Protein AF-A0A2M7TG26-F1 (afdb_monomer_lite)

InterPro domains:
  IPR001599 Alpha-2-macroglobulin [PF00207] (40-116)
  IPR001599 Alpha-2-macroglobulin [SM01360] (40-132)
  IPR030934 Intein C-terminal splicing region [PS50818] (9-31)
  IPR036844 Hint domain superfamily [SSF51294] (2-31)

Secondary structure (DSSP, 8-state):
-----S---EEEEEETTEEEEEETTEEE-----B----S-S--------TTS------PPPS--SEEEEEEEEE-TT--EEEEEEEEE---SSEEEEE--SEEETT-EEEEEEEEE-TTS-TT-EEEEEEEEGGGTEEEEEEEEEETTSEEEEEPPPP-SEEEEEEEEEEETTEEEEEEEEEEEES---EEEEEEEEE--TT------SS-EEEEEEE-SGGGGHHHHHHHHT---SSHHHHHHHHHHHHHHHHHT-TT-----------GGGB-TTSPBBSSTTS-B-HHHHHHHHHHHGGGS-HHHHHHHHHHHTT-TT--HHHHHHHHHHHHHTT---HHHHHHHHTSS---HHHHHHHHHHHHHHT-HHHHHHHHHHHHHHHEEEETTEEEE--SSSHHHHHHHHHHHHHHHHHHT-TTHHHHHHHHHHS--SS---HHHHHHHHHHHGGGS--SPEEEEEEETTEEEEEEE-TT-EEEEEE-GGGGGG-EEEEEES-EEEEEEEEEEHHHHTTSPPPSSEEEEEEES-SEEETTPEEEEEEEEEE-TTTSPSEEEEEEEE--TTEEE-S-GGGGT----TT-PPPSEEETTEEEEEEEE-TT-TT-----EEEEEEE-SSEEEEEPPPEEEESS-TT-EEE---EEEEEE-

Sequence (656 aa):
MEYIEGDFDVYNLRVDEYHTYIAGGYYVHNDKGRENFVDTAYFGTVTTNASGTTTTSFNLPDNLTSWRITYQGVTRDLFAGSGSTNISVTLPMFIDLNVGKEFLLSDEPQISVRLHGEAVGKGAPSSVSVSFPTLGVTDPVEYVGTVGDVLWIPLPSLQVGEHYVTVKANVDGYEDTITKYFTVIESRLKVPQTSFDVLSPEYKVDDPQTVSYITLSDRNRGRYLSSVNRLKWYSGSRVDQIIASHMGETLYDTYFAAGSTRTGDIDIDIGKYQLASGGISLLPYGDADIEISAKVSAVASDQLDKNALRKYFLGVLSKDDLTLKEEAPALYGLATLGYPILNEVNGLLNSEEIDVRSRIYLALALSRLGDKSHAWDIYKSILEEYGEEASPYIRINSGTDIDDILEFTITMAQLGANLKDERAESLFKYTEDVRTTDILVVLEMIDYLKEIIPILPSDPVSFTYAYNDISDTVELKNGNVMMFDLGPEQYSDLSFSNITGNVGIAITREVSLSDLNNFPQSSNFEFTRSYNSTDIKDGDLVTVTIDYDLNKDTAYDGCYEVVDVLPSGLRPISRPYEYGIDYDSSYQYPIRVEGQEVSFCVYHTGNLEDQNYTPLVYYARTASLGTYTAEETIMQSIKARSEFKLGTRAQVKITQ

Radius of gyration: 34.89 Å; chains: 1; bounding box: 74×60×111 Å

Organism: NCBI:txid1975072

Structure (mmCIF, N/CA/C/O backbone):
data_AF-A0A2M7TG26-F1
#
_entry.id   AF-A0A2M7TG26-F1
#
loop_
_atom_site.group_PDB
_atom_site.id
_atom_site.type_symbol
_atom_site.label_atom_id
_atom_site.label_alt_id
_atom_site.label_comp_id
_atom_site.label_asym_id
_atom_site.label_entity_id
_atom_site.label_seq_id
_atom_site.pdbx_PDB_ins_code
_atom_site.Cartn_x
_atom_site.Cartn_y
_atom_site.Cartn_z
_atom_site.occupancy
_atom_site.B_iso_or_equiv
_atom_site.auth_seq_id
_atom_site.auth_comp_id
_atom_site.auth_asym_id
_atom_site.auth_atom_id
_atom_site.pdbx_PDB_model_num
ATOM 1 N N . MET A 1 1 ? 12.775 3.662 -61.199 1.00 43.09 1 MET A N 1
ATOM 2 C CA . MET A 1 1 ? 12.439 4.502 -60.038 1.00 43.09 1 MET A CA 1
ATOM 3 C C . MET A 1 1 ? 11.969 5.830 -60.587 1.00 43.09 1 MET A C 1
ATOM 5 O O . MET A 1 1 ? 12.746 6.485 -61.271 1.00 43.09 1 MET A O 1
ATOM 9 N N . GLU A 1 2 ? 10.686 6.141 -60.423 1.00 39.12 2 GLU A N 1
ATOM 10 C CA . GLU A 1 2 ? 10.159 7.476 -60.715 1.00 39.12 2 GLU A CA 1
ATOM 11 C C . GLU A 1 2 ? 10.519 8.383 -59.542 1.00 39.12 2 GLU A C 1
ATOM 13 O O . GLU A 1 2 ? 10.198 8.071 -58.399 1.00 39.12 2 GLU A O 1
ATOM 18 N N . TYR A 1 3 ? 11.230 9.468 -59.831 1.00 45.66 3 TYR A N 1
ATOM 19 C CA . TYR A 1 3 ? 11.451 10.552 -58.884 1.00 45.66 3 TYR A CA 1
ATOM 20 C C . TYR A 1 3 ? 10.369 11.600 -59.126 1.00 45.66 3 TYR A C 1
ATOM 22 O O . TYR A 1 3 ? 10.185 12.040 -60.263 1.00 45.66 3 TYR A O 1
ATOM 30 N N . ILE A 1 4 ? 9.656 11.980 -58.069 1.00 54.53 4 ILE A N 1
ATOM 31 C CA . ILE A 1 4 ? 8.681 13.069 -58.095 1.00 54.53 4 ILE A CA 1
ATOM 32 C C . ILE A 1 4 ? 9.213 14.157 -57.165 1.00 54.53 4 ILE A C 1
ATOM 34 O O . ILE A 1 4 ? 9.477 13.900 -55.994 1.00 54.53 4 ILE A O 1
ATOM 38 N N . GLU A 1 5 ? 9.406 15.355 -57.708 1.00 55.38 5 GLU A N 1
ATOM 39 C CA . GLU A 1 5 ? 9.948 16.512 -56.995 1.00 55.38 5 GLU A CA 1
ATOM 40 C C . GLU A 1 5 ? 8.800 17.487 -56.681 1.00 55.38 5 GLU A C 1
ATOM 42 O O . GLU A 1 5 ? 8.023 17.836 -57.574 1.00 55.38 5 GLU A O 1
ATOM 47 N N . GLY A 1 6 ? 8.652 17.891 -55.416 1.00 70.38 6 GLY A N 1
ATOM 48 C CA . GLY A 1 6 ? 7.585 18.783 -54.952 1.00 70.38 6 GLY A CA 1
ATOM 49 C C . GLY A 1 6 ? 7.470 18.841 -53.424 1.00 70.38 6 GLY A C 1
ATOM 50 O O . GLY A 1 6 ? 8.111 18.055 -52.728 1.00 70.38 6 GLY A O 1
ATOM 51 N N . ASP A 1 7 ? 6.643 19.761 -52.919 1.00 65.69 7 ASP A N 1
ATOM 52 C CA . ASP A 1 7 ? 6.273 19.839 -51.501 1.00 65.69 7 ASP A CA 1
ATOM 53 C C . ASP A 1 7 ? 5.077 18.917 -51.229 1.00 65.69 7 ASP A C 1
ATOM 55 O O . ASP A 1 7 ? 4.043 19.012 -51.898 1.00 65.69 7 ASP A O 1
ATOM 59 N N . PHE A 1 8 ? 5.207 18.030 -50.243 1.00 75.94 8 PHE A N 1
ATOM 60 C CA . PHE A 1 8 ? 4.172 17.065 -49.877 1.00 75.94 8 PHE A CA 1
ATOM 61 C C . PHE A 1 8 ? 3.915 17.096 -48.374 1.00 75.94 8 PHE A C 1
ATOM 63 O O . PHE A 1 8 ? 4.861 17.133 -47.587 1.00 75.94 8 PHE A O 1
ATOM 70 N N . ASP A 1 9 ? 2.646 16.990 -47.979 1.00 68.94 9 ASP A N 1
ATOM 71 C CA . ASP A 1 9 ? 2.303 16.637 -46.604 1.00 68.94 9 ASP A CA 1
ATOM 72 C C . ASP A 1 9 ? 2.798 15.211 -46.329 1.00 68.94 9 ASP A C 1
ATOM 74 O O . ASP A 1 9 ? 2.484 14.274 -47.078 1.00 68.94 9 ASP A O 1
ATOM 78 N N . VAL A 1 10 ? 3.608 15.067 -45.277 1.00 58.88 10 VAL A N 1
ATOM 79 C CA . VAL A 1 10 ? 4.202 13.794 -44.862 1.00 58.88 10 VAL A CA 1
ATOM 80 C C . VAL A 1 10 ? 3.520 13.319 -43.590 1.00 58.88 10 VAL A C 1
ATOM 82 O O . VAL A 1 10 ? 3.623 13.951 -42.539 1.00 58.88 10 VAL A O 1
ATOM 85 N N . TYR A 1 11 ? 2.856 12.174 -43.682 1.00 61.81 11 TYR A N 1
ATOM 86 C CA . TYR A 1 11 ? 2.223 11.519 -42.547 1.00 61.81 11 TYR A CA 1
ATOM 87 C C . TYR A 1 11 ? 3.140 10.428 -42.013 1.00 61.81 11 TYR A C 1
ATOM 89 O O . TYR A 1 11 ? 3.592 9.559 -42.763 1.00 61.81 11 TYR A O 1
ATOM 97 N N . ASN A 1 12 ? 3.401 10.487 -40.710 1.00 61.50 12 ASN A N 1
ATOM 98 C CA . ASN A 1 12 ? 4.074 9.428 -39.980 1.00 61.50 12 ASN A CA 1
ATOM 99 C C . ASN A 1 12 ? 3.048 8.329 -39.678 1.00 61.50 12 ASN A C 1
ATOM 101 O O . ASN A 1 12 ? 2.072 8.576 -38.968 1.00 61.50 12 ASN A O 1
ATOM 105 N N . LEU A 1 13 ? 3.246 7.142 -40.251 1.00 56.50 13 LEU A N 1
ATOM 106 C CA . LEU A 1 13 ? 2.429 5.975 -39.961 1.00 56.50 13 LEU A CA 1
ATOM 107 C C . LEU A 1 13 ? 3.274 4.953 -39.207 1.00 56.50 13 LEU A C 1
ATOM 109 O O . LEU A 1 13 ? 4.250 4.418 -39.742 1.00 56.50 13 LEU A O 1
ATOM 113 N N . ARG A 1 14 ? 2.837 4.639 -37.989 1.00 60.31 14 ARG A N 1
ATOM 114 C CA . ARG A 1 14 ? 3.393 3.570 -37.168 1.00 60.31 14 ARG A CA 1
ATOM 115 C C . ARG A 1 14 ? 2.311 2.539 -36.880 1.00 60.31 14 ARG A C 1
ATOM 117 O O . ARG A 1 14 ? 1.242 2.891 -36.391 1.00 60.31 14 ARG A O 1
ATOM 124 N N . VAL A 1 15 ? 2.585 1.284 -37.216 1.00 47.09 15 VAL A N 1
ATOM 125 C CA . VAL A 1 15 ? 1.707 0.145 -36.925 1.00 47.09 15 VAL A CA 1
ATOM 126 C C . VAL A 1 15 ? 2.584 -0.967 -36.375 1.00 47.09 15 VAL A C 1
ATOM 128 O O . VAL A 1 15 ? 3.424 -1.495 -37.101 1.00 47.09 15 VAL A O 1
ATOM 131 N N . ASP A 1 16 ? 2.401 -1.293 -35.098 1.00 55.59 16 ASP A N 1
ATOM 132 C CA . ASP A 1 16 ? 3.225 -2.254 -34.361 1.00 55.59 16 ASP A CA 1
ATOM 133 C C . ASP A 1 16 ? 4.738 -1.987 -34.528 1.00 55.59 16 ASP A C 1
ATOM 135 O O . ASP A 1 16 ? 5.264 -0.984 -34.038 1.00 55.59 16 ASP A O 1
ATOM 139 N N . GLU A 1 17 ? 5.441 -2.877 -35.229 1.00 46.81 17 GLU A N 1
ATOM 140 C CA . GLU A 1 17 ? 6.885 -2.828 -35.495 1.00 46.81 17 GLU A CA 1
ATOM 141 C C . GLU A 1 17 ? 7.261 -2.052 -36.772 1.00 46.81 17 GLU A C 1
ATOM 143 O O . GLU A 1 17 ? 8.442 -1.836 -37.041 1.00 46.81 17 GLU A O 1
ATOM 148 N N . TYR A 1 18 ? 6.278 -1.614 -37.564 1.00 49.00 18 TYR A N 1
ATOM 149 C CA . TYR A 1 18 ? 6.507 -0.927 -38.833 1.00 49.00 18 TYR A CA 1
ATOM 150 C C . TYR A 1 18 ? 6.386 0.582 -38.666 1.00 49.00 18 TYR A C 1
ATOM 152 O O . TYR A 1 18 ? 5.405 1.093 -38.123 1.00 49.00 18 TYR A O 1
ATOM 160 N N . HIS A 1 19 ? 7.364 1.299 -39.207 1.00 58.28 19 HIS A N 1
ATOM 161 C CA . HIS A 1 19 ? 7.361 2.749 -39.286 1.00 58.28 19 HIS A CA 1
ATOM 162 C C . HIS A 1 19 ? 7.618 3.157 -40.734 1.00 58.28 19 HIS A C 1
ATOM 164 O O . HIS A 1 19 ? 8.573 2.705 -41.362 1.00 58.28 19 HIS A O 1
ATOM 170 N N . THR A 1 20 ? 6.729 3.971 -41.291 1.00 61.12 20 THR A N 1
ATOM 171 C CA . THR A 1 20 ? 6.853 4.461 -42.662 1.00 61.12 20 THR A CA 1
ATOM 172 C C . THR A 1 20 ? 6.310 5.875 -42.791 1.00 61.12 20 THR A C 1
ATOM 174 O O . THR A 1 20 ? 5.569 6.371 -41.940 1.00 61.12 20 THR A O 1
ATOM 177 N N . TYR A 1 21 ? 6.663 6.516 -43.897 1.00 65.75 21 TYR A N 1
ATOM 178 C CA . TYR A 1 21 ? 6.180 7.832 -44.263 1.00 65.75 21 TYR A CA 1
ATOM 179 C C . TYR A 1 21 ? 5.288 7.722 -45.493 1.00 65.75 21 TYR A C 1
ATOM 181 O O . TYR A 1 21 ? 5.646 7.091 -46.493 1.00 65.75 21 TYR A O 1
ATOM 189 N N . ILE A 1 22 ? 4.138 8.384 -45.428 1.00 68.81 22 ILE A N 1
ATOM 190 C CA . ILE A 1 22 ? 3.273 8.595 -46.585 1.00 68.81 22 ILE A CA 1
ATOM 191 C C . ILE A 1 22 ? 3.431 10.051 -47.003 1.00 68.81 22 ILE A C 1
ATOM 193 O O . ILE A 1 22 ? 3.003 10.941 -46.272 1.00 68.81 22 ILE A O 1
ATOM 197 N N . ALA A 1 23 ? 4.023 10.295 -48.171 1.00 63.59 23 ALA A N 1
ATOM 198 C CA . ALA A 1 23 ? 4.125 11.632 -48.752 1.00 63.59 23 ALA A CA 1
ATOM 199 C C . ALA A 1 23 ? 3.232 11.710 -49.991 1.00 63.59 23 ALA A C 1
ATOM 201 O O . ALA A 1 23 ? 3.381 10.918 -50.924 1.00 63.59 23 ALA A O 1
ATOM 202 N N . GLY A 1 24 ? 2.261 12.627 -49.990 1.00 65.38 24 GLY A N 1
ATOM 203 C CA . GLY A 1 24 ? 1.369 12.826 -51.141 1.00 65.38 24 GLY A CA 1
ATOM 204 C C . GLY A 1 24 ? 0.560 11.582 -51.546 1.00 65.38 24 GLY A C 1
ATOM 205 O O . GLY A 1 24 ? 0.236 11.422 -52.720 1.00 65.38 24 GLY A O 1
ATOM 206 N N . GLY A 1 25 ? 0.264 10.685 -50.597 1.00 64.94 25 GLY A N 1
ATOM 207 C CA . GLY A 1 25 ? -0.456 9.427 -50.845 1.00 64.94 25 GLY A CA 1
ATOM 208 C C . GLY A 1 25 ? 0.409 8.261 -51.344 1.00 64.94 25 GLY A C 1
ATOM 209 O O . GLY A 1 25 ? -0.136 7.198 -51.637 1.00 64.94 25 GLY A O 1
ATOM 210 N N . TYR A 1 26 ? 1.734 8.426 -51.413 1.00 56.25 26 TYR A N 1
ATOM 211 C CA . TYR A 1 26 ? 2.680 7.381 -51.813 1.00 56.25 26 TYR A CA 1
ATOM 212 C C . TYR A 1 26 ? 3.512 6.891 -50.628 1.00 56.25 26 TYR A C 1
ATOM 214 O O . TYR A 1 26 ? 3.911 7.676 -49.769 1.00 56.25 26 TYR A O 1
ATOM 222 N N . TYR A 1 27 ? 3.806 5.589 -50.615 1.00 50.00 27 TYR A N 1
ATOM 223 C CA . TYR A 1 27 ? 4.761 4.993 -49.683 1.00 50.00 27 TYR A CA 1
ATOM 224 C C . TYR A 1 27 ? 6.173 5.446 -50.053 1.00 50.00 27 TYR A C 1
ATOM 226 O O . TYR A 1 27 ? 6.624 5.203 -51.176 1.00 50.00 27 TYR A O 1
ATOM 234 N N . VAL A 1 28 ? 6.875 6.092 -49.126 1.00 53.59 28 VAL A N 1
ATOM 235 C CA . VAL A 1 28 ? 8.230 6.586 -49.378 1.00 53.59 28 VAL A CA 1
ATOM 236 C C . VAL A 1 28 ? 9.235 5.634 -48.740 1.00 53.59 28 VAL A C 1
ATOM 238 O O . VAL A 1 28 ? 9.411 5.625 -47.525 1.00 53.59 28 VAL A O 1
ATOM 241 N N . HIS A 1 29 ? 9.927 4.845 -49.565 1.00 44.88 29 HIS A N 1
ATOM 242 C CA . HIS A 1 29 ? 11.170 4.204 -49.139 1.00 44.88 29 HIS A CA 1
ATOM 243 C C . HIS A 1 29 ? 12.255 5.272 -49.121 1.00 44.88 29 HIS A C 1
ATOM 245 O O . HIS A 1 29 ? 12.644 5.782 -50.170 1.00 44.88 29 HIS A O 1
ATOM 251 N N . ASN A 1 30 ? 12.725 5.627 -47.934 1.00 49.72 30 ASN A N 1
ATOM 252 C CA . ASN A 1 30 ? 13.939 6.408 -47.817 1.00 49.72 30 ASN A CA 1
ATOM 253 C C . ASN A 1 30 ? 15.083 5.410 -47.581 1.00 49.72 30 ASN A C 1
ATOM 255 O O . ASN A 1 30 ? 14.942 4.489 -46.781 1.00 49.72 30 ASN A O 1
ATOM 259 N N . ASP A 1 31 ? 16.158 5.536 -48.350 1.00 47.38 31 ASP A N 1
ATOM 260 C CA . ASP A 1 31 ? 17.315 4.632 -48.385 1.00 47.38 31 ASP A CA 1
ATOM 261 C C . ASP A 1 31 ? 18.150 4.824 -47.094 1.00 47.38 31 ASP A C 1
ATOM 263 O O . ASP A 1 31 ? 19.217 5.433 -47.097 1.00 47.38 31 ASP A O 1
ATOM 267 N N . LYS A 1 32 ? 17.576 4.448 -45.938 1.00 61.41 32 LYS A N 1
ATOM 268 C CA . LYS A 1 32 ? 17.915 4.981 -44.599 1.00 61.41 32 LYS A CA 1
ATOM 269 C C . LYS A 1 32 ? 18.816 4.092 -43.730 1.00 61.41 32 LYS A C 1
ATOM 271 O O . LYS A 1 32 ? 19.021 4.401 -42.557 1.00 61.41 32 LYS A O 1
ATOM 276 N N . GLY A 1 33 ? 19.394 3.027 -44.281 1.00 82.31 33 GLY A N 1
ATOM 277 C CA . GLY A 1 33 ? 20.193 2.083 -43.494 1.00 82.31 33 GLY A CA 1
ATOM 278 C C . GLY A 1 33 ? 19.338 1.212 -42.566 1.00 82.31 33 GLY A C 1
ATOM 279 O O . GLY A 1 33 ? 18.196 0.904 -42.887 1.00 82.31 33 GLY A O 1
ATOM 280 N N . ARG A 1 34 ? 19.913 0.776 -41.442 1.00 92.19 34 ARG A N 1
ATOM 281 C CA . ARG A 1 34 ? 19.327 -0.177 -40.487 1.00 92.19 34 ARG A CA 1
ATOM 282 C C . ARG A 1 34 ? 18.465 0.529 -39.440 1.00 92.19 34 ARG A C 1
ATOM 284 O O . ARG A 1 34 ? 18.974 1.374 -38.703 1.00 92.19 34 ARG A O 1
ATOM 291 N N . GLU A 1 35 ? 17.199 0.151 -39.314 1.00 90.50 35 GLU A N 1
ATOM 292 C CA . GLU A 1 35 ? 16.250 0.777 -38.375 1.00 90.50 35 GLU A CA 1
ATOM 293 C C . GLU A 1 35 ? 15.258 -0.203 -37.726 1.00 90.50 35 GLU A C 1
ATOM 295 O O . GLU A 1 35 ? 14.728 0.091 -36.653 1.00 90.50 35 GLU A O 1
ATOM 300 N N . ASN A 1 36 ? 15.048 -1.389 -38.308 1.00 88.19 36 ASN A N 1
ATOM 301 C CA . ASN A 1 36 ? 14.157 -2.410 -37.764 1.00 88.19 36 ASN A CA 1
ATOM 302 C C . ASN A 1 36 ? 14.918 -3.397 -36.863 1.00 88.19 36 ASN A C 1
ATOM 304 O O . ASN A 1 36 ? 15.550 -4.337 -37.350 1.00 88.19 36 ASN A O 1
ATOM 308 N N . PHE A 1 37 ? 14.836 -3.198 -35.545 1.00 88.88 37 PHE A N 1
ATOM 309 C CA . PHE A 1 37 ? 15.486 -4.051 -34.548 1.00 88.88 37 PHE A CA 1
ATOM 310 C C . PHE A 1 37 ? 14.461 -4.748 -33.653 1.00 88.88 37 PHE A C 1
ATOM 312 O O . PHE A 1 37 ? 13.956 -4.148 -32.704 1.00 88.88 37 PHE A O 1
ATOM 319 N N . VAL A 1 38 ? 14.204 -6.030 -33.908 1.00 87.25 38 VAL A N 1
ATOM 320 C CA . VAL A 1 38 ? 13.259 -6.846 -33.124 1.00 87.25 38 VAL A CA 1
ATOM 321 C C . VAL A 1 38 ? 13.918 -8.124 -32.618 1.00 87.25 38 VAL A C 1
ATOM 323 O O . VAL A 1 38 ? 14.946 -8.552 -33.140 1.00 87.25 38 VAL A O 1
ATOM 326 N N . ASP A 1 39 ? 13.333 -8.745 -31.595 1.00 87.50 39 ASP A N 1
ATOM 327 C CA . ASP A 1 39 ? 13.841 -10.005 -31.032 1.00 87.50 39 ASP A CA 1
ATOM 328 C C . ASP A 1 39 ? 13.249 -11.241 -31.729 1.00 87.50 39 ASP A C 1
ATOM 330 O O . ASP A 1 39 ? 13.819 -12.332 -31.674 1.00 87.50 39 ASP A O 1
ATOM 334 N N . THR A 1 40 ? 12.108 -11.087 -32.411 1.00 90.75 40 THR A N 1
ATOM 335 C CA . THR A 1 40 ? 11.426 -12.157 -33.151 1.00 90.75 40 THR A CA 1
ATOM 336 C C . THR A 1 40 ? 11.121 -11.691 -34.567 1.00 90.75 40 THR A C 1
ATOM 338 O O . THR A 1 40 ? 10.273 -10.837 -34.763 1.00 90.75 40 THR A O 1
ATOM 341 N N . ALA A 1 41 ? 11.791 -12.281 -35.558 1.00 88.12 41 ALA A N 1
ATOM 342 C CA . ALA A 1 41 ? 11.587 -11.944 -36.968 1.00 88.12 41 ALA A CA 1
ATOM 343 C C . ALA A 1 41 ? 10.274 -12.495 -37.553 1.00 88.12 41 ALA A C 1
ATOM 345 O O . ALA A 1 41 ? 9.715 -11.928 -38.485 1.00 88.12 41 ALA A O 1
ATOM 346 N N . TYR A 1 42 ? 9.827 -13.661 -37.077 1.00 90.19 42 TYR A N 1
ATOM 347 C CA . TYR A 1 42 ? 8.654 -14.347 -37.612 1.00 90.19 42 TYR A CA 1
ATOM 348 C C . TYR A 1 42 ? 8.105 -15.366 -36.612 1.00 90.19 42 TYR A C 1
ATOM 350 O O . TYR A 1 42 ? 8.856 -16.179 -36.066 1.00 90.19 42 TYR A O 1
ATOM 358 N N . PHE A 1 43 ? 6.782 -15.384 -36.445 1.00 92.94 43 PHE A N 1
ATOM 359 C CA . PHE A 1 43 ? 6.056 -16.432 -35.733 1.00 92.94 43 PHE A CA 1
ATOM 360 C C . PHE A 1 43 ? 4.801 -16.823 -36.519 1.00 92.94 43 PHE A C 1
ATOM 362 O O . PHE A 1 43 ? 4.011 -15.969 -36.910 1.00 92.94 43 PHE A O 1
ATOM 369 N N . GLY A 1 44 ? 4.601 -18.119 -36.765 1.00 91.81 44 GLY A N 1
ATOM 370 C CA . GLY A 1 44 ? 3.449 -18.576 -37.536 1.00 91.81 44 GLY A CA 1
ATOM 371 C C . GLY A 1 44 ? 3.363 -20.089 -37.692 1.00 91.81 44 GLY A C 1
ATOM 372 O O . GLY A 1 44 ? 4.244 -20.834 -37.266 1.00 91.81 44 GLY A O 1
ATOM 373 N N . THR A 1 45 ? 2.286 -20.543 -38.334 1.00 93.81 45 THR A N 1
ATOM 374 C CA . THR A 1 45 ? 2.012 -21.963 -38.606 1.00 93.81 45 THR A CA 1
ATOM 375 C C . THR A 1 45 ? 1.854 -22.193 -40.105 1.00 93.81 45 THR A C 1
ATOM 377 O O . THR A 1 45 ? 1.196 -21.416 -40.792 1.00 93.81 45 THR A O 1
ATOM 380 N N . VAL A 1 46 ? 2.425 -23.285 -40.615 1.00 93.00 46 VAL A N 1
ATOM 381 C CA . VAL A 1 46 ? 2.294 -23.711 -42.016 1.00 93.00 46 VAL A CA 1
ATOM 382 C C . VAL A 1 46 ? 1.874 -25.174 -42.090 1.00 93.00 46 VAL A C 1
ATOM 384 O O . VAL A 1 46 ? 2.203 -25.972 -41.217 1.00 93.00 46 VAL A O 1
ATOM 387 N N . THR A 1 47 ? 1.143 -25.537 -43.144 1.00 94.75 47 THR A N 1
ATOM 388 C CA . THR A 1 47 ? 0.724 -26.925 -43.385 1.00 94.75 47 THR A CA 1
ATOM 389 C C . THR A 1 47 ? 1.627 -27.561 -44.436 1.00 94.75 47 THR A C 1
ATOM 391 O O . THR A 1 47 ? 1.951 -26.940 -45.452 1.00 94.75 47 THR A O 1
ATOM 394 N N . THR A 1 48 ? 2.050 -28.799 -44.193 1.00 92.44 48 THR A N 1
ATOM 395 C CA . THR A 1 48 ? 2.791 -29.587 -45.177 1.00 92.44 48 THR A CA 1
ATOM 396 C C . THR A 1 48 ? 1.861 -30.134 -46.250 1.00 92.44 48 THR A C 1
ATOM 398 O O . THR A 1 48 ? 0.692 -30.436 -46.015 1.00 92.44 48 THR A O 1
ATOM 401 N N . ASN A 1 49 ? 2.376 -30.245 -47.468 1.00 92.12 49 ASN A N 1
ATOM 402 C CA . ASN A 1 49 ? 1.676 -30.926 -48.548 1.00 92.12 49 ASN A CA 1
ATOM 403 C C . ASN A 1 49 ? 1.695 -32.457 -48.340 1.00 92.12 49 ASN A C 1
ATOM 405 O O . ASN A 1 49 ? 2.268 -32.972 -47.380 1.00 92.12 49 ASN A O 1
ATOM 409 N N . ALA A 1 50 ? 1.106 -33.206 -49.277 1.00 91.44 50 ALA A N 1
ATOM 410 C CA . ALA A 1 50 ? 1.037 -34.669 -49.206 1.00 91.44 50 ALA A CA 1
ATOM 411 C C . ALA A 1 50 ? 2.412 -35.374 -49.159 1.00 91.44 50 ALA A C 1
ATOM 413 O O . ALA A 1 50 ? 2.484 -36.519 -48.723 1.00 91.44 50 ALA A O 1
ATOM 414 N N . SER A 1 51 ? 3.498 -34.711 -49.579 1.00 91.00 51 SER A N 1
ATOM 415 C CA . SER A 1 51 ? 4.871 -35.223 -49.462 1.00 91.00 51 SER A CA 1
ATOM 416 C C . SER A 1 51 ? 5.568 -34.830 -48.153 1.00 91.00 51 SER A C 1
ATOM 418 O O . SER A 1 51 ? 6.760 -35.080 -48.007 1.00 91.00 51 SER A O 1
ATOM 420 N N . GLY A 1 52 ? 4.861 -34.206 -47.204 1.00 88.31 52 GLY A N 1
ATOM 421 C CA . GLY A 1 52 ? 5.423 -33.779 -45.920 1.00 88.31 52 GLY A CA 1
ATOM 422 C C . GLY A 1 52 ? 6.310 -32.533 -46.009 1.00 88.31 52 GLY A C 1
ATOM 423 O O . GLY A 1 52 ? 7.044 -32.239 -45.072 1.00 88.31 52 GLY A O 1
ATOM 424 N N . THR A 1 53 ? 6.248 -31.788 -47.114 1.00 92.44 53 THR A N 1
ATOM 425 C CA . THR A 1 53 ? 7.091 -30.607 -47.368 1.00 92.44 53 THR A CA 1
ATOM 426 C C . THR A 1 53 ? 6.272 -29.321 -47.352 1.00 92.44 53 THR A C 1
ATOM 428 O O . THR A 1 53 ? 5.104 -29.315 -47.741 1.00 92.44 53 THR A O 1
ATOM 431 N N . THR A 1 54 ? 6.878 -28.218 -46.928 1.00 91.25 54 THR A N 1
ATOM 432 C CA . THR A 1 54 ? 6.299 -26.872 -47.012 1.00 91.25 54 THR A CA 1
ATOM 433 C C . THR A 1 54 ? 7.415 -25.843 -47.138 1.00 91.25 54 THR A C 1
ATOM 435 O O . THR A 1 54 ? 8.583 -26.152 -46.894 1.00 91.25 54 THR A O 1
ATOM 438 N N . THR A 1 55 ? 7.073 -24.627 -47.540 1.00 90.75 55 THR A N 1
ATOM 439 C CA . THR A 1 55 ? 8.019 -23.519 -47.665 1.00 90.75 55 THR A CA 1
ATOM 440 C C . THR A 1 55 ? 7.365 -22.269 -47.109 1.00 90.75 55 THR A C 1
ATOM 442 O O . THR A 1 55 ? 6.216 -21.977 -47.427 1.00 90.75 55 THR A O 1
ATOM 445 N N . THR A 1 56 ? 8.108 -21.545 -46.278 1.00 89.19 56 THR A N 1
ATOM 446 C CA . THR A 1 56 ? 7.747 -20.207 -45.812 1.00 89.19 56 THR A CA 1
ATOM 447 C C . THR A 1 56 ? 8.873 -19.244 -46.160 1.00 89.19 56 THR A C 1
ATOM 449 O O . THR A 1 56 ? 10.022 -19.658 -46.339 1.00 89.19 56 THR A O 1
ATOM 452 N N . SER A 1 57 ? 8.548 -17.969 -46.302 1.00 89.56 57 SER A N 1
ATOM 453 C CA . SER A 1 57 ? 9.507 -16.907 -46.582 1.00 89.56 57 SER A CA 1
ATOM 454 C C . SER A 1 57 ? 9.121 -15.684 -45.770 1.00 89.56 57 SER A C 1
ATOM 456 O O . SER A 1 57 ? 7.949 -15.325 -45.710 1.00 89.56 57 SER A O 1
ATOM 458 N N . PHE A 1 58 ? 10.112 -15.076 -45.138 1.00 85.62 58 PHE A N 1
ATOM 459 C CA . PHE A 1 58 ? 9.980 -13.866 -44.340 1.00 85.62 58 PHE A CA 1
ATOM 460 C C . PHE A 1 58 ? 11.253 -13.039 -44.514 1.00 85.62 58 PHE A C 1
ATOM 462 O O . PHE A 1 58 ? 12.314 -13.586 -44.831 1.00 85.62 58 PHE A O 1
ATOM 469 N N . ASN A 1 59 ? 11.136 -11.729 -44.329 1.00 86.44 59 ASN A N 1
ATOM 470 C CA . ASN A 1 59 ? 12.284 -10.833 -44.359 1.00 86.44 59 ASN A CA 1
ATOM 471 C C . ASN A 1 59 ? 12.934 -10.821 -42.977 1.00 86.44 59 ASN A C 1
ATOM 473 O O . ASN A 1 59 ? 12.235 -10.794 -41.965 1.00 86.44 59 ASN A O 1
ATOM 477 N N . LEU A 1 60 ? 14.265 -10.871 -42.934 1.00 87.19 60 LEU A N 1
ATOM 478 C CA . LEU A 1 60 ? 14.981 -10.711 -41.675 1.00 87.19 60 LEU A CA 1
ATOM 479 C C . LEU A 1 60 ? 15.028 -9.220 -41.300 1.00 87.19 60 LEU A C 1
ATOM 481 O O . LEU A 1 60 ? 15.241 -8.397 -42.190 1.00 87.19 60 LEU A O 1
ATOM 485 N N . PRO A 1 61 ? 14.847 -8.884 -40.013 1.00 90.19 61 PRO A N 1
ATOM 486 C CA . PRO A 1 61 ? 15.098 -7.548 -39.487 1.00 90.19 61 PRO A CA 1
ATOM 487 C C . PRO A 1 61 ? 16.573 -7.151 -39.612 1.00 90.19 61 PRO A C 1
ATOM 489 O O . PRO A 1 61 ? 17.442 -7.985 -39.885 1.00 90.19 61 PRO A O 1
ATOM 492 N N . ASP A 1 62 ? 16.874 -5.891 -39.314 1.00 91.50 62 ASP A N 1
ATOM 493 C CA . ASP A 1 62 ? 18.204 -5.300 -39.482 1.00 91.50 62 ASP A CA 1
ATOM 494 C C . ASP A 1 62 ? 19.205 -5.690 -38.373 1.00 91.50 62 ASP A C 1
ATOM 496 O O . ASP A 1 62 ? 20.346 -5.205 -38.333 1.00 91.50 62 ASP A O 1
ATOM 500 N N . ASN A 1 63 ? 18.811 -6.574 -37.447 1.00 89.88 63 ASN A N 1
ATOM 501 C CA . ASN A 1 63 ? 19.703 -7.115 -36.427 1.00 89.88 63 ASN A CA 1
ATOM 502 C C . ASN A 1 63 ? 20.831 -7.933 -37.081 1.00 89.88 63 ASN A C 1
ATOM 504 O O . ASN A 1 63 ? 20.601 -8.969 -37.712 1.00 89.88 63 ASN A O 1
ATOM 508 N N . LEU A 1 64 ? 22.075 -7.532 -36.822 1.00 92.38 64 LEU A N 1
ATOM 509 C CA . LEU A 1 64 ? 23.263 -8.307 -37.176 1.00 92.38 64 LEU A CA 1
ATOM 510 C C . LEU A 1 64 ? 23.531 -9.325 -36.064 1.00 92.38 64 LEU A C 1
ATOM 512 O O . LEU A 1 64 ? 24.185 -9.028 -35.065 1.00 92.38 64 LEU A O 1
ATOM 516 N N . THR A 1 65 ? 22.925 -10.504 -36.190 1.00 91.12 65 THR A N 1
ATOM 517 C CA . THR A 1 65 ? 22.943 -11.549 -35.160 1.00 91.12 65 THR A CA 1
ATOM 518 C C . THR A 1 65 ? 22.868 -12.952 -35.766 1.00 91.12 65 THR A C 1
ATOM 520 O O . THR A 1 65 ? 22.717 -13.139 -36.975 1.00 91.12 65 THR A O 1
ATOM 523 N N . SER A 1 66 ? 22.973 -13.966 -34.909 1.00 92.56 66 SER A N 1
ATOM 524 C CA . SER A 1 66 ? 22.637 -15.347 -35.239 1.00 92.56 66 SER A CA 1
ATOM 525 C C . SER A 1 66 ? 21.180 -15.622 -34.874 1.00 92.56 66 SER A C 1
ATOM 527 O O . SER A 1 66 ? 20.871 -15.974 -33.736 1.00 92.56 66 SER A O 1
ATOM 529 N N . TRP A 1 67 ? 20.288 -15.522 -35.852 1.00 91.62 67 TRP A N 1
ATOM 530 C CA . TRP A 1 67 ? 18.874 -15.841 -35.696 1.00 91.62 67 TRP A CA 1
ATOM 531 C C . TRP A 1 67 ? 18.672 -17.340 -35.488 1.00 91.62 67 TRP A C 1
ATOM 533 O O . TRP A 1 67 ? 19.063 -18.148 -36.333 1.00 91.62 67 TRP A O 1
ATOM 543 N N . ARG A 1 68 ? 18.039 -17.722 -34.375 1.00 94.50 68 ARG A N 1
ATOM 544 C CA . ARG A 1 68 ? 17.660 -19.113 -34.105 1.00 94.50 68 ARG A CA 1
ATOM 545 C C . ARG A 1 68 ? 16.257 -19.384 -34.632 1.00 94.50 68 ARG A C 1
ATOM 547 O O . ARG A 1 68 ? 15.273 -18.907 -34.079 1.00 94.50 68 ARG A O 1
ATOM 554 N N . ILE A 1 69 ? 16.159 -20.232 -35.646 1.00 92.50 69 ILE A N 1
ATOM 555 C CA . ILE A 1 69 ? 14.891 -20.778 -36.122 1.00 92.50 69 ILE A CA 1
ATOM 556 C C . ILE A 1 69 ? 14.555 -21.990 -35.265 1.00 92.50 69 ILE A C 1
ATOM 558 O O . ILE A 1 69 ? 15.336 -22.939 -35.201 1.00 92.50 69 ILE A O 1
ATOM 562 N N . THR A 1 70 ? 13.379 -21.980 -34.645 1.00 95.12 70 THR A N 1
ATOM 563 C CA . THR A 1 70 ? 12.817 -23.136 -33.938 1.00 95.12 70 THR A CA 1
ATOM 564 C C . THR A 1 70 ? 11.526 -23.541 -34.628 1.00 95.12 70 THR A C 1
ATOM 566 O O . THR A 1 70 ? 10.698 -22.689 -34.934 1.00 95.12 70 THR A O 1
ATOM 569 N N . TYR A 1 71 ? 11.347 -24.833 -34.882 1.00 92.31 71 TYR A N 1
ATOM 570 C CA . TYR A 1 71 ? 10.135 -25.358 -35.501 1.00 92.31 71 TYR A CA 1
ATOM 571 C C . TYR A 1 71 ? 9.614 -26.567 -34.734 1.00 92.31 71 TYR A C 1
ATOM 573 O O . TYR A 1 71 ? 10.374 -27.358 -34.169 1.00 92.31 71 TYR A O 1
ATOM 581 N N . GLN A 1 72 ? 8.293 -26.697 -34.728 1.00 94.81 72 GLN A N 1
ATOM 582 C CA . GLN A 1 72 ? 7.564 -27.819 -34.156 1.00 94.81 72 GLN A CA 1
ATOM 583 C C . GLN A 1 72 ? 6.507 -28.254 -35.169 1.00 94.81 72 GLN A C 1
ATOM 585 O O . GLN A 1 72 ? 5.883 -27.418 -35.821 1.00 94.81 72 GLN A O 1
ATOM 590 N N . GLY A 1 73 ? 6.332 -29.559 -35.332 1.00 93.56 73 GLY A N 1
ATOM 591 C CA . GLY A 1 73 ? 5.346 -30.143 -36.228 1.00 93.56 73 GLY A CA 1
ATOM 592 C C . GLY A 1 73 ? 4.526 -31.187 -35.493 1.00 93.56 73 GLY A C 1
ATOM 593 O O . GLY A 1 73 ? 5.082 -31.998 -34.754 1.00 93.56 73 GLY A O 1
ATOM 594 N N . VAL A 1 74 ? 3.215 -31.176 -35.716 1.00 94.62 74 VAL A N 1
ATOM 595 C CA . VAL A 1 74 ? 2.279 -32.180 -35.202 1.00 94.62 74 VAL A CA 1
ATOM 596 C C . VAL A 1 74 ? 1.398 -32.696 -36.334 1.00 94.62 74 VAL A C 1
ATOM 598 O O . VAL A 1 74 ? 1.055 -31.961 -37.260 1.00 94.62 74 VAL A O 1
ATOM 601 N N . THR A 1 75 ? 1.035 -33.972 -36.275 1.00 91.69 75 THR A N 1
ATOM 602 C CA . THR A 1 75 ? 0.107 -34.608 -37.221 1.00 91.69 75 THR A CA 1
ATOM 603 C C . THR A 1 75 ? -1.243 -34.871 -36.556 1.00 91.69 75 THR A C 1
ATOM 605 O O . THR A 1 75 ? -1.354 -34.875 -35.331 1.00 91.69 75 THR A O 1
ATOM 608 N N . ARG A 1 76 ? -2.283 -35.131 -37.361 1.00 89.00 76 ARG A N 1
ATOM 609 C CA . ARG A 1 76 ? -3.615 -35.507 -36.848 1.00 89.00 76 ARG A CA 1
ATOM 610 C C . ARG A 1 76 ? -3.601 -36.799 -36.033 1.00 89.00 76 ARG A C 1
ATOM 612 O O . ARG A 1 76 ? -4.379 -36.922 -35.096 1.00 89.00 76 ARG A O 1
ATOM 619 N N . ASP A 1 77 ? -2.679 -37.701 -36.351 1.00 93.19 77 ASP A N 1
ATOM 620 C CA . ASP A 1 77 ? -2.490 -38.970 -35.646 1.00 93.19 77 ASP A CA 1
ATOM 621 C C . ASP A 1 77 ? -1.561 -38.825 -34.422 1.00 93.19 77 ASP A C 1
ATOM 623 O O . ASP A 1 77 ? -1.020 -39.808 -33.925 1.00 93.19 77 ASP A O 1
ATOM 627 N N . LEU A 1 78 ? -1.369 -37.590 -33.933 1.00 91.38 78 LEU A N 1
ATOM 628 C CA . LEU A 1 78 ? -0.616 -37.233 -32.725 1.00 91.38 78 LEU A CA 1
ATOM 629 C C . LEU A 1 78 ? 0.889 -37.555 -32.756 1.00 91.38 78 LEU A C 1
ATOM 631 O O . LEU A 1 78 ? 1.544 -37.537 -31.714 1.00 91.38 78 LEU A O 1
ATOM 635 N N . PHE A 1 79 ? 1.485 -37.775 -33.932 1.00 93.44 79 PHE A N 1
ATOM 636 C CA . PHE A 1 79 ? 2.946 -37.718 -34.059 1.00 93.44 79 PHE A CA 1
ATOM 637 C C . PHE A 1 79 ? 3.430 -36.275 -33.952 1.00 93.44 79 PHE A C 1
ATOM 639 O O . PHE A 1 79 ? 2.838 -35.391 -34.575 1.00 93.44 79 PHE A O 1
ATOM 646 N N . ALA A 1 80 ? 4.526 -36.063 -33.222 1.00 95.25 80 ALA A N 1
ATOM 647 C CA . ALA A 1 80 ? 5.155 -34.763 -33.036 1.00 95.25 80 ALA A CA 1
ATOM 648 C C . ALA A 1 80 ? 6.662 -34.818 -33.326 1.00 95.25 80 ALA A C 1
ATOM 650 O O . ALA A 1 80 ? 7.308 -35.849 -33.134 1.00 95.25 80 ALA A O 1
ATOM 651 N N . GLY A 1 81 ? 7.223 -33.695 -33.763 1.00 94.19 81 GLY A N 1
ATOM 652 C CA . GLY A 1 81 ? 8.658 -33.503 -33.949 1.00 94.19 81 GLY A CA 1
ATOM 653 C C . GLY A 1 81 ? 9.045 -32.041 -33.762 1.00 94.19 81 GLY A C 1
ATOM 654 O O . GLY A 1 81 ? 8.221 -31.145 -33.942 1.00 94.19 81 GLY A O 1
ATOM 655 N N . SER A 1 82 ? 10.298 -31.788 -33.397 1.00 95.88 82 SER A N 1
ATOM 656 C CA . SER A 1 82 ? 10.832 -30.437 -33.244 1.00 95.88 82 SER A CA 1
ATOM 657 C C . SER A 1 82 ? 12.294 -30.370 -33.663 1.00 95.88 82 SER A C 1
ATOM 659 O O . SER A 1 82 ? 12.987 -31.386 -33.742 1.00 95.88 82 SER A O 1
ATOM 661 N N . GLY A 1 83 ? 12.764 -29.162 -33.948 1.00 95.69 83 GLY A N 1
ATOM 662 C CA . GLY A 1 83 ? 14.159 -28.912 -34.271 1.00 95.69 83 GLY A CA 1
ATOM 663 C C . GLY A 1 83 ? 14.493 -27.429 -34.235 1.00 95.69 83 GLY A C 1
ATOM 664 O O . GLY A 1 83 ? 13.615 -26.571 -34.116 1.00 95.69 83 GLY A O 1
ATOM 665 N N . SER A 1 84 ? 15.785 -27.128 -34.335 1.00 95.50 84 SER A N 1
ATOM 666 C CA . SER A 1 84 ? 16.255 -25.756 -34.489 1.00 95.50 84 SER A CA 1
ATOM 667 C C . SER A 1 84 ? 17.494 -25.670 -35.369 1.00 95.50 84 SER A C 1
ATOM 669 O O . SER A 1 84 ? 18.292 -26.605 -35.408 1.00 95.50 84 SER A O 1
ATOM 671 N N . THR A 1 85 ? 17.663 -24.538 -36.041 1.00 93.75 85 THR A N 1
ATOM 672 C CA . THR A 1 85 ? 18.853 -24.192 -36.827 1.00 93.75 85 THR A CA 1
ATOM 673 C C . THR A 1 85 ? 19.139 -22.702 -36.690 1.00 93.75 85 THR A C 1
ATOM 675 O O . THR A 1 85 ? 18.234 -21.937 -36.366 1.00 93.75 85 THR A O 1
ATOM 678 N N . ASN A 1 86 ? 20.371 -22.284 -36.965 1.00 92.25 86 ASN A N 1
ATOM 679 C CA . ASN A 1 86 ? 20.761 -20.880 -36.898 1.00 92.25 86 ASN A CA 1
ATOM 680 C C . ASN A 1 86 ? 21.056 -20.314 -38.290 1.00 92.25 86 ASN A C 1
ATOM 682 O O . ASN A 1 86 ? 21.551 -21.031 -39.160 1.00 92.25 86 ASN A O 1
ATOM 686 N N . ILE A 1 87 ? 20.782 -19.023 -38.471 1.00 90.06 87 ILE A N 1
ATOM 687 C CA . ILE A 1 87 ? 21.188 -18.227 -39.633 1.00 90.06 87 ILE A CA 1
ATOM 688 C C . ILE A 1 87 ? 21.951 -17.007 -39.121 1.00 90.06 87 ILE A C 1
ATOM 690 O O . ILE A 1 87 ? 21.416 -16.223 -38.340 1.00 90.06 87 ILE A O 1
ATOM 694 N N . SER A 1 88 ? 23.197 -16.846 -39.557 1.00 90.00 88 SER A N 1
ATOM 695 C CA . SER A 1 88 ? 24.032 -15.696 -39.200 1.00 90.00 88 SER A CA 1
ATOM 696 C C . SER A 1 88 ? 23.880 -14.577 -40.226 1.00 90.00 88 SER A C 1
ATOM 698 O O . SER A 1 88 ? 24.025 -14.815 -41.424 1.00 90.00 88 SER A O 1
ATOM 700 N N . VAL A 1 89 ? 23.623 -13.361 -39.747 1.00 91.62 89 VAL A N 1
ATOM 701 C CA . VAL A 1 89 ? 23.524 -12.135 -40.548 1.00 91.62 89 VAL A CA 1
ATOM 702 C C . VAL A 1 89 ? 24.619 -11.171 -40.099 1.00 91.62 89 VAL A C 1
ATOM 704 O O . VAL A 1 89 ? 24.789 -10.943 -38.903 1.00 91.62 89 VAL A O 1
ATOM 707 N N . THR A 1 90 ? 25.381 -10.625 -41.047 1.00 91.31 90 THR A N 1
ATOM 708 C CA . THR A 1 90 ? 26.506 -9.717 -40.779 1.00 91.31 90 THR A CA 1
ATOM 709 C C . THR A 1 90 ? 26.710 -8.735 -41.936 1.00 91.31 90 THR A C 1
ATOM 711 O O . THR A 1 90 ? 26.194 -8.955 -43.033 1.00 91.31 90 THR A O 1
ATOM 714 N N . LEU A 1 91 ? 27.495 -7.683 -41.699 1.00 92.38 91 LEU A N 1
ATOM 715 C CA . LEU A 1 91 ? 27.986 -6.749 -42.713 1.00 92.38 91 LEU A CA 1
ATOM 716 C C . LEU A 1 91 ? 29.527 -6.714 -42.709 1.00 92.38 91 LEU A C 1
ATOM 718 O O . LEU A 1 91 ? 30.139 -6.948 -41.664 1.00 92.38 91 LEU A O 1
ATOM 722 N N . PRO A 1 92 ? 30.175 -6.381 -43.845 1.00 92.12 92 PRO A N 1
ATOM 723 C CA . PRO A 1 92 ? 31.635 -6.241 -43.924 1.00 92.12 92 PRO A CA 1
ATOM 724 C C . PRO A 1 92 ? 32.210 -5.208 -42.942 1.00 92.12 92 PRO A C 1
ATOM 726 O O . PRO A 1 92 ? 33.300 -5.414 -42.409 1.00 92.12 92 PRO A O 1
ATOM 729 N N . MET A 1 93 ? 31.458 -4.130 -42.699 1.00 94.19 93 MET A N 1
ATOM 730 C CA . MET A 1 93 ? 31.656 -3.118 -41.661 1.00 94.19 93 MET A CA 1
ATOM 731 C C . MET A 1 93 ? 30.280 -2.702 -41.139 1.00 94.19 93 MET A C 1
ATOM 733 O O . MET A 1 93 ? 29.343 -2.592 -41.928 1.00 94.19 93 MET A O 1
ATOM 737 N N . PHE A 1 94 ? 30.145 -2.515 -39.829 1.00 95.31 94 PHE A N 1
ATOM 738 C CA . PHE A 1 94 ? 28.909 -2.061 -39.208 1.00 95.31 94 PHE A CA 1
ATOM 739 C C . PHE A 1 94 ? 29.144 -1.233 -37.947 1.00 95.31 94 PHE A C 1
ATOM 741 O O . PHE A 1 94 ? 30.155 -1.359 -37.248 1.00 95.31 94 PHE A O 1
ATOM 748 N N . ILE A 1 95 ? 28.138 -0.422 -37.643 1.00 97.00 95 ILE A N 1
ATOM 749 C CA . ILE A 1 95 ? 28.017 0.376 -36.434 1.00 97.00 95 ILE A CA 1
ATOM 750 C C . ILE A 1 95 ? 27.338 -0.457 -35.337 1.00 97.00 95 ILE A C 1
ATOM 752 O O . ILE A 1 95 ? 26.225 -0.964 -35.510 1.00 97.00 95 ILE A O 1
ATOM 756 N N . ASP A 1 96 ? 27.976 -0.554 -34.177 1.00 95.00 96 ASP A N 1
ATOM 757 C CA . ASP A 1 96 ? 27.332 -0.911 -32.914 1.00 95.00 96 ASP A CA 1
ATOM 758 C C . ASP A 1 96 ? 27.002 0.383 -32.157 1.00 95.00 96 ASP A C 1
ATOM 760 O O . ASP A 1 96 ? 27.883 1.042 -31.603 1.00 95.00 96 ASP A O 1
ATOM 764 N N . LEU A 1 97 ? 25.726 0.772 -32.205 1.00 95.44 97 LEU A N 1
ATOM 765 C CA . LEU A 1 97 ? 25.189 1.960 -31.542 1.00 95.44 97 LEU A CA 1
ATOM 766 C C . LEU A 1 97 ? 24.453 1.552 -30.267 1.00 95.44 97 LEU A C 1
ATOM 768 O O . LEU A 1 97 ? 23.450 0.835 -30.344 1.00 95.44 97 LEU A O 1
ATOM 772 N N . ASN A 1 98 ? 24.869 2.069 -29.114 1.00 93.00 98 ASN A N 1
ATOM 773 C CA . ASN A 1 98 ? 24.119 1.943 -27.867 1.00 93.00 98 ASN A CA 1
ATOM 774 C C . ASN A 1 98 ? 23.516 3.295 -27.465 1.00 93.00 98 ASN A C 1
ATOM 776 O O . ASN A 1 98 ? 24.228 4.280 -27.263 1.00 93.00 98 ASN A O 1
ATOM 780 N N . VAL A 1 99 ? 22.191 3.311 -27.345 1.00 94.38 99 VAL A N 1
ATOM 781 C CA . VAL A 1 99 ? 21.389 4.424 -26.840 1.00 94.38 99 VAL A CA 1
ATOM 782 C C . VAL A 1 99 ? 20.337 3.845 -25.897 1.00 94.38 99 VAL A C 1
ATOM 784 O O . VAL A 1 99 ? 19.756 2.791 -26.174 1.00 94.38 99 VAL A O 1
ATOM 787 N N . GLY A 1 100 ? 20.123 4.507 -24.760 1.00 91.88 100 GLY A N 1
ATOM 788 C CA . GLY A 1 100 ? 19.048 4.155 -23.838 1.00 91.88 100 GLY A CA 1
ATOM 789 C C . GLY A 1 100 ? 17.686 4.271 -24.523 1.00 91.88 100 GLY A C 1
ATOM 790 O O . GLY A 1 100 ? 17.481 5.161 -25.337 1.00 91.88 100 GLY A O 1
ATOM 791 N N . LYS A 1 101 ? 16.751 3.371 -24.200 1.00 91.75 101 LYS A N 1
ATOM 792 C CA . LYS A 1 101 ? 15.385 3.422 -24.749 1.00 91.75 101 LYS A CA 1
ATOM 793 C C . LYS A 1 101 ? 14.571 4.591 -24.192 1.00 91.75 101 LYS A C 1
ATOM 795 O O . LYS A 1 101 ? 13.603 5.002 -24.819 1.00 91.75 101 LYS A O 1
ATOM 800 N N . GLU A 1 102 ? 14.953 5.101 -23.024 1.00 95.31 102 GLU A N 1
ATOM 801 C CA . GLU A 1 102 ? 14.224 6.147 -22.32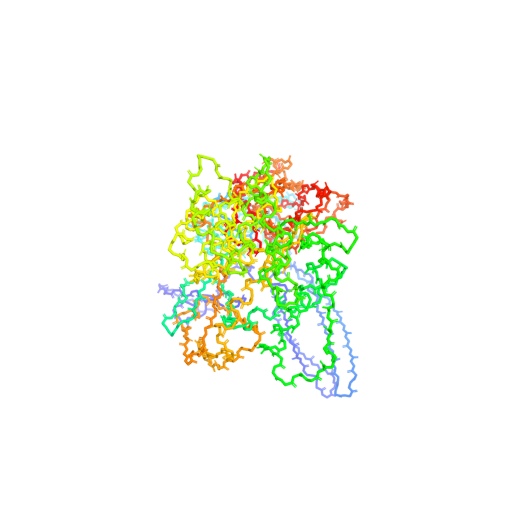3 1.00 95.31 102 GLU A CA 1
ATOM 802 C C . GLU A 1 102 ? 15.165 7.004 -21.467 1.00 95.31 102 GLU A C 1
ATOM 804 O O . GLU A 1 102 ? 16.069 6.469 -20.815 1.00 95.31 102 GLU A O 1
ATOM 809 N N . PHE A 1 103 ? 14.924 8.313 -21.431 1.00 96.81 103 PHE A N 1
ATOM 810 C CA . PHE A 1 103 ? 15.634 9.285 -20.598 1.00 96.81 103 PHE A CA 1
ATOM 811 C C . PHE A 1 103 ? 14.654 10.199 -19.858 1.00 96.81 103 PHE A C 1
ATOM 813 O O . PHE A 1 103 ? 13.520 10.389 -20.297 1.00 96.81 103 PHE A O 1
ATOM 820 N N . LEU A 1 104 ? 15.100 10.789 -18.749 1.00 95.81 104 LEU A N 1
ATOM 821 C CA . LEU A 1 104 ? 14.383 11.904 -18.136 1.00 95.81 104 LEU A CA 1
ATOM 822 C C . LEU A 1 104 ? 14.747 13.198 -18.854 1.00 95.81 104 LEU A C 1
ATOM 824 O O . LEU A 1 104 ? 15.873 13.359 -19.320 1.00 95.81 104 LEU A O 1
ATOM 828 N N . LEU A 1 105 ? 13.819 14.151 -18.881 1.00 96.19 105 LEU A N 1
ATOM 829 C CA . LEU A 1 105 ? 14.031 15.476 -19.466 1.00 96.19 105 LEU A CA 1
ATOM 830 C C . LEU A 1 105 ? 15.291 16.181 -18.926 1.00 96.19 105 LEU A C 1
ATOM 832 O O . LEU A 1 105 ? 15.942 16.924 -19.654 1.00 96.19 105 LEU A O 1
ATOM 836 N N . SER A 1 106 ? 15.633 15.950 -17.656 1.00 94.69 106 SER A N 1
ATOM 837 C CA . SER A 1 106 ? 16.791 16.545 -16.980 1.00 94.69 106 SER A CA 1
ATOM 838 C C . SER A 1 106 ? 18.095 15.752 -17.122 1.00 94.69 106 SER A C 1
ATOM 840 O O . SER A 1 106 ? 19.094 16.130 -16.508 1.00 94.69 106 SER A O 1
ATOM 842 N N . ASP A 1 107 ? 18.104 14.651 -17.874 1.00 97.50 107 ASP A N 1
ATOM 843 C CA . ASP A 1 107 ? 19.318 13.874 -18.114 1.00 97.50 107 ASP A CA 1
ATOM 844 C C . ASP A 1 107 ? 20.211 14.533 -19.181 1.00 97.50 107 ASP A C 1
ATOM 846 O O . ASP A 1 107 ? 19.744 15.122 -20.155 1.00 97.50 107 ASP A O 1
ATOM 850 N N . GLU A 1 108 ? 21.524 14.350 -19.035 1.00 97.31 108 GLU A N 1
ATOM 851 C CA . GLU A 1 108 ? 22.558 14.730 -20.005 1.00 97.31 108 GLU A CA 1
ATOM 852 C C . GLU A 1 108 ? 23.351 13.479 -20.447 1.00 97.31 108 GLU A C 1
ATOM 854 O O . GLU A 1 108 ? 24.513 13.294 -20.057 1.00 97.31 108 GLU A O 1
ATOM 859 N N . PRO A 1 109 ? 22.721 12.557 -21.198 1.00 97.00 109 PRO A N 1
ATOM 860 C CA . PRO A 1 109 ? 23.326 11.288 -21.589 1.00 97.00 109 PRO A CA 1
ATOM 861 C C . PRO A 1 109 ? 24.329 11.422 -22.742 1.00 97.00 109 PRO A C 1
ATOM 863 O O . PRO A 1 109 ? 24.275 12.342 -23.560 1.00 97.00 109 PRO A O 1
ATOM 866 N N . GLN A 1 110 ? 25.208 10.429 -22.864 1.00 96.62 110 GLN A N 1
ATOM 867 C CA . GLN A 1 110 ? 26.023 10.196 -24.054 1.00 96.62 110 GLN A CA 1
ATOM 868 C C . GLN A 1 110 ? 25.679 8.839 -24.669 1.00 96.62 110 GLN A C 1
ATOM 870 O O . GLN A 1 110 ? 25.491 7.852 -23.958 1.00 96.62 110 GLN A O 1
ATOM 875 N N . ILE A 1 111 ? 25.633 8.774 -25.995 1.00 96.06 111 ILE A N 1
ATOM 876 C CA . ILE A 1 111 ? 25.532 7.517 -26.741 1.00 96.06 111 ILE A CA 1
ATOM 877 C C . ILE A 1 111 ? 26.927 6.963 -27.005 1.00 96.06 111 ILE A C 1
ATOM 879 O O . ILE A 1 111 ? 27.894 7.723 -27.120 1.00 96.06 111 ILE A O 1
ATOM 883 N N . SER A 1 112 ? 27.029 5.642 -27.139 1.00 95.44 112 SER A N 1
ATOM 884 C CA . SER A 1 112 ? 28.269 5.007 -27.573 1.00 95.44 112 SER A CA 1
ATOM 885 C C . SER A 1 112 ? 28.153 4.494 -28.998 1.00 95.44 112 SER A C 1
ATOM 887 O O . SER A 1 112 ? 27.181 3.840 -29.381 1.00 95.44 112 SER A O 1
ATOM 889 N N . VAL A 1 113 ? 29.176 4.812 -29.784 1.00 97.00 113 VAL A N 1
ATOM 890 C CA . VAL A 1 113 ? 29.348 4.350 -31.155 1.00 97.00 113 VAL A CA 1
ATOM 891 C C . VAL A 1 113 ? 30.626 3.529 -31.206 1.00 97.00 113 VAL A C 1
ATOM 893 O O . VAL A 1 113 ? 31.709 4.019 -30.885 1.00 97.00 113 VAL A O 1
ATOM 896 N N . ARG A 1 114 ? 30.507 2.272 -31.625 1.00 95.94 114 ARG A N 1
ATOM 897 C CA . ARG A 1 114 ? 31.639 1.407 -31.963 1.00 95.94 114 ARG A CA 1
ATOM 898 C C . ARG A 1 114 ? 31.537 0.973 -33.412 1.00 95.94 114 ARG A C 1
ATOM 900 O O . ARG A 1 114 ? 30.444 0.753 -33.924 1.00 95.94 114 ARG A O 1
ATOM 907 N N . LEU A 1 115 ? 32.685 0.816 -34.058 1.00 95.75 115 LEU A N 1
ATOM 908 C CA . LEU A 1 115 ? 32.770 0.300 -35.420 1.00 95.75 115 LEU A CA 1
ATOM 909 C C . LEU A 1 115 ? 33.465 -1.056 -35.411 1.00 95.75 115 LEU A C 1
ATOM 911 O O . LEU A 1 115 ? 34.540 -1.212 -34.822 1.00 95.75 115 LEU A O 1
ATOM 915 N N . HIS A 1 116 ? 32.844 -2.020 -36.083 1.00 92.94 116 HIS A N 1
ATOM 916 C CA . HIS A 1 116 ? 33.308 -3.397 -36.211 1.00 92.94 116 HIS A CA 1
ATOM 917 C C . HIS A 1 116 ? 33.157 -3.878 -37.656 1.00 92.94 116 HIS A C 1
ATOM 919 O O . HIS A 1 116 ? 32.496 -3.239 -38.468 1.00 92.94 116 HIS A O 1
ATOM 925 N N . GLY A 1 117 ? 33.773 -5.011 -37.985 1.00 90.69 117 GLY A N 1
ATOM 926 C CA . GLY A 1 117 ? 33.648 -5.626 -39.303 1.00 90.69 117 GLY A CA 1
ATOM 927 C C . GLY A 1 117 ? 34.858 -6.469 -39.669 1.00 90.69 117 GLY A C 1
ATOM 928 O O . GLY A 1 117 ? 35.980 -6.140 -39.297 1.00 90.69 117 GLY A O 1
ATOM 929 N N . GLU A 1 118 ? 34.644 -7.556 -40.407 1.00 92.56 118 GLU A N 1
ATOM 930 C CA . GLU A 1 118 ? 35.737 -8.418 -40.878 1.00 92.56 118 GLU A CA 1
ATOM 931 C C . GLU A 1 118 ? 36.562 -7.763 -41.996 1.00 92.56 118 GLU A C 1
ATOM 933 O O . GLU A 1 118 ? 37.712 -8.143 -42.218 1.00 92.56 118 GLU A O 1
ATOM 938 N N . ALA A 1 119 ? 35.993 -6.771 -42.692 1.00 92.44 119 ALA A N 1
ATOM 939 C CA . ALA A 1 119 ? 36.655 -6.063 -43.784 1.00 92.44 119 ALA A CA 1
ATOM 940 C C . ALA A 1 119 ? 37.480 -4.846 -43.330 1.00 92.44 119 ALA A C 1
ATOM 942 O O . ALA A 1 119 ? 38.164 -4.248 -44.160 1.00 92.44 119 ALA A O 1
ATOM 943 N N . VAL A 1 120 ? 37.439 -4.483 -42.040 1.00 92.69 120 VAL A N 1
ATOM 944 C CA . VAL A 1 120 ? 38.129 -3.307 -41.485 1.00 92.69 120 VAL A CA 1
ATOM 945 C C . VAL A 1 120 ? 39.050 -3.691 -40.325 1.00 92.69 120 VAL A C 1
ATOM 947 O O . VAL A 1 120 ? 38.708 -4.497 -39.463 1.00 92.69 120 VAL A O 1
ATOM 950 N N . GLY A 1 121 ? 40.258 -3.126 -40.302 1.00 91.00 121 GLY A N 1
ATOM 951 C CA . GLY A 1 121 ? 41.256 -3.428 -39.275 1.00 91.00 121 GLY A CA 1
ATOM 952 C C . GLY A 1 121 ? 41.034 -2.639 -37.983 1.00 91.00 121 GLY A C 1
ATOM 953 O O . GLY A 1 121 ? 40.737 -1.447 -38.026 1.00 91.00 121 GLY A O 1
ATOM 954 N N . LYS A 1 122 ? 41.255 -3.270 -36.820 1.00 92.94 122 LYS A N 1
ATOM 955 C CA . LYS A 1 122 ? 41.309 -2.552 -35.533 1.00 92.94 122 LYS A CA 1
ATOM 956 C C . LYS A 1 122 ? 42.356 -1.434 -35.602 1.00 92.94 122 LYS A C 1
ATOM 958 O O . LYS A 1 122 ? 43.482 -1.679 -36.033 1.00 92.94 122 LYS A O 1
ATOM 963 N N . GLY A 1 123 ? 42.003 -0.236 -35.143 1.00 92.69 123 GLY A N 1
ATOM 964 C CA . GLY A 1 123 ? 42.879 0.936 -35.203 1.00 92.69 123 GLY A CA 1
ATOM 965 C C . GLY A 1 123 ? 42.744 1.778 -36.478 1.00 92.69 123 GLY A C 1
ATOM 966 O O . GLY A 1 123 ? 43.398 2.815 -36.570 1.00 92.69 123 GLY A O 1
ATOM 967 N N . ALA A 1 124 ? 41.931 1.366 -37.459 1.00 94.75 124 ALA A N 1
ATOM 968 C CA . ALA A 1 124 ? 41.702 2.160 -38.665 1.00 94.75 124 ALA A CA 1
ATOM 969 C C . ALA A 1 124 ? 40.937 3.458 -38.333 1.00 94.75 124 ALA A C 1
ATOM 971 O O . ALA A 1 124 ? 39.978 3.402 -37.554 1.00 94.75 124 ALA A O 1
ATOM 972 N N . PRO A 1 125 ? 41.335 4.613 -38.899 1.00 94.00 125 PRO A N 1
ATOM 973 C CA . PRO A 1 125 ? 40.615 5.865 -38.710 1.00 94.00 125 PRO A CA 1
ATOM 974 C C . PRO A 1 125 ? 39.243 5.802 -39.386 1.00 94.00 125 PRO A C 1
ATOM 976 O O . PRO A 1 125 ? 39.097 5.232 -40.468 1.00 94.00 125 PRO A O 1
ATOM 979 N N . SER A 1 126 ? 38.245 6.425 -38.770 1.00 94.38 126 SER A N 1
ATOM 980 C CA . SER A 1 126 ? 36.876 6.449 -39.278 1.00 94.38 126 SER A CA 1
ATOM 981 C C . SER A 1 126 ? 36.297 7.854 -39.291 1.00 94.38 126 SER A C 1
ATOM 983 O O . SER A 1 126 ? 36.582 8.663 -38.405 1.00 94.38 126 SER A O 1
ATOM 985 N N . SER A 1 127 ? 35.408 8.103 -40.248 1.00 96.12 127 SER A N 1
ATOM 986 C CA . SER A 1 127 ? 34.501 9.256 -40.217 1.00 96.12 127 SER A CA 1
ATOM 987 C C . SER A 1 127 ? 33.133 8.811 -39.714 1.00 96.12 127 SER A C 1
ATOM 989 O O . SER A 1 127 ? 32.621 7.782 -40.163 1.00 96.12 127 SER A O 1
ATOM 991 N N . VAL A 1 128 ? 32.578 9.542 -38.750 1.00 97.06 128 VAL A N 1
ATOM 992 C CA . VAL A 1 128 ? 31.275 9.261 -38.138 1.00 97.06 128 VAL A CA 1
ATOM 993 C C . VAL A 1 128 ? 30.446 10.537 -38.155 1.00 97.06 128 VAL A C 1
ATOM 995 O O . VAL A 1 128 ? 30.850 11.542 -37.584 1.00 97.06 128 VAL A O 1
ATOM 998 N N . SER A 1 129 ? 29.272 10.470 -38.765 1.00 95.69 129 SER A N 1
ATOM 999 C CA . SER A 1 129 ? 28.324 11.570 -38.898 1.00 95.69 129 SER A CA 1
ATOM 1000 C C . SER A 1 129 ? 27.070 11.248 -38.089 1.00 95.69 129 SER A C 1
ATOM 1002 O O . SER A 1 129 ? 26.501 10.162 -38.242 1.00 95.69 129 SER A O 1
ATOM 1004 N N . VAL A 1 130 ? 26.650 12.147 -37.198 1.00 95.38 130 VAL A N 1
ATOM 1005 C CA . VAL A 1 130 ? 25.518 11.917 -36.280 1.00 95.38 130 VAL A CA 1
ATOM 1006 C C . VAL A 1 130 ? 24.491 13.029 -36.386 1.00 95.38 130 VAL A C 1
ATOM 1008 O O . VAL A 1 130 ? 24.842 14.204 -36.386 1.00 95.38 130 VAL A O 1
ATOM 1011 N N . SER A 1 131 ? 23.211 12.664 -36.431 1.00 92.56 131 SER A N 1
ATOM 1012 C CA . SER A 1 131 ? 22.093 13.611 -36.486 1.00 92.56 131 SER A CA 1
ATOM 1013 C C . SER A 1 131 ? 21.019 13.287 -35.448 1.00 92.56 131 SER A C 1
ATOM 1015 O O . SER A 1 131 ? 20.768 12.116 -35.144 1.00 92.56 131 SER A O 1
ATOM 1017 N N . PHE A 1 132 ? 20.357 14.336 -34.942 1.00 91.75 132 PHE A N 1
ATOM 1018 C CA . PHE A 1 132 ? 19.236 14.252 -33.996 1.00 91.75 132 PHE A CA 1
ATOM 1019 C C . PHE A 1 132 ? 18.051 15.083 -34.511 1.00 91.75 132 PHE A C 1
ATOM 1021 O O . PHE A 1 132 ? 17.741 16.143 -33.952 1.00 91.75 132 PHE A O 1
ATOM 1028 N N . PRO A 1 133 ? 17.377 14.647 -35.593 1.00 87.00 133 PRO A N 1
ATOM 1029 C CA . PRO A 1 133 ? 16.437 15.508 -36.311 1.00 87.00 133 PRO A CA 1
ATOM 1030 C C . PRO A 1 133 ? 15.255 15.982 -35.458 1.00 87.00 133 PRO A C 1
ATOM 1032 O O . PRO A 1 133 ? 14.753 17.085 -35.651 1.00 87.00 133 PRO A O 1
ATOM 1035 N N . THR A 1 134 ? 14.835 15.174 -34.482 1.00 89.69 134 THR A N 1
ATOM 1036 C CA . THR A 1 134 ? 13.718 15.477 -33.574 1.00 89.69 134 THR A CA 1
ATOM 1037 C C . THR A 1 134 ? 14.105 16.322 -32.362 1.00 89.69 134 THR A C 1
ATOM 1039 O O . THR A 1 134 ? 13.224 16.690 -31.597 1.00 89.69 134 THR A O 1
ATOM 1042 N N . LEU A 1 135 ? 15.393 16.619 -32.162 1.00 89.44 135 LEU A N 1
ATOM 1043 C CA . LEU A 1 135 ? 15.903 17.452 -31.060 1.00 89.44 135 LEU A CA 1
ATOM 1044 C C . LEU A 1 135 ? 16.481 18.784 -31.565 1.00 89.44 135 LEU A C 1
ATOM 1046 O O . LEU A 1 135 ? 17.322 19.403 -30.918 1.00 89.44 135 LEU A O 1
ATOM 1050 N N . GLY A 1 136 ? 16.058 19.225 -32.754 1.00 78.81 136 GLY A N 1
ATOM 1051 C CA . GLY A 1 136 ? 16.465 20.509 -33.330 1.00 78.81 136 GLY A CA 1
ATOM 1052 C C . GLY A 1 136 ? 17.896 20.553 -33.878 1.00 78.81 136 GLY A C 1
ATOM 1053 O O . GLY A 1 136 ? 18.349 21.624 -34.274 1.00 78.81 136 GLY A O 1
ATOM 1054 N N . VAL A 1 137 ? 18.599 19.415 -33.942 1.00 81.56 137 VAL A N 1
ATOM 1055 C CA . VAL A 1 137 ? 19.920 19.291 -34.582 1.00 81.56 137 VAL A CA 1
ATOM 1056 C C . VAL A 1 137 ? 19.744 18.601 -35.934 1.00 81.56 137 VAL A C 1
ATOM 1058 O O . VAL A 1 137 ? 19.811 17.374 -36.045 1.00 81.56 137 VAL A O 1
ATOM 1061 N N . THR A 1 138 ? 19.450 19.402 -36.960 1.00 69.00 138 THR A N 1
ATOM 1062 C CA . THR A 1 138 ? 19.147 18.909 -38.314 1.00 69.00 138 THR A CA 1
ATOM 1063 C C . THR A 1 138 ? 20.388 18.679 -39.168 1.00 69.00 138 THR A C 1
ATOM 1065 O O . THR A 1 138 ? 20.380 17.776 -40.001 1.00 69.00 138 THR A O 1
ATOM 1068 N N . ASP A 1 139 ? 21.448 19.462 -38.959 1.00 84.56 139 ASP A N 1
ATOM 1069 C CA . ASP A 1 139 ? 22.720 19.268 -39.653 1.00 84.56 139 ASP A CA 1
ATOM 1070 C C . ASP A 1 139 ? 23.542 18.175 -38.952 1.00 84.56 139 ASP A C 1
ATOM 1072 O O . ASP A 1 139 ? 23.693 18.225 -37.725 1.00 84.56 139 ASP A O 1
ATOM 1076 N N . PRO A 1 140 ? 24.087 17.190 -39.690 1.00 89.00 140 PRO A N 1
ATOM 1077 C CA . PRO A 1 140 ? 24.930 16.169 -39.092 1.00 89.00 140 PRO A CA 1
ATOM 1078 C C . PRO A 1 140 ? 26.199 16.756 -38.462 1.00 89.00 140 PRO A C 1
ATOM 1080 O O . PRO A 1 140 ? 26.864 17.621 -39.036 1.00 89.00 140 PRO A O 1
ATOM 1083 N N . VAL A 1 141 ? 26.552 16.255 -37.281 1.00 93.69 141 VAL A N 1
ATOM 1084 C CA . VAL A 1 141 ? 27.796 16.579 -36.581 1.00 93.69 141 VAL A CA 1
ATOM 1085 C C . VAL A 1 141 ? 28.832 15.509 -36.904 1.00 93.69 141 VAL A C 1
ATOM 1087 O O . VAL A 1 141 ? 28.587 14.316 -36.719 1.00 93.69 141 VAL A O 1
ATOM 1090 N N . GLU A 1 142 ? 29.996 15.945 -37.378 1.00 95.38 142 GLU A N 1
ATOM 1091 C CA . GLU A 1 142 ? 31.088 15.064 -37.789 1.00 95.38 142 GLU A CA 1
ATOM 1092 C C . GLU A 1 142 ? 32.067 14.790 -36.642 1.00 95.38 142 GLU A C 1
ATOM 1094 O O . GLU A 1 142 ? 32.548 15.704 -35.966 1.00 95.38 142 GLU A O 1
ATOM 1099 N N . TYR A 1 143 ? 32.421 13.521 -36.483 1.00 96.00 143 TYR A N 1
ATOM 1100 C CA . TYR A 1 143 ? 33.382 13.011 -35.518 1.00 96.00 143 TYR A CA 1
ATOM 1101 C C . TYR A 1 143 ? 34.434 12.149 -36.217 1.00 96.00 143 TYR A C 1
ATOM 1103 O O . TYR A 1 143 ? 34.176 11.481 -37.221 1.00 96.00 143 TYR A O 1
ATOM 1111 N N . VAL A 1 144 ? 35.634 12.126 -35.637 1.00 93.81 144 VAL A N 1
ATOM 1112 C CA . VAL A 1 144 ? 36.688 11.182 -36.014 1.00 93.81 144 VAL A CA 1
ATOM 1113 C C . VAL A 1 144 ? 36.733 10.084 -34.963 1.00 93.81 144 VAL A C 1
ATOM 1115 O O . VAL A 1 144 ? 36.815 10.369 -33.769 1.00 93.81 144 VAL A O 1
ATOM 1118 N N . GLY A 1 145 ? 36.675 8.838 -35.416 1.00 91.69 145 GLY A N 1
ATOM 1119 C CA . GLY A 1 145 ? 36.749 7.657 -34.564 1.00 91.69 145 GLY A CA 1
ATOM 1120 C C . GLY A 1 145 ? 37.862 6.708 -34.994 1.00 91.69 145 GLY A C 1
ATOM 1121 O O . GLY A 1 145 ? 38.597 6.964 -35.952 1.00 91.69 145 GLY A O 1
ATOM 1122 N N . THR A 1 146 ? 37.944 5.590 -34.280 1.00 94.94 146 THR A N 1
ATOM 1123 C CA . THR A 1 146 ? 38.892 4.512 -34.546 1.00 94.94 146 THR A CA 1
ATOM 1124 C C . THR A 1 146 ? 38.166 3.175 -34.433 1.00 94.94 146 THR A C 1
ATOM 1126 O O . THR A 1 146 ? 37.457 2.929 -33.457 1.00 94.94 146 THR A O 1
ATOM 1129 N N . VAL A 1 147 ? 38.349 2.281 -35.408 1.00 95.25 147 VAL A N 1
ATOM 1130 C CA . VAL A 1 147 ? 37.736 0.942 -35.385 1.00 95.25 147 VAL A CA 1
ATOM 1131 C C . VAL A 1 147 ? 38.169 0.166 -34.140 1.00 95.25 147 VAL A C 1
ATOM 1133 O O . VAL A 1 147 ? 39.365 -0.020 -33.891 1.00 95.25 147 VAL A O 1
ATOM 1136 N N . GLY A 1 148 ? 37.186 -0.350 -33.399 1.00 90.81 148 GLY A N 1
ATOM 1137 C CA . GLY A 1 148 ? 37.371 -1.104 -32.158 1.00 90.81 148 GLY A CA 1
ATOM 1138 C C . GLY A 1 148 ? 37.419 -0.270 -30.873 1.00 90.81 148 GLY A C 1
ATOM 1139 O O . GLY A 1 148 ? 37.315 -0.870 -29.802 1.00 90.81 148 GLY A O 1
ATOM 1140 N N . ASP A 1 149 ? 37.531 1.057 -30.963 1.00 94.19 149 ASP A N 1
ATOM 1141 C CA . ASP A 1 149 ? 37.426 1.960 -29.813 1.00 94.19 149 ASP A CA 1
ATOM 1142 C C . ASP A 1 149 ? 35.988 2.481 -29.667 1.00 94.19 149 ASP A C 1
ATOM 1144 O O . ASP A 1 149 ? 35.203 2.480 -30.619 1.00 94.19 149 ASP A O 1
ATOM 1148 N N . VAL A 1 150 ? 35.629 2.912 -28.456 1.00 94.19 150 VAL A N 1
ATOM 1149 C CA . VAL A 1 150 ? 34.325 3.526 -28.185 1.00 94.19 150 VAL A CA 1
ATOM 1150 C C . VAL A 1 150 ? 34.418 5.027 -28.425 1.00 94.19 150 VAL A C 1
ATOM 1152 O O . VAL A 1 150 ? 35.204 5.713 -27.771 1.00 94.19 150 VAL A O 1
ATOM 1155 N N . LEU A 1 151 ? 33.581 5.539 -29.321 1.00 95.69 151 LEU A N 1
ATOM 1156 C CA . LEU A 1 151 ? 33.342 6.965 -29.480 1.00 95.69 151 LEU A CA 1
ATOM 1157 C C . LEU A 1 151 ? 32.100 7.352 -28.671 1.00 95.69 151 LEU A C 1
ATOM 1159 O O . LEU A 1 151 ? 30.993 6.903 -28.967 1.00 95.69 151 LEU A O 1
ATOM 1163 N N . TRP A 1 152 ? 32.296 8.181 -27.648 1.00 95.00 152 TRP A N 1
ATOM 1164 C CA . TRP A 1 152 ? 31.213 8.719 -26.829 1.00 95.00 152 TRP A CA 1
ATOM 1165 C C . TRP A 1 152 ? 30.745 10.064 -27.377 1.00 95.00 152 TRP A C 1
ATOM 1167 O O . TRP A 1 152 ? 31.553 10.970 -27.589 1.00 95.00 152 TRP A O 1
ATOM 1177 N N . ILE A 1 153 ? 29.442 10.185 -27.622 1.00 95.94 153 ILE A N 1
ATOM 1178 C CA . ILE A 1 153 ? 28.836 11.358 -28.254 1.00 95.94 153 ILE A CA 1
ATOM 1179 C C . ILE A 1 153 ? 27.728 11.879 -27.337 1.00 95.94 153 ILE A C 1
ATOM 1181 O O . ILE A 1 153 ? 26.801 11.126 -27.039 1.00 95.94 153 ILE A O 1
ATOM 1185 N N . PRO A 1 154 ? 27.790 13.135 -26.863 1.00 95.31 154 PRO A N 1
ATOM 1186 C CA . PRO A 1 154 ? 26.727 13.693 -26.037 1.00 95.31 154 PRO A CA 1
ATOM 1187 C C . PRO A 1 154 ? 25.434 13.834 -26.841 1.00 95.31 154 PRO A C 1
ATOM 1189 O O . PRO A 1 154 ? 25.460 14.281 -27.990 1.00 95.31 154 PRO A O 1
ATOM 1192 N N . LEU A 1 155 ? 24.305 13.477 -26.228 1.00 95.56 155 LEU A N 1
ATOM 1193 C CA . LEU A 1 155 ? 23.004 13.864 -26.758 1.00 95.56 155 LEU A CA 1
ATOM 1194 C C . LEU A 1 155 ? 22.822 15.384 -26.597 1.00 95.56 155 LEU A C 1
ATOM 1196 O O . LEU A 1 155 ? 23.327 15.969 -25.634 1.00 95.56 155 LEU A O 1
ATOM 1200 N N . PRO A 1 156 ? 22.122 16.047 -27.535 1.00 94.88 156 PRO A N 1
ATOM 1201 C CA . PRO A 1 156 ? 21.713 17.433 -27.350 1.00 94.88 156 PRO A CA 1
ATOM 1202 C C . PRO A 1 156 ? 20.691 17.543 -26.209 1.00 94.88 156 PRO A C 1
ATOM 1204 O O . PRO A 1 156 ? 20.219 16.537 -25.678 1.00 94.88 156 PRO A O 1
ATOM 1207 N N . SER A 1 157 ? 20.331 18.775 -25.842 1.00 94.56 157 SER A N 1
ATOM 1208 C CA . SER A 1 157 ? 19.293 19.017 -24.837 1.00 94.56 157 SER A CA 1
ATOM 1209 C C . SER A 1 157 ? 18.003 18.275 -25.187 1.00 94.56 157 SER A C 1
ATOM 1211 O O . SER A 1 157 ? 17.488 18.395 -26.301 1.00 94.56 157 SER A O 1
ATOM 1213 N N . LEU A 1 158 ? 17.503 17.505 -24.223 1.00 96.44 158 LEU A N 1
ATOM 1214 C CA . LEU A 1 158 ? 16.336 16.654 -24.398 1.00 96.44 158 LEU A CA 1
ATOM 1215 C C . LEU A 1 158 ? 15.038 17.475 -24.371 1.00 96.44 158 LEU A C 1
ATOM 1217 O O . LEU A 1 158 ? 14.959 18.539 -23.756 1.00 96.44 158 LEU A O 1
ATOM 1221 N N . GLN A 1 159 ? 14.014 16.964 -25.049 1.00 95.75 159 GLN A N 1
ATOM 1222 C CA . GLN A 1 159 ? 12.640 17.473 -25.040 1.00 95.75 159 GLN A CA 1
ATOM 1223 C C . GLN A 1 159 ? 11.715 16.291 -24.765 1.00 95.75 159 GLN A C 1
ATOM 1225 O O . GLN A 1 159 ? 12.091 15.181 -25.090 1.00 95.75 159 GLN A O 1
ATOM 1230 N N . VAL A 1 160 ? 10.550 16.479 -24.143 1.00 95.75 160 VAL A N 1
ATOM 1231 C CA . VAL A 1 160 ? 9.621 15.362 -23.883 1.00 95.75 160 VAL A CA 1
ATOM 1232 C C . VAL A 1 160 ? 9.032 14.857 -25.203 1.00 95.75 160 VAL A C 1
ATOM 1234 O O . VAL A 1 160 ? 8.583 15.662 -26.021 1.00 95.75 160 VAL A O 1
ATOM 1237 N N . GLY A 1 161 ? 8.991 13.537 -25.391 1.00 94.75 161 GLY A N 1
ATOM 1238 C CA . GLY A 1 161 ? 8.414 12.899 -26.575 1.00 94.75 161 GLY A CA 1
ATOM 1239 C C . GLY A 1 161 ? 9.255 11.759 -27.145 1.00 94.75 161 GLY A C 1
ATOM 1240 O O . GLY A 1 161 ? 10.226 11.298 -26.543 1.00 94.75 161 GLY A O 1
ATOM 1241 N N . GLU A 1 162 ? 8.849 11.278 -28.319 1.00 95.06 162 GLU A N 1
ATOM 1242 C CA . GLU A 1 162 ? 9.595 10.271 -29.073 1.00 95.06 162 GLU A CA 1
ATOM 1243 C C . GLU A 1 162 ? 10.676 10.927 -29.939 1.00 95.06 162 GLU A C 1
ATOM 1245 O O . GLU A 1 162 ? 10.431 11.893 -30.669 1.00 95.06 162 GLU A O 1
ATOM 1250 N N . HIS A 1 163 ? 11.877 10.360 -29.899 1.00 94.94 163 HIS A N 1
ATOM 1251 C CA . HIS A 1 163 ? 13.046 10.863 -30.600 1.00 94.94 163 HIS A CA 1
ATOM 1252 C C . HIS A 1 163 ? 13.831 9.741 -31.264 1.00 94.94 163 HIS A C 1
ATOM 1254 O O . HIS A 1 163 ? 13.659 8.557 -30.972 1.00 94.94 163 HIS A O 1
ATOM 1260 N N . TYR A 1 164 ? 14.726 10.121 -32.170 1.00 93.31 164 TYR A N 1
ATOM 1261 C CA . TYR A 1 164 ? 15.668 9.186 -32.760 1.00 93.31 164 TYR A CA 1
ATOM 1262 C C . TYR A 1 164 ? 17.018 9.828 -33.049 1.00 93.31 164 TYR A C 1
ATOM 1264 O O . TYR A 1 164 ? 17.144 11.041 -33.238 1.00 93.31 164 TYR A O 1
ATOM 1272 N N . VAL A 1 165 ? 18.030 8.970 -33.100 1.00 94.00 165 VAL A N 1
ATOM 1273 C CA . VAL A 1 165 ? 19.384 9.296 -33.534 1.00 94.00 165 VAL A CA 1
ATOM 1274 C C . VAL A 1 165 ? 19.717 8.477 -34.771 1.00 94.00 165 VAL A C 1
ATOM 1276 O O . VAL A 1 165 ? 19.492 7.265 -34.791 1.00 94.00 165 VAL A O 1
ATOM 1279 N N . THR A 1 166 ? 20.288 9.132 -35.779 1.00 93.62 166 THR A N 1
ATOM 1280 C CA . THR A 1 166 ? 20.852 8.465 -36.955 1.00 93.62 166 THR A CA 1
ATOM 1281 C C . THR A 1 166 ? 22.362 8.660 -36.972 1.00 93.62 166 THR A C 1
ATOM 1283 O O . THR A 1 166 ? 22.849 9.793 -36.926 1.00 93.62 166 THR A O 1
ATOM 1286 N N . VAL A 1 167 ? 23.094 7.549 -37.052 1.00 95.75 167 VAL A N 1
ATOM 1287 C CA . VAL A 1 167 ? 24.556 7.506 -37.142 1.00 95.75 167 VAL A CA 1
ATOM 1288 C C . VAL A 1 167 ? 24.942 6.900 -38.482 1.00 95.75 167 VAL A C 1
ATOM 1290 O O . VAL A 1 167 ? 24.510 5.797 -38.811 1.00 95.75 167 VAL A O 1
ATOM 1293 N N . LYS A 1 168 ? 25.792 7.597 -39.232 1.00 95.88 168 LYS A N 1
ATOM 1294 C CA . LYS A 1 168 ? 26.436 7.102 -40.448 1.00 95.88 168 LYS A CA 1
ATOM 1295 C C . LYS A 1 168 ? 27.940 7.012 -40.219 1.00 95.88 168 LYS A C 1
ATOM 1297 O O . LYS A 1 168 ? 28.529 7.924 -39.647 1.00 95.88 168 LYS A O 1
ATOM 1302 N N . ALA A 1 169 ? 28.571 5.939 -40.678 1.00 96.25 169 ALA A N 1
ATOM 1303 C CA . ALA A 1 169 ? 30.015 5.768 -40.573 1.00 96.25 169 ALA A CA 1
ATOM 1304 C C . ALA A 1 169 ? 30.618 5.319 -41.902 1.00 96.25 169 ALA A C 1
ATOM 1306 O O . ALA A 1 169 ? 29.992 4.567 -42.649 1.00 96.25 169 ALA A O 1
ATOM 1307 N N . ASN A 1 170 ? 31.848 5.758 -42.167 1.00 94.94 170 ASN A N 1
ATOM 1308 C CA . ASN A 1 170 ? 32.660 5.299 -43.290 1.00 94.94 170 ASN A CA 1
ATOM 1309 C C . ASN A 1 170 ? 34.076 4.942 -42.813 1.00 94.94 170 ASN A C 1
ATOM 1311 O O . ASN A 1 170 ? 34.723 5.728 -42.106 1.00 94.94 170 ASN A O 1
ATOM 1315 N N . VAL A 1 171 ? 34.537 3.754 -43.214 1.00 95.12 171 VAL A N 1
ATOM 1316 C CA . VAL A 1 171 ? 35.894 3.240 -42.981 1.00 95.12 171 VAL A CA 1
ATOM 1317 C C . VAL A 1 171 ? 36.388 2.582 -44.261 1.00 95.12 171 VAL A C 1
ATOM 1319 O O . VAL A 1 171 ? 35.771 1.633 -44.742 1.00 95.12 171 VAL A O 1
ATOM 1322 N N . ASP A 1 172 ? 37.497 3.074 -44.813 1.00 90.19 172 ASP A N 1
ATOM 1323 C CA . ASP A 1 172 ? 38.134 2.528 -46.021 1.00 90.19 172 ASP A CA 1
ATOM 1324 C C . ASP A 1 172 ? 37.163 2.303 -47.206 1.00 90.19 172 ASP A C 1
ATOM 1326 O O . ASP A 1 172 ? 37.346 1.399 -48.021 1.00 90.19 172 ASP A O 1
ATOM 1330 N N . GLY A 1 173 ? 36.119 3.136 -47.320 1.00 90.56 173 GLY A N 1
ATOM 1331 C CA . GLY A 1 173 ? 35.108 3.054 -48.381 1.00 90.56 173 GLY A CA 1
ATOM 1332 C C . GLY A 1 173 ? 33.932 2.110 -48.103 1.00 90.56 173 GLY A C 1
ATOM 1333 O O . GLY A 1 173 ? 33.009 2.067 -48.914 1.00 90.56 173 GLY A O 1
ATOM 1334 N N . TYR A 1 174 ? 33.923 1.391 -46.978 1.00 94.38 174 TYR A N 1
ATOM 1335 C CA . TYR A 1 174 ? 32.733 0.695 -46.484 1.00 94.38 174 TYR A CA 1
ATOM 1336 C C . TYR A 1 174 ? 31.856 1.661 -45.691 1.00 94.38 174 TYR A C 1
ATOM 1338 O O . TYR A 1 174 ? 32.379 2.455 -44.910 1.00 94.38 174 TYR A O 1
ATOM 1346 N N . GLU A 1 175 ? 30.536 1.568 -45.858 1.00 94.25 175 GLU A N 1
ATOM 1347 C CA . GLU A 1 175 ? 29.558 2.421 -45.175 1.00 94.25 175 GLU A CA 1
ATOM 1348 C C . GLU A 1 175 ? 28.509 1.594 -44.437 1.00 94.25 175 GLU A C 1
ATOM 1350 O O . GLU A 1 175 ? 28.101 0.531 -44.903 1.00 94.25 175 GLU A O 1
ATOM 1355 N N . ASP A 1 176 ? 28.048 2.123 -43.309 1.00 96.12 176 ASP A N 1
ATOM 1356 C CA . ASP A 1 176 ? 26.852 1.659 -42.613 1.00 96.12 176 ASP A CA 1
ATOM 1357 C C . ASP A 1 176 ? 26.089 2.874 -42.075 1.00 96.12 176 ASP A C 1
ATOM 1359 O O . ASP A 1 176 ? 26.662 3.942 -41.831 1.00 96.12 176 ASP A O 1
ATOM 1363 N N . THR A 1 177 ? 24.777 2.737 -41.934 1.00 95.62 177 THR A N 1
ATOM 1364 C CA . THR A 1 177 ? 23.899 3.754 -41.351 1.00 95.62 177 THR A CA 1
ATOM 1365 C C . THR A 1 177 ? 22.908 3.053 -40.443 1.00 95.62 177 THR A C 1
ATOM 1367 O O . THR A 1 177 ? 22.319 2.050 -40.835 1.00 95.62 177 THR A O 1
ATOM 1370 N N . ILE A 1 178 ? 22.740 3.560 -39.226 1.00 95.19 178 ILE A N 1
ATOM 1371 C CA . ILE A 1 178 ? 21.836 3.001 -38.224 1.00 95.19 178 ILE A CA 1
ATOM 1372 C C . ILE A 1 178 ? 20.990 4.103 -37.594 1.00 95.19 178 ILE A C 1
ATOM 1374 O O . ILE A 1 178 ? 21.514 5.152 -37.217 1.00 95.19 178 ILE A O 1
ATOM 1378 N N . THR A 1 179 ? 19.696 3.836 -37.436 1.00 93.81 179 THR A N 1
ATOM 1379 C CA . THR A 1 179 ? 18.757 4.697 -36.715 1.00 93.81 179 THR A CA 1
ATOM 1380 C C . THR A 1 179 ? 18.210 3.963 -35.496 1.00 93.81 179 THR A C 1
ATOM 1382 O O . THR A 1 179 ? 17.759 2.824 -35.601 1.00 93.81 179 THR A O 1
ATOM 1385 N N . LYS A 1 180 ? 18.247 4.603 -34.322 1.00 93.88 180 LYS A N 1
ATOM 1386 C CA . LYS A 1 180 ? 17.635 4.079 -33.092 1.00 93.88 180 LYS A CA 1
ATOM 1387 C C . LYS A 1 180 ? 16.730 5.111 -32.438 1.00 93.88 180 LYS A C 1
ATOM 1389 O O . LYS A 1 180 ? 17.063 6.294 -32.391 1.00 93.88 180 LYS A O 1
ATOM 1394 N N . TYR A 1 181 ? 15.615 4.622 -31.909 1.00 93.75 181 TYR A N 1
ATOM 1395 C CA . TYR A 1 181 ? 14.579 5.411 -31.253 1.00 93.75 181 TYR A CA 1
ATOM 1396 C C . TYR A 1 181 ? 14.731 5.375 -29.734 1.00 93.75 181 TYR A C 1
ATOM 1398 O O . TYR A 1 181 ? 15.175 4.371 -29.169 1.00 93.75 181 TYR A O 1
ATOM 1406 N N . PHE A 1 182 ? 14.336 6.465 -29.088 1.00 95.00 182 PHE A N 1
ATOM 1407 C CA . PHE A 1 182 ? 14.253 6.590 -27.640 1.00 95.00 182 PHE A CA 1
ATOM 1408 C C . PHE A 1 182 ? 13.153 7.578 -27.256 1.00 95.00 182 PHE A C 1
ATOM 1410 O O . PHE A 1 182 ? 12.781 8.444 -28.046 1.00 95.00 182 PHE A O 1
ATOM 1417 N N . THR A 1 183 ? 12.662 7.466 -26.030 1.00 97.00 183 THR A N 1
ATOM 1418 C CA . THR A 1 183 ? 11.636 8.359 -25.486 1.00 97.00 183 THR A CA 1
ATOM 1419 C C . THR A 1 183 ? 12.230 9.230 -24.390 1.00 97.00 183 THR A C 1
ATOM 1421 O O . THR A 1 183 ? 13.118 8.812 -23.650 1.00 97.00 183 THR A O 1
ATOM 1424 N N . VAL A 1 184 ? 11.753 10.458 -24.270 1.00 97.31 184 VAL A N 1
ATOM 1425 C CA . VAL A 1 184 ? 12.070 11.333 -23.145 1.00 97.31 184 VAL A CA 1
ATOM 1426 C C . VAL A 1 184 ? 10.781 11.629 -22.398 1.00 97.31 184 VAL A C 1
ATOM 1428 O O . VAL A 1 184 ? 9.788 12.034 -23.002 1.00 97.31 184 VAL A O 1
ATOM 1431 N N . ILE A 1 185 ? 10.811 11.437 -21.084 1.00 93.62 185 ILE A N 1
ATOM 1432 C CA . ILE A 1 185 ? 9.676 11.649 -20.182 1.00 93.62 185 ILE A CA 1
ATOM 1433 C C . ILE A 1 185 ? 10.047 12.641 -19.078 1.00 93.62 185 ILE A C 1
ATOM 1435 O O . ILE A 1 185 ? 11.224 12.884 -18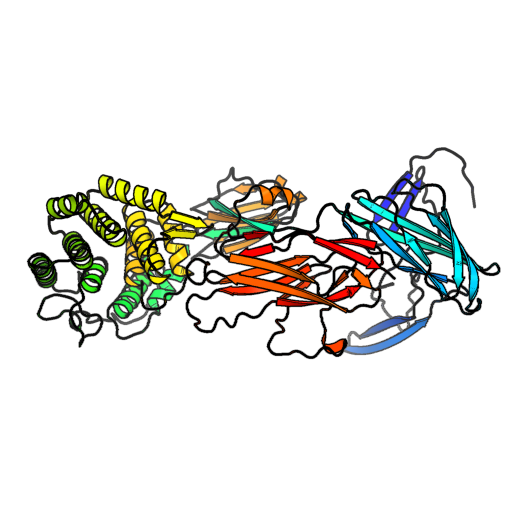.808 1.00 93.62 185 ILE A O 1
ATOM 1439 N N . GLU A 1 186 ? 9.046 13.234 -18.433 1.00 91.06 186 GLU A N 1
ATOM 1440 C CA . GLU A 1 186 ? 9.280 14.171 -17.327 1.00 91.06 186 GLU A CA 1
ATOM 1441 C C . GLU A 1 186 ? 9.700 13.452 -16.043 1.00 91.06 186 GLU A C 1
ATOM 1443 O O . GLU A 1 186 ? 10.632 13.888 -15.368 1.00 91.06 186 GLU A O 1
ATOM 1448 N N . SER A 1 187 ? 9.021 12.349 -15.727 1.00 89.69 187 SER A N 1
ATOM 1449 C CA . SER A 1 187 ? 9.236 11.556 -14.522 1.00 89.69 187 SER A CA 1
ATOM 1450 C C . SER A 1 187 ? 8.771 10.120 -14.739 1.00 89.69 187 SER A C 1
ATOM 1452 O O . SER A 1 187 ? 7.793 9.884 -15.453 1.00 89.69 187 SER A O 1
ATOM 1454 N N . ARG A 1 188 ? 9.458 9.161 -14.114 1.00 88.62 188 ARG A N 1
ATOM 1455 C CA . ARG A 1 188 ? 9.002 7.768 -13.997 1.00 88.62 188 ARG A CA 1
ATOM 1456 C C . ARG A 1 188 ? 8.182 7.529 -12.741 1.00 88.62 188 ARG A C 1
ATOM 1458 O O . ARG A 1 188 ? 7.492 6.517 -12.668 1.00 88.62 188 ARG A O 1
ATOM 1465 N N . LEU A 1 189 ? 8.282 8.414 -11.749 1.00 85.75 189 LEU A N 1
ATOM 1466 C CA . LEU A 1 189 ? 7.641 8.202 -10.462 1.00 85.75 189 LEU A CA 1
ATOM 1467 C C . LEU A 1 189 ? 6.133 8.321 -10.586 1.00 85.75 189 LEU A C 1
ATOM 1469 O O . LEU A 1 189 ? 5.577 9.364 -10.940 1.00 85.75 189 LEU A O 1
ATOM 1473 N N . LYS A 1 190 ? 5.486 7.225 -10.217 1.00 81.75 190 LYS A N 1
ATOM 1474 C CA . LYS A 1 190 ? 4.049 7.112 -10.091 1.00 81.75 190 LYS A CA 1
ATOM 1475 C C . LYS A 1 190 ? 3.748 6.451 -8.765 1.00 81.75 190 LYS A C 1
ATOM 1477 O O . LYS A 1 190 ? 4.398 5.475 -8.398 1.00 81.75 190 LYS A O 1
ATOM 1482 N N . VAL A 1 191 ? 2.777 6.990 -8.040 1.00 83.38 191 VAL A N 1
ATOM 1483 C CA . VAL A 1 191 ? 2.373 6.424 -6.753 1.00 83.38 191 VAL A CA 1
ATOM 1484 C C . VAL A 1 191 ? 0.911 6.032 -6.816 1.00 83.38 191 VAL A C 1
ATOM 1486 O O . VAL A 1 191 ? 0.074 6.865 -7.166 1.00 83.38 191 VAL A O 1
ATOM 1489 N N . PRO A 1 192 ? 0.571 4.786 -6.468 1.00 87.44 192 PRO A N 1
ATOM 1490 C CA . PRO A 1 192 ? -0.817 4.390 -6.354 1.00 87.44 192 PRO A CA 1
ATOM 1491 C C . PRO A 1 192 ? -1.487 5.129 -5.186 1.00 87.44 192 PRO A C 1
ATOM 1493 O O . PRO A 1 192 ? -0.984 5.161 -4.063 1.00 87.44 192 PRO A O 1
ATOM 1496 N N . GLN A 1 193 ? -2.655 5.699 -5.446 1.00 87.06 193 GLN A N 1
ATOM 1497 C CA . GLN A 1 193 ? -3.539 6.317 -4.461 1.00 87.06 193 GLN A CA 1
ATOM 1498 C C . GLN A 1 193 ? -4.920 5.686 -4.570 1.00 87.06 193 GLN A C 1
ATOM 1500 O O . GLN A 1 193 ? -5.387 5.425 -5.679 1.00 87.06 193 GLN A O 1
ATOM 1505 N N . THR A 1 194 ? -5.560 5.437 -3.427 1.00 89.38 194 THR A N 1
ATOM 1506 C CA . THR A 1 194 ? -6.889 4.818 -3.373 1.00 89.38 194 THR A CA 1
ATOM 1507 C C . THR A 1 194 ? -7.910 5.798 -2.818 1.00 89.38 194 THR A C 1
ATOM 1509 O O . THR A 1 194 ? -7.733 6.311 -1.715 1.00 89.38 194 THR A O 1
ATOM 1512 N N . SER A 1 195 ? -8.999 6.015 -3.552 1.00 88.31 195 SER A N 1
ATOM 1513 C CA . SER A 1 195 ? -10.205 6.660 -3.032 1.00 88.31 195 SER A CA 1
ATOM 1514 C C . SER A 1 195 ? -11.265 5.617 -2.686 1.00 88.31 195 SER A C 1
ATOM 1516 O O . SER A 1 195 ? -11.296 4.535 -3.273 1.00 88.31 195 SER A O 1
ATOM 1518 N N . PHE A 1 196 ? -12.129 5.947 -1.728 1.00 89.12 196 PHE A N 1
ATOM 1519 C CA . PHE A 1 196 ? -13.249 5.116 -1.295 1.00 89.12 196 PHE A CA 1
ATOM 1520 C C . PHE A 1 196 ? -14.520 5.958 -1.294 1.00 89.12 196 PHE A C 1
ATOM 1522 O O . PHE A 1 196 ? -14.499 7.089 -0.812 1.00 89.12 196 PHE A O 1
ATOM 1529 N N . ASP A 1 197 ? -15.615 5.409 -1.806 1.00 91.19 197 ASP A N 1
ATOM 1530 C CA . ASP A 1 197 ? -16.903 6.095 -1.857 1.00 91.19 197 ASP A CA 1
ATOM 1531 C C . ASP A 1 197 ? -18.080 5.104 -1.845 1.00 91.19 197 ASP A C 1
ATOM 1533 O O . ASP A 1 197 ? -17.900 3.880 -1.864 1.00 91.19 197 ASP A O 1
ATOM 1537 N N . VAL A 1 198 ? -19.306 5.627 -1.823 1.00 91.94 198 VAL A N 1
ATOM 1538 C CA . VAL A 1 198 ? -20.534 4.851 -2.031 1.00 91.94 198 VAL A CA 1
ATOM 1539 C C . VAL A 1 198 ? -21.080 5.141 -3.420 1.00 91.94 198 VAL A C 1
ATOM 1541 O O . VAL A 1 198 ? -21.310 6.288 -3.802 1.00 91.94 198 VAL A O 1
ATOM 1544 N N . LEU A 1 199 ? -21.318 4.079 -4.182 1.00 93.75 199 LEU A N 1
ATOM 1545 C CA . LEU A 1 199 ? -21.789 4.178 -5.549 1.00 93.75 199 LEU A CA 1
ATOM 1546 C C . LEU A 1 199 ? -23.159 4.862 -5.614 1.00 93.75 199 LEU A C 1
ATOM 1548 O O . LEU A 1 199 ? -24.096 4.505 -4.897 1.00 93.75 199 LEU A O 1
ATOM 1552 N N . SER A 1 200 ? -23.286 5.794 -6.549 1.00 91.44 200 SER A N 1
ATOM 1553 C CA . SER A 1 200 ? -24.549 6.412 -6.950 1.00 91.44 200 SER A CA 1
ATOM 1554 C C . SER A 1 200 ? -24.674 6.383 -8.479 1.00 91.44 200 SER A C 1
ATOM 1556 O O . SER A 1 200 ? -23.659 6.233 -9.162 1.00 91.44 200 SER A O 1
ATOM 1558 N N . PRO A 1 201 ? -25.886 6.502 -9.051 1.00 86.56 201 PRO A N 1
ATOM 1559 C CA . PRO A 1 201 ? -26.054 6.541 -10.511 1.00 86.56 201 PRO A CA 1
ATOM 1560 C C . PRO A 1 201 ? -25.305 7.707 -11.185 1.00 86.56 201 PRO A C 1
ATOM 1562 O O . PRO A 1 201 ? -24.954 7.647 -12.358 1.00 86.56 201 PRO A O 1
ATOM 1565 N N . GLU A 1 202 ? -25.046 8.767 -10.427 1.00 88.19 202 GLU A N 1
ATOM 1566 C CA . GLU A 1 202 ? -24.376 9.997 -10.836 1.00 88.19 202 GLU A CA 1
ATOM 1567 C C . GLU A 1 202 ? -22.870 9.950 -10.566 1.00 88.19 202 GLU A C 1
ATOM 1569 O O . GLU A 1 202 ? -22.166 10.915 -10.875 1.00 88.19 202 GLU A O 1
ATOM 1574 N N . TYR A 1 203 ? -22.377 8.850 -9.988 1.00 86.88 203 TYR A N 1
ATOM 1575 C CA . TYR A 1 203 ? -20.973 8.680 -9.666 1.00 86.88 203 TYR A CA 1
ATOM 1576 C C . TYR A 1 203 ? -20.132 8.731 -10.938 1.00 86.88 203 TYR A C 1
ATOM 1578 O O . TYR A 1 203 ? -20.348 7.968 -11.882 1.00 86.88 203 TYR A O 1
ATOM 1586 N N . LYS A 1 204 ? -19.152 9.631 -10.941 1.00 82.56 204 LYS A N 1
ATOM 1587 C CA . LYS A 1 204 ? -18.164 9.753 -12.005 1.00 82.56 204 LYS A CA 1
ATOM 1588 C C . LYS A 1 204 ? -16.797 9.505 -11.415 1.00 82.56 204 LYS A C 1
ATOM 1590 O O . LYS A 1 204 ? -16.448 10.086 -10.395 1.00 82.56 204 LYS A O 1
ATOM 1595 N N . VAL A 1 205 ? -16.039 8.655 -12.085 1.00 76.75 205 VAL A N 1
ATOM 1596 C CA . VAL A 1 205 ? -14.628 8.471 -11.776 1.00 76.75 205 VAL A CA 1
ATOM 1597 C C . VAL A 1 205 ? -13.873 9.652 -12.379 1.00 76.75 205 VAL A C 1
ATOM 1599 O O . VAL A 1 205 ? -14.126 9.984 -13.539 1.00 76.75 205 VAL A O 1
ATOM 1602 N N . ASP A 1 206 ? -12.984 10.309 -11.623 1.00 75.94 206 ASP A N 1
ATOM 1603 C CA . ASP A 1 206 ? -12.158 11.354 -12.239 1.00 75.94 206 ASP A CA 1
ATOM 1604 C C . ASP A 1 206 ? -11.248 10.713 -13.283 1.00 75.94 206 ASP A C 1
ATOM 1606 O O . ASP A 1 206 ? -10.571 9.736 -12.966 1.00 75.94 206 ASP A O 1
ATOM 1610 N N . ASP A 1 207 ? -11.232 11.309 -14.475 1.00 70.62 207 ASP A N 1
ATOM 1611 C CA . ASP A 1 207 ? -10.509 10.885 -15.676 1.00 70.62 207 ASP A CA 1
ATOM 1612 C C . ASP A 1 207 ? -8.988 10.784 -15.425 1.00 70.62 207 ASP A C 1
ATOM 1614 O O . ASP A 1 207 ? -8.272 11.795 -15.477 1.00 70.62 207 ASP A O 1
ATOM 1618 N N . PRO A 1 208 ? -8.471 9.596 -15.069 1.00 73.06 208 PRO A N 1
ATOM 1619 C CA . PRO A 1 208 ? -7.080 9.420 -14.727 1.00 73.06 208 PRO A CA 1
ATOM 1620 C C . PRO A 1 208 ? -6.257 9.235 -16.002 1.00 73.06 208 PRO A C 1
ATOM 1622 O O . PRO A 1 208 ? -6.641 8.558 -16.951 1.00 73.06 208 PRO A O 1
ATOM 1625 N N . GLN A 1 209 ? -5.045 9.781 -15.987 1.00 76.56 209 GLN A N 1
ATOM 1626 C CA . GLN A 1 209 ? -4.086 9.633 -17.089 1.00 76.56 209 GLN A CA 1
ATOM 1627 C C . GLN A 1 209 ? -3.451 8.228 -17.145 1.00 76.56 209 GLN A C 1
ATOM 1629 O O . GLN A 1 209 ? -2.588 7.954 -17.978 1.00 76.56 20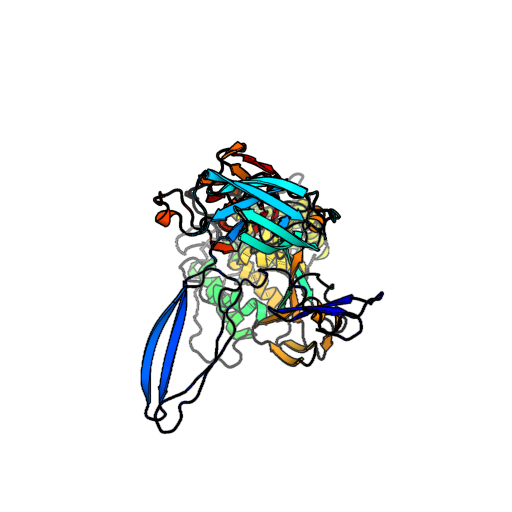9 GLN A O 1
ATOM 1634 N N . THR A 1 210 ? -3.838 7.340 -16.229 1.00 81.81 210 THR A N 1
ATOM 1635 C CA . THR A 1 210 ? -3.273 6.007 -16.012 1.00 81.81 210 THR A CA 1
ATOM 1636 C C . THR A 1 210 ? -4.384 4.967 -15.875 1.00 81.81 210 THR A C 1
ATOM 1638 O O . THR A 1 210 ? -5.565 5.297 -15.752 1.00 81.81 210 THR A O 1
ATOM 1641 N N . VAL A 1 211 ? -4.014 3.685 -15.928 1.00 88.44 211 VAL A N 1
ATOM 1642 C CA . VAL A 1 211 ? -4.952 2.601 -15.614 1.00 88.44 211 VAL A CA 1
ATOM 1643 C C . VAL A 1 211 ? -5.364 2.715 -14.145 1.00 88.44 211 VAL A C 1
ATOM 1645 O O . VAL A 1 211 ? -4.510 2.923 -13.282 1.00 88.44 211 VAL A O 1
ATOM 1648 N N . SER A 1 212 ? -6.655 2.549 -13.858 1.00 89.81 212 SER A N 1
ATOM 1649 C CA . SER A 1 212 ? -7.156 2.429 -12.484 1.00 89.81 212 SER A CA 1
ATOM 1650 C C . SER A 1 212 ? -7.782 1.070 -12.264 1.00 89.81 212 SER A C 1
ATOM 1652 O O . SER A 1 212 ? -8.419 0.497 -13.149 1.00 89.81 212 SER A O 1
ATOM 1654 N N . TYR A 1 213 ? -7.632 0.609 -11.033 1.00 92.56 213 TYR A N 1
ATOM 1655 C CA . TYR A 1 213 ? -8.153 -0.642 -10.523 1.00 92.56 213 TYR A CA 1
ATOM 1656 C C . TYR A 1 213 ? -9.398 -0.324 -9.700 1.00 92.56 213 TYR A C 1
ATOM 1658 O O . TYR A 1 213 ? -9.310 0.336 -8.659 1.00 92.56 213 TYR A O 1
ATOM 1666 N N . ILE A 1 214 ? -10.563 -0.756 -10.177 1.00 92.88 214 ILE A N 1
ATOM 1667 C CA . ILE A 1 214 ? -11.848 -0.512 -9.522 1.00 92.88 214 ILE A CA 1
ATOM 1668 C C . ILE A 1 214 ? -12.252 -1.760 -8.747 1.00 92.88 214 ILE A C 1
ATOM 1670 O O . ILE A 1 214 ? -12.307 -2.857 -9.297 1.00 92.88 214 ILE A O 1
ATOM 1674 N N . THR A 1 215 ? -12.583 -1.584 -7.470 1.00 95.12 215 THR A N 1
ATOM 1675 C CA . THR A 1 215 ? -13.179 -2.617 -6.618 1.00 95.12 215 THR A CA 1
ATOM 1676 C C . THR A 1 215 ? -14.565 -2.175 -6.168 1.00 95.12 215 THR A C 1
ATOM 1678 O O . THR A 1 215 ? -14.712 -1.160 -5.493 1.00 95.12 215 THR A O 1
ATOM 1681 N N . LEU A 1 216 ? -15.586 -2.958 -6.504 1.00 95.12 216 LEU A N 1
ATOM 1682 C CA . LEU A 1 216 ? -16.958 -2.781 -6.036 1.00 95.12 216 LEU A CA 1
ATOM 1683 C C . LEU A 1 216 ? -17.266 -3.828 -4.972 1.00 95.12 216 LEU A C 1
ATOM 1685 O O . LEU A 1 216 ? -16.946 -5.004 -5.138 1.00 95.12 216 LEU A O 1
ATOM 1689 N N . SER A 1 217 ? -17.881 -3.407 -3.874 1.00 93.56 217 SER A N 1
ATOM 1690 C CA . SER A 1 217 ? -18.075 -4.243 -2.690 1.00 93.56 217 SER A CA 1
ATOM 1691 C C . SER A 1 217 ? -19.454 -4.062 -2.067 1.00 93.56 217 SER A C 1
ATOM 1693 O O . SER A 1 217 ? -20.102 -3.024 -2.202 1.00 93.56 217 SER A O 1
ATOM 1695 N N . ASP A 1 218 ? -19.907 -5.097 -1.368 1.00 91.44 218 ASP A N 1
ATOM 1696 C CA . ASP A 1 218 ? -21.101 -5.043 -0.531 1.00 91.44 218 ASP A CA 1
ATOM 1697 C C . ASP A 1 218 ? -20.843 -4.194 0.726 1.00 91.44 218 ASP A C 1
ATOM 1699 O O . ASP A 1 218 ? -20.081 -4.602 1.600 1.00 91.44 218 ASP A O 1
ATOM 1703 N N . ARG A 1 219 ? -21.494 -3.026 0.837 1.00 89.38 219 ARG A N 1
ATOM 1704 C CA . ARG A 1 219 ? -21.459 -2.152 2.025 1.00 89.38 219 ARG A CA 1
ATOM 1705 C C . ARG A 1 219 ? -22.673 -2.371 2.949 1.00 89.38 219 ARG A C 1
ATOM 1707 O O . ARG A 1 219 ? -22.863 -1.625 3.910 1.00 89.38 219 ARG A O 1
ATOM 1714 N N . ASN A 1 220 ? -23.500 -3.386 2.689 1.00 91.50 220 ASN A N 1
ATOM 1715 C CA . ASN A 1 220 ? -24.518 -3.869 3.621 1.00 91.50 220 ASN A CA 1
ATOM 1716 C C . ASN A 1 220 ? -23.870 -4.779 4.687 1.00 91.50 220 ASN A C 1
ATOM 1718 O O . ASN A 1 220 ? -22.655 -4.774 4.889 1.00 91.50 220 ASN A O 1
ATOM 1722 N N . ARG A 1 221 ? -24.669 -5.572 5.419 1.00 90.19 221 ARG A N 1
ATOM 1723 C CA . ARG A 1 221 ? -24.151 -6.394 6.528 1.00 90.19 221 ARG A CA 1
ATOM 1724 C C . ARG A 1 221 ? -23.123 -7.449 6.100 1.00 90.19 221 ARG A C 1
ATOM 1726 O O . ARG A 1 221 ? -22.324 -7.861 6.937 1.00 90.19 221 ARG A O 1
ATOM 1733 N N . GLY A 1 222 ? -23.123 -7.872 4.829 1.00 87.62 222 GLY A N 1
ATOM 1734 C CA . GLY A 1 222 ? -22.220 -8.897 4.293 1.00 87.62 222 GLY A CA 1
ATOM 1735 C C . GLY A 1 222 ? -20.739 -8.593 4.520 1.00 87.62 222 GLY A C 1
ATOM 1736 O O . GLY A 1 222 ? -19.971 -9.518 4.778 1.00 87.62 222 GLY A O 1
ATOM 1737 N N . ARG A 1 223 ? -20.351 -7.311 4.548 1.00 89.31 223 ARG A N 1
ATOM 1738 C CA . ARG A 1 223 ? -18.971 -6.873 4.828 1.00 89.31 223 ARG A CA 1
ATOM 1739 C C . ARG A 1 223 ? -18.409 -7.362 6.164 1.00 89.31 223 ARG A C 1
ATOM 1741 O O . ARG A 1 223 ? -17.213 -7.604 6.268 1.00 89.31 223 ARG A O 1
ATOM 1748 N N . TYR A 1 224 ? -19.265 -7.560 7.169 1.00 93.69 224 TYR A N 1
ATOM 1749 C CA . TYR A 1 224 ? -18.852 -8.014 8.501 1.00 93.69 224 TYR A CA 1
ATOM 1750 C C . TYR A 1 224 ? -18.826 -9.536 8.648 1.00 93.69 224 TYR A C 1
ATOM 1752 O O . TYR A 1 224 ? -18.494 -10.044 9.719 1.00 93.69 224 TYR A O 1
ATOM 1760 N N . LEU A 1 225 ? -19.148 -10.294 7.593 1.00 91.62 225 LEU A N 1
ATOM 1761 C CA . LEU A 1 225 ? -19.134 -11.755 7.642 1.00 91.62 225 LEU A CA 1
ATOM 1762 C C . LEU A 1 225 ? -17.747 -12.299 8.012 1.00 91.62 225 LEU A C 1
ATOM 1764 O O . LEU A 1 225 ? -17.646 -13.242 8.795 1.00 91.62 225 LEU A O 1
ATOM 1768 N N . SER A 1 226 ? -16.679 -11.706 7.473 1.00 91.19 226 SER A N 1
ATOM 1769 C CA . SER A 1 226 ? -15.302 -12.097 7.805 1.00 91.19 226 SER A CA 1
ATOM 1770 C C . SER A 1 226 ? -14.983 -11.830 9.280 1.00 91.19 226 SER A C 1
ATOM 1772 O O . SER A 1 226 ? -14.497 -12.722 9.975 1.00 91.19 226 SER A O 1
ATOM 1774 N N . SER A 1 227 ? -15.348 -10.646 9.784 1.00 93.88 227 SER A N 1
ATOM 1775 C CA . SER A 1 227 ? -15.173 -10.245 11.185 1.00 93.88 227 SER A CA 1
ATOM 1776 C C . SER A 1 227 ? -15.894 -11.200 12.139 1.00 93.88 227 SER A C 1
ATOM 1778 O O . SER A 1 227 ? -15.306 -11.705 13.095 1.00 93.88 227 SER A O 1
ATOM 1780 N N . VAL A 1 228 ? -17.157 -11.516 11.839 1.00 94.69 228 VAL A N 1
ATOM 1781 C CA . VAL A 1 228 ? -17.982 -12.443 12.624 1.00 94.69 228 VAL A CA 1
ATOM 1782 C C . VAL A 1 228 ? -17.420 -13.864 12.577 1.00 94.69 228 VAL A C 1
ATOM 1784 O O . VAL A 1 228 ? -17.304 -14.506 13.619 1.00 94.69 228 VAL A O 1
ATOM 1787 N N . ASN A 1 229 ? -17.009 -14.349 11.401 1.00 91.31 229 ASN A N 1
ATOM 1788 C CA . ASN A 1 229 ? -16.366 -15.658 11.273 1.00 91.31 229 ASN A CA 1
ATOM 1789 C C . ASN A 1 229 ? -15.069 -15.736 12.089 1.00 91.31 229 ASN A C 1
ATOM 1791 O O . ASN A 1 229 ? -14.839 -16.738 12.763 1.00 91.31 229 ASN A O 1
ATOM 1795 N N . ARG A 1 230 ? -14.233 -14.690 12.070 1.00 91.69 230 ARG A N 1
ATOM 1796 C CA . ARG A 1 230 ? -12.994 -14.636 12.860 1.00 91.69 230 ARG A CA 1
ATOM 1797 C C . ARG A 1 230 ? -13.279 -14.773 14.356 1.00 91.69 230 ARG A C 1
ATOM 1799 O O . ARG A 1 230 ? -12.615 -15.559 15.025 1.00 91.69 230 ARG A O 1
ATOM 1806 N N . LEU A 1 231 ? -14.282 -14.055 14.864 1.00 93.44 231 LEU A N 1
ATOM 1807 C CA . LEU A 1 231 ? -14.677 -14.117 16.276 1.00 93.44 231 LEU A CA 1
ATOM 1808 C C . LEU A 1 231 ? -15.301 -15.467 16.638 1.00 93.44 231 LEU A C 1
ATOM 1810 O O . LEU A 1 231 ? -14.954 -16.025 17.671 1.00 93.44 231 LEU A O 1
ATOM 1814 N N . LYS A 1 232 ? -16.135 -16.047 15.767 1.00 90.81 232 LYS A N 1
ATOM 1815 C CA . LYS A 1 232 ? -16.712 -17.390 15.954 1.00 90.81 232 LYS A CA 1
ATOM 1816 C C . LYS A 1 232 ? -15.639 -18.453 16.211 1.00 90.81 232 LYS A C 1
ATOM 1818 O O . LYS A 1 232 ? -15.803 -19.294 17.092 1.00 90.81 232 LYS A O 1
ATOM 1823 N N . TRP A 1 233 ? -14.539 -18.410 15.460 1.00 86.88 233 TRP A N 1
ATOM 1824 C CA . TRP A 1 233 ? -13.446 -19.383 15.559 1.00 86.88 233 TRP A CA 1
ATOM 1825 C C . TRP A 1 233 ? -12.394 -19.047 16.623 1.00 86.88 233 TRP A C 1
ATOM 1827 O O . TRP A 1 233 ? -11.380 -19.743 16.707 1.00 86.88 233 TRP A O 1
ATOM 1837 N N . TYR A 1 234 ? -12.614 -18.019 17.451 1.00 84.06 234 TYR A N 1
ATOM 1838 C CA . TYR A 1 234 ? -11.732 -17.755 18.583 1.00 84.06 234 TYR A CA 1
ATOM 1839 C C . TYR A 1 234 ? -11.747 -18.943 19.552 1.00 84.06 234 TYR A C 1
ATOM 1841 O O . TYR A 1 234 ? -12.796 -19.504 19.859 1.00 84.06 234 TYR A O 1
ATOM 1849 N N . SER A 1 235 ? -10.577 -19.338 20.048 1.00 83.31 235 SER A N 1
ATOM 1850 C CA . SER A 1 235 ? -10.446 -20.478 20.957 1.00 83.31 235 SER A CA 1
ATOM 1851 C C . SER A 1 235 ? -9.582 -20.118 22.155 1.00 83.31 235 SER A C 1
ATOM 1853 O O . SER A 1 235 ? -8.517 -19.522 21.991 1.00 83.31 235 SER A O 1
ATOM 1855 N N . GLY A 1 236 ? -10.000 -20.530 23.347 1.00 88.50 236 GLY A N 1
ATOM 1856 C CA . GLY A 1 236 ? -9.214 -20.383 24.564 1.00 88.50 236 GLY A CA 1
ATOM 1857 C C . GLY A 1 236 ? -10.053 -20.553 25.824 1.00 88.50 236 GLY A C 1
ATOM 1858 O O . GLY A 1 236 ? -11.252 -20.814 25.757 1.00 88.50 236 GLY A O 1
ATOM 1859 N N . SER A 1 237 ? -9.398 -20.439 26.978 1.00 90.56 237 SER A N 1
ATOM 1860 C CA . SER A 1 237 ? -10.023 -20.651 28.293 1.00 90.56 237 SER A CA 1
ATOM 1861 C C . SER A 1 237 ? -10.384 -19.349 29.014 1.00 90.56 237 SER A C 1
ATOM 1863 O O . SER A 1 237 ? -10.995 -19.411 30.084 1.00 90.56 237 SER A O 1
ATOM 1865 N N . ARG A 1 238 ? -9.978 -18.188 28.482 1.00 94.44 238 ARG A N 1
ATOM 1866 C CA . ARG A 1 238 ? -10.317 -16.876 29.048 1.00 94.44 238 ARG A CA 1
ATOM 1867 C C . ARG A 1 238 ? -11.782 -16.531 28.754 1.00 94.44 238 ARG A C 1
ATOM 1869 O O . ARG A 1 238 ? -12.317 -16.926 27.717 1.00 94.44 238 ARG A O 1
ATOM 1876 N N . VAL A 1 239 ? -12.428 -15.799 29.661 1.00 95.12 239 VAL A N 1
ATOM 1877 C CA . VAL A 1 239 ? -13.854 -15.443 29.540 1.00 95.12 239 VAL A CA 1
ATOM 1878 C C . VAL A 1 239 ? -14.151 -14.601 28.295 1.00 95.12 239 VAL A C 1
ATOM 1880 O O . VAL A 1 239 ? -15.149 -14.839 27.622 1.00 95.12 239 VAL A O 1
ATOM 1883 N N . ASP A 1 240 ? -13.257 -13.677 27.942 1.00 94.75 240 ASP A N 1
ATOM 1884 C CA . ASP A 1 240 ? -13.354 -12.818 26.758 1.00 94.75 240 ASP A CA 1
ATOM 1885 C C . ASP A 1 240 ? -13.348 -13.625 25.450 1.00 94.75 240 ASP A C 1
ATOM 1887 O O . ASP A 1 240 ? -14.198 -13.418 24.588 1.00 94.75 240 ASP A O 1
ATOM 1891 N N . GLN A 1 241 ? -12.460 -14.613 25.334 1.00 94.12 241 GLN A N 1
ATOM 1892 C CA . GLN A 1 241 ? -12.366 -15.520 24.184 1.00 94.12 241 GLN A CA 1
ATOM 1893 C C . GLN A 1 241 ? -13.610 -16.397 24.029 1.00 94.12 241 GLN A C 1
ATOM 1895 O O . GLN A 1 241 ? -14.119 -16.583 22.923 1.00 94.12 241 GLN A O 1
ATOM 1900 N N . ILE A 1 242 ? -14.095 -16.940 25.145 1.00 93.38 242 ILE A N 1
ATOM 1901 C CA . ILE A 1 242 ? -15.271 -17.809 25.183 1.00 93.38 242 ILE A CA 1
ATOM 1902 C C . ILE A 1 242 ? -16.528 -17.030 24.785 1.00 93.38 242 ILE A C 1
ATOM 1904 O O . ILE A 1 242 ? -17.299 -17.492 23.942 1.00 93.38 242 ILE A O 1
ATOM 1908 N N . ILE A 1 243 ? -16.716 -15.836 25.354 1.00 93.75 243 ILE A N 1
ATOM 1909 C CA . ILE A 1 243 ? -17.830 -14.953 24.998 1.00 93.75 243 ILE A CA 1
ATOM 1910 C C . ILE A 1 243 ? -17.724 -14.538 23.530 1.00 93.75 243 ILE A C 1
ATOM 1912 O O . ILE A 1 243 ? -18.735 -14.565 22.832 1.00 93.75 243 ILE A O 1
ATOM 1916 N N . ALA A 1 244 ? -16.527 -14.200 23.041 1.00 93.75 244 ALA A N 1
ATOM 1917 C CA . ALA A 1 244 ? -16.325 -13.814 21.649 1.00 93.75 244 ALA A CA 1
ATOM 1918 C C . ALA A 1 244 ? -16.716 -14.920 20.662 1.00 93.75 244 ALA A C 1
ATOM 1920 O O . ALA A 1 244 ? -17.440 -14.645 19.707 1.00 93.75 244 ALA A O 1
ATOM 1921 N N . SER A 1 245 ? -16.314 -16.168 20.924 1.00 92.25 245 SER A N 1
ATOM 1922 C CA . SER A 1 245 ? -16.703 -17.323 20.104 1.00 92.25 245 SER A CA 1
ATOM 1923 C C . SER A 1 245 ? -18.216 -17.531 20.093 1.00 92.25 245 SER A C 1
ATOM 1925 O O . SER A 1 245 ? -18.827 -17.596 19.026 1.00 92.25 245 SER A O 1
ATOM 1927 N N . HIS A 1 246 ? -18.843 -17.528 21.270 1.00 90.31 246 HIS A N 1
ATOM 1928 C CA . HIS A 1 246 ? -20.284 -17.734 21.414 1.00 90.31 246 HIS A CA 1
ATOM 1929 C C . HIS A 1 246 ? -21.126 -16.634 20.769 1.00 90.31 246 HIS A C 1
ATOM 1931 O O . HIS A 1 246 ? -22.100 -16.899 20.063 1.00 90.31 246 HIS A O 1
ATOM 1937 N N . MET A 1 247 ? -20.755 -15.376 21.007 1.00 91.38 247 MET A N 1
ATOM 1938 C CA . MET A 1 247 ? -21.447 -14.224 20.440 1.00 91.38 247 MET A CA 1
ATOM 1939 C C . MET A 1 247 ? -21.177 -14.101 18.940 1.00 91.38 247 MET A C 1
ATOM 1941 O O . MET A 1 247 ? -22.095 -13.768 18.196 1.00 91.38 247 MET A O 1
ATOM 1945 N N . GLY A 1 248 ? -19.972 -14.437 18.473 1.00 92.56 248 GLY A N 1
ATOM 1946 C CA . GLY A 1 248 ? -19.656 -14.541 17.049 1.00 92.56 248 GLY A CA 1
ATOM 1947 C C . GLY A 1 248 ? -20.511 -15.600 16.353 1.00 92.56 248 GLY A C 1
ATOM 1948 O O . GLY A 1 248 ? -21.086 -15.333 15.301 1.00 92.56 248 GLY A O 1
ATOM 1949 N N . GLU A 1 249 ? -20.678 -16.773 16.964 1.00 89.12 249 GLU A N 1
ATOM 1950 C CA . GLU A 1 249 ? -21.588 -17.807 16.464 1.00 89.12 249 GLU A CA 1
ATOM 1951 C C . GLU A 1 249 ? -23.048 -17.341 16.463 1.00 89.12 249 GLU A C 1
ATOM 1953 O O . GLU A 1 249 ? -23.726 -17.460 15.445 1.00 89.12 249 GLU A O 1
ATOM 1958 N N . THR A 1 250 ? -23.501 -16.702 17.544 1.00 89.69 250 THR A N 1
ATOM 1959 C CA . THR A 1 250 ? -24.857 -16.139 17.641 1.00 89.69 250 THR A CA 1
ATOM 1960 C C . THR A 1 250 ? -25.125 -15.117 16.532 1.00 89.69 250 THR A C 1
ATOM 1962 O O . THR A 1 250 ? -26.174 -15.160 15.885 1.00 89.69 250 THR A O 1
ATOM 1965 N N . LEU A 1 251 ? -24.183 -14.200 16.279 1.00 92.06 251 LEU A N 1
ATOM 1966 C CA . LEU A 1 251 ? -24.280 -13.213 15.200 1.00 92.06 251 LEU A CA 1
ATOM 1967 C C . LEU A 1 251 ? -24.297 -13.888 13.823 1.00 92.06 251 LEU A C 1
ATOM 1969 O O . LEU A 1 251 ? -25.099 -13.510 12.968 1.00 92.06 251 LEU A O 1
ATOM 1973 N N . TYR A 1 252 ? -23.447 -14.895 13.616 1.00 90.88 252 TYR A N 1
ATOM 1974 C CA . TYR A 1 252 ? -23.390 -15.666 12.375 1.00 90.88 252 TYR A CA 1
ATOM 1975 C C . TYR A 1 252 ? -24.733 -16.340 12.068 1.00 90.88 252 TYR A C 1
ATOM 1977 O O . TYR A 1 252 ? -25.303 -16.141 10.991 1.00 90.88 252 TYR A O 1
ATOM 1985 N N . ASP A 1 253 ? -25.265 -17.085 13.035 1.00 87.94 253 ASP A N 1
ATOM 1986 C CA . ASP A 1 253 ? -26.496 -17.858 12.880 1.00 87.94 253 ASP A CA 1
ATOM 1987 C C . ASP A 1 253 ? -27.722 -16.955 12.718 1.00 87.94 253 ASP A C 1
ATOM 1989 O O . ASP A 1 253 ? -28.594 -17.229 11.893 1.00 87.94 253 ASP A O 1
ATOM 1993 N N . THR A 1 254 ? -27.762 -15.837 13.451 1.00 89.38 254 THR A N 1
ATOM 1994 C CA . THR A 1 254 ? -28.879 -14.884 13.393 1.00 89.38 254 THR A CA 1
ATOM 1995 C C . THR A 1 254 ? -28.914 -14.116 12.072 1.00 89.38 254 THR A C 1
ATOM 1997 O O . THR A 1 254 ? -29.996 -13.896 11.523 1.00 89.38 254 THR A O 1
ATOM 2000 N N . TYR A 1 255 ? -27.758 -13.679 11.557 1.00 90.12 255 TYR A N 1
ATOM 2001 C CA . TYR A 1 255 ? -27.716 -12.668 10.493 1.00 90.12 255 TYR A CA 1
ATOM 2002 C C . TYR A 1 255 ? -27.174 -13.141 9.143 1.00 90.12 255 TYR A C 1
ATOM 2004 O O . TYR A 1 255 ? -27.462 -12.477 8.146 1.00 90.12 255 TYR A O 1
ATOM 2012 N N . PHE A 1 256 ? -26.438 -14.255 9.079 1.00 87.50 256 PHE A N 1
ATOM 2013 C CA . PHE A 1 256 ? -25.764 -14.704 7.852 1.00 87.50 256 PHE A CA 1
ATOM 2014 C C . PHE A 1 256 ? -26.141 -16.124 7.421 1.00 87.50 256 PHE A C 1
ATOM 2016 O O . PHE A 1 256 ? -26.179 -16.414 6.227 1.00 87.50 256 PHE A O 1
ATOM 2023 N N . ALA A 1 257 ? -26.447 -17.015 8.363 1.00 76.88 257 ALA A N 1
ATOM 2024 C CA . ALA A 1 257 ? -26.636 -18.439 8.093 1.00 76.88 257 ALA A CA 1
ATOM 2025 C C . ALA A 1 257 ? -28.105 -18.866 7.932 1.00 76.88 257 ALA A C 1
ATOM 2027 O O . ALA A 1 257 ? -28.429 -20.013 8.237 1.00 76.88 257 ALA A O 1
ATOM 2028 N N . ALA A 1 258 ? -29.005 -17.987 7.471 1.00 56.22 258 ALA A N 1
ATOM 2029 C CA . ALA A 1 258 ? -30.433 -18.299 7.339 1.00 56.22 258 ALA A CA 1
ATOM 2030 C C . ALA A 1 258 ? -30.660 -19.621 6.561 1.00 56.22 258 ALA A C 1
ATOM 2032 O O . ALA A 1 258 ? -30.531 -19.668 5.339 1.00 56.22 258 ALA A O 1
ATOM 2033 N N . GLY A 1 259 ? -30.976 -20.708 7.282 1.00 51.69 259 GLY A N 1
ATOM 2034 C CA . GLY A 1 259 ? -31.170 -22.062 6.734 1.00 51.69 259 GLY A CA 1
ATOM 2035 C C . GLY A 1 259 ? -30.090 -23.107 7.072 1.00 51.69 259 GLY A C 1
ATOM 2036 O O . GLY A 1 259 ? -30.262 -24.277 6.734 1.00 51.69 259 GLY A O 1
ATOM 2037 N N . SER A 1 260 ? -29.007 -22.738 7.759 1.00 48.31 260 SER A N 1
ATOM 2038 C CA . SER A 1 260 ? -27.998 -23.665 8.287 1.00 48.31 260 SER A CA 1
ATOM 2039 C C . SER A 1 260 ? -28.524 -24.386 9.531 1.00 48.31 260 SER A C 1
ATOM 2041 O O . SER A 1 260 ? -28.680 -23.794 10.594 1.00 48.31 260 SER A O 1
ATOM 2043 N N . THR A 1 261 ? -28.785 -25.689 9.418 1.00 49.38 261 THR A N 1
ATOM 2044 C CA . THR A 1 261 ? -29.027 -26.563 10.572 1.00 49.38 261 THR A CA 1
ATOM 2045 C C . THR A 1 261 ? -27.748 -27.317 10.942 1.00 49.38 261 THR A C 1
ATOM 2047 O O . THR A 1 261 ? -27.432 -28.336 10.324 1.00 49.38 261 THR A O 1
ATOM 2050 N N . ARG A 1 262 ? -27.043 -26.875 11.986 1.00 50.81 262 ARG A N 1
ATOM 2051 C CA . ARG A 1 262 ? -26.204 -27.737 12.840 1.00 50.81 262 ARG A CA 1
ATOM 2052 C C . ARG A 1 262 ? -26.154 -27.135 14.245 1.00 50.81 262 ARG A C 1
ATOM 2054 O O . ARG A 1 262 ? -25.719 -26.011 14.392 1.00 50.81 262 ARG A O 1
ATOM 2061 N N . THR A 1 263 ? -26.852 -27.717 15.223 1.00 42.25 263 THR A N 1
ATOM 2062 C CA . THR A 1 263 ? -26.506 -28.864 16.102 1.00 42.25 263 THR A CA 1
ATOM 2063 C C . THR A 1 263 ? -25.616 -28.474 17.276 1.00 42.25 263 THR A C 1
ATOM 2065 O O . THR A 1 263 ? -24.400 -28.631 17.210 1.00 42.25 263 THR A O 1
ATOM 2068 N N . GLY A 1 264 ? -26.286 -28.100 18.364 1.00 45.19 264 GLY A N 1
ATOM 2069 C CA . GLY A 1 264 ? -25.732 -27.966 19.702 1.00 45.19 264 GLY A CA 1
ATOM 2070 C C . GLY A 1 264 ? -25.849 -26.532 20.175 1.00 45.19 264 GLY A C 1
ATOM 2071 O O . GLY A 1 264 ? -24.997 -25.729 19.826 1.00 45.19 264 GLY A O 1
ATOM 2072 N N . ASP A 1 265 ? -26.868 -26.232 20.984 1.00 48.53 265 ASP A N 1
ATOM 2073 C CA . ASP A 1 265 ? -26.736 -25.157 21.965 1.00 48.53 265 ASP A CA 1
ATOM 2074 C C . ASP A 1 265 ? -25.449 -25.463 22.737 1.00 48.53 265 ASP A C 1
ATOM 2076 O O . ASP A 1 265 ? -25.408 -26.391 23.553 1.00 48.53 265 ASP A O 1
ATOM 2080 N N . ILE A 1 266 ? -24.356 -24.778 22.407 1.00 53.53 266 ILE A N 1
ATOM 2081 C CA . ILE A 1 266 ? -23.190 -24.776 23.275 1.00 53.53 266 ILE A CA 1
ATOM 2082 C C . ILE A 1 266 ? -23.627 -23.906 24.446 1.00 53.53 266 ILE A C 1
ATOM 2084 O O . ILE A 1 266 ? -23.513 -22.684 24.405 1.00 53.53 266 ILE A O 1
ATOM 2088 N N . ASP A 1 267 ? -24.218 -24.552 25.449 1.00 60.78 267 ASP A N 1
ATOM 2089 C CA . ASP A 1 267 ? -24.502 -23.939 26.737 1.00 60.78 267 ASP A CA 1
ATOM 2090 C C . ASP A 1 267 ? -23.153 -23.638 27.389 1.00 60.78 267 ASP A C 1
ATOM 2092 O O . ASP A 1 267 ? -22.476 -24.514 27.941 1.00 60.78 267 ASP A O 1
ATOM 2096 N N . ILE A 1 268 ? -22.681 -22.411 27.187 1.00 75.06 268 ILE A N 1
ATOM 2097 C CA . ILE A 1 268 ? -21.448 -21.951 27.796 1.00 75.06 268 ILE A CA 1
ATOM 2098 C C . ILE A 1 268 ? -21.790 -21.459 29.192 1.00 75.06 268 ILE A C 1
ATOM 2100 O O . ILE A 1 268 ? -22.343 -20.380 29.376 1.00 75.06 268 ILE A O 1
ATOM 2104 N N . ASP A 1 269 ? -21.357 -22.219 30.192 1.00 81.50 269 ASP A N 1
ATOM 2105 C CA . ASP A 1 269 ? -21.364 -21.749 31.571 1.00 81.50 269 ASP A CA 1
ATOM 2106 C C . ASP A 1 269 ? -20.268 -20.687 31.771 1.00 81.50 269 ASP A C 1
ATOM 2108 O O . ASP A 1 269 ? -19.118 -20.999 32.115 1.00 81.50 269 ASP A O 1
ATOM 2112 N N . ILE A 1 270 ? -20.621 -19.420 31.524 1.00 89.81 270 ILE A N 1
ATOM 2113 C CA . ILE A 1 270 ? -19.798 -18.261 31.896 1.00 89.81 270 ILE A CA 1
ATOM 2114 C C . ILE A 1 270 ? -19.968 -17.871 33.374 1.00 89.81 270 ILE A C 1
ATOM 2116 O O . ILE A 1 270 ? -19.178 -17.084 33.895 1.00 89.81 270 ILE A O 1
ATOM 2120 N N . GLY A 1 271 ? -20.936 -18.462 34.084 1.00 90.69 271 GLY A N 1
ATOM 2121 C CA . GLY A 1 271 ? -21.174 -18.222 35.507 1.00 90.69 271 GLY A CA 1
ATOM 2122 C C . GLY A 1 271 ? -19.984 -18.621 36.380 1.00 90.69 271 GLY A C 1
ATOM 2123 O O . GLY A 1 271 ? -19.707 -17.962 37.378 1.00 90.69 271 GLY A O 1
ATOM 2124 N N . LYS A 1 272 ? -19.195 -19.620 35.963 1.00 92.50 272 LYS A N 1
ATOM 2125 C CA . LYS A 1 272 ? -17.948 -20.022 36.647 1.00 92.50 272 LYS A CA 1
ATOM 2126 C C . LYS A 1 272 ? -16.856 -18.939 36.702 1.00 92.50 272 LYS A C 1
ATOM 2128 O O . LYS A 1 272 ? -15.898 -19.106 37.452 1.00 92.50 272 LYS A O 1
ATOM 2133 N N . TYR A 1 273 ? -16.963 -17.876 35.900 1.00 96.38 273 TYR A N 1
ATOM 2134 C CA . TYR A 1 273 ? -16.059 -16.718 35.945 1.00 96.38 273 TYR A CA 1
ATOM 2135 C C . TYR A 1 273 ? -16.580 -15.610 36.868 1.00 96.38 273 TYR A C 1
ATOM 2137 O O . TYR A 1 273 ? -15.842 -14.682 37.186 1.00 96.38 273 TYR A O 1
ATOM 2145 N N . GLN A 1 274 ? -17.838 -15.692 37.314 1.00 96.56 274 GLN A N 1
ATOM 2146 C CA . GLN A 1 274 ? -18.403 -14.760 38.278 1.00 96.56 274 GLN A CA 1
ATOM 2147 C C . GLN A 1 274 ? -18.048 -15.199 39.700 1.00 96.56 274 GLN A C 1
ATOM 2149 O O . GLN A 1 274 ? -18.524 -16.215 40.207 1.00 96.56 274 GLN A O 1
ATOM 2154 N N . LEU A 1 275 ? -17.198 -14.417 40.361 1.00 96.12 275 LEU A N 1
ATOM 2155 C CA . LEU A 1 275 ? -16.732 -14.713 41.711 1.00 96.12 275 LEU A CA 1
ATOM 2156 C C . LEU A 1 275 ? -17.801 -14.394 42.762 1.00 96.12 275 LEU A C 1
ATOM 2158 O O . LEU A 1 275 ? -18.773 -13.682 42.515 1.00 96.12 275 LEU A O 1
ATOM 2162 N N . ALA A 1 276 ? -17.575 -14.848 43.998 1.00 93.81 276 ALA A N 1
ATOM 2163 C CA . ALA A 1 276 ? -18.452 -14.547 45.134 1.00 93.81 276 ALA A CA 1
ATOM 2164 C C . ALA A 1 276 ? -18.571 -13.039 45.443 1.00 93.81 276 ALA A C 1
ATOM 2166 O O . ALA A 1 276 ? -19.559 -12.611 46.039 1.00 93.81 276 ALA A O 1
ATOM 2167 N N . SER A 1 277 ? -17.585 -12.233 45.031 1.00 93.62 277 SER A N 1
ATOM 2168 C CA . SER A 1 277 ? -17.649 -10.766 45.086 1.00 93.62 277 SER A CA 1
ATOM 2169 C C . SER A 1 277 ? -18.683 -10.174 44.121 1.00 93.62 277 SER A C 1
ATOM 2171 O O . SER A 1 277 ? -19.076 -9.023 44.287 1.00 93.62 277 SER A O 1
ATOM 2173 N N . GLY A 1 278 ? -19.122 -10.950 43.126 1.00 95.44 278 GLY A N 1
ATOM 2174 C CA . GLY A 1 278 ? -20.007 -10.552 42.037 1.00 95.44 278 GLY A CA 1
ATOM 2175 C C . GLY A 1 278 ? -19.281 -10.105 40.768 1.00 95.44 278 GLY A C 1
ATOM 2176 O O . GLY A 1 278 ? -19.919 -10.077 39.716 1.00 95.44 278 GLY A O 1
ATOM 2177 N N . GLY A 1 279 ? -17.984 -9.793 40.859 1.00 97.12 279 GLY A N 1
ATOM 2178 C CA . GLY A 1 279 ? -17.138 -9.422 39.722 1.00 97.12 279 GLY A CA 1
ATOM 2179 C C . GLY A 1 279 ? -16.698 -10.628 38.891 1.00 97.12 279 GLY A C 1
ATOM 2180 O O . GLY A 1 279 ? -16.778 -11.771 39.343 1.00 97.12 279 GLY A O 1
ATOM 2181 N N . ILE A 1 280 ? -16.237 -10.360 37.674 1.00 97.88 280 ILE A N 1
ATOM 2182 C CA . ILE A 1 280 ? -15.796 -11.357 36.699 1.00 97.88 280 ILE A CA 1
ATOM 2183 C C . ILE A 1 280 ? -14.278 -11.462 36.717 1.00 97.88 280 ILE A C 1
ATOM 2185 O O . ILE A 1 280 ? -13.581 -10.451 36.670 1.00 97.88 280 ILE A O 1
ATOM 2189 N N . SER A 1 281 ? -13.765 -12.684 36.756 1.00 97.25 281 SER A N 1
ATOM 2190 C CA . SER A 1 281 ? -12.351 -12.974 36.553 1.00 97.25 281 SER A CA 1
ATOM 2191 C C . SER A 1 281 ? -12.073 -13.392 35.111 1.00 97.25 281 SER A C 1
ATOM 2193 O O . SER A 1 281 ? -12.907 -13.998 34.437 1.00 97.25 281 SER A O 1
ATOM 2195 N N . LEU A 1 282 ? -10.868 -13.098 34.622 1.00 95.19 282 LEU A N 1
ATOM 2196 C CA . LEU A 1 282 ? -10.459 -13.483 33.268 1.00 95.19 282 LEU A CA 1
ATOM 2197 C C . LEU A 1 282 ? -10.371 -15.012 33.096 1.00 95.19 282 LEU A C 1
ATOM 2199 O O . LEU A 1 282 ? -10.725 -15.558 32.050 1.00 95.19 282 LEU A O 1
ATOM 2203 N N . LEU A 1 283 ? -9.911 -15.702 34.143 1.00 94.88 283 LEU A N 1
ATOM 2204 C CA . LEU A 1 283 ? -9.849 -17.160 34.273 1.00 94.88 283 LEU A CA 1
ATOM 2205 C C . LEU A 1 283 ? -10.590 -17.573 35.552 1.00 94.88 283 LEU A C 1
ATOM 2207 O O . LEU A 1 283 ? -10.521 -16.828 36.528 1.00 94.88 283 LEU A O 1
ATOM 2211 N N . PRO A 1 284 ? -11.207 -18.770 35.633 1.00 91.06 284 PRO A N 1
ATOM 2212 C CA . PRO A 1 284 ? -12.075 -19.131 36.766 1.00 91.06 284 PRO A CA 1
ATOM 2213 C C . PRO A 1 284 ? -11.379 -19.134 38.139 1.00 91.06 284 PRO A C 1
ATOM 2215 O O . PRO A 1 284 ? -12.033 -19.102 39.173 1.00 91.06 284 PRO A O 1
ATOM 2218 N N . TYR A 1 285 ? -10.048 -19.207 38.148 1.00 90.44 285 TYR A N 1
ATOM 2219 C CA . TYR A 1 285 ? -9.192 -19.216 39.337 1.00 90.44 285 TYR A CA 1
ATOM 2220 C C . TYR A 1 285 ? -8.429 -17.896 39.556 1.00 90.44 285 TYR A C 1
ATOM 2222 O O . TYR A 1 285 ? -7.556 -17.845 40.419 1.00 90.44 285 TYR A O 1
ATOM 2230 N N . GLY A 1 286 ? -8.693 -16.868 38.746 1.00 93.31 286 GLY A N 1
ATOM 2231 C CA . GLY A 1 286 ? -8.120 -15.531 38.901 1.00 93.31 286 GLY A CA 1
ATOM 2232 C C . GLY A 1 286 ? -8.968 -14.627 39.794 1.00 93.31 286 GLY A C 1
ATOM 2233 O O . GLY A 1 286 ? -10.071 -14.993 40.204 1.00 93.31 286 GLY A O 1
ATOM 2234 N N . ASP A 1 287 ? -8.455 -13.427 40.049 1.00 96.38 287 ASP A N 1
ATOM 2235 C CA . ASP A 1 287 ? -9.172 -12.383 40.778 1.00 96.38 287 ASP A CA 1
ATOM 2236 C C . ASP A 1 287 ? -10.200 -11.670 39.889 1.00 96.38 287 ASP A C 1
ATOM 2238 O O . ASP A 1 287 ? -10.135 -11.727 38.658 1.00 96.38 287 ASP A O 1
ATOM 2242 N N . ALA A 1 288 ? -11.173 -11.011 40.525 1.00 96.19 288 ALA A N 1
ATOM 2243 C CA . ALA A 1 288 ? -12.150 -10.197 39.811 1.00 96.19 288 ALA A CA 1
ATOM 2244 C C . ALA A 1 288 ? -11.468 -8.956 39.232 1.00 96.19 288 ALA A C 1
ATOM 2246 O O . ALA A 1 288 ? -10.851 -8.185 39.969 1.00 96.19 288 ALA A O 1
ATOM 2247 N N . ASP A 1 289 ? -11.660 -8.744 37.939 1.00 96.75 289 ASP A N 1
ATOM 2248 C CA . ASP A 1 289 ? -11.122 -7.618 37.195 1.00 96.75 289 ASP A CA 1
ATOM 2249 C C . ASP A 1 289 ? -12.259 -6.649 36.848 1.00 96.75 289 ASP A C 1
ATOM 2251 O O . ASP A 1 289 ? -13.301 -7.046 36.316 1.00 96.75 289 ASP A O 1
ATOM 2255 N N . ILE A 1 290 ? -12.089 -5.374 37.204 1.00 96.94 290 ILE A N 1
ATOM 2256 C CA . ILE A 1 290 ? -13.149 -4.361 37.103 1.00 96.94 290 ILE A CA 1
ATOM 2257 C C . ILE A 1 290 ? -13.494 -4.084 35.639 1.00 96.94 290 ILE A C 1
ATOM 2259 O O . ILE A 1 290 ? -14.667 -3.946 35.290 1.00 96.94 290 ILE A O 1
ATOM 2263 N N . GLU A 1 291 ? -12.486 -4.046 34.778 1.00 95.44 291 GLU A N 1
ATOM 2264 C CA . GLU A 1 291 ? -12.640 -3.749 33.365 1.00 95.44 291 GLU A CA 1
ATOM 2265 C C . GLU A 1 291 ? -13.251 -4.925 32.611 1.00 95.44 291 GLU A C 1
ATOM 2267 O O . GLU A 1 291 ? -14.228 -4.744 31.884 1.00 95.44 291 GLU A O 1
ATOM 2272 N N . ILE A 1 292 ? -12.757 -6.143 32.842 1.00 96.69 292 ILE A N 1
ATOM 2273 C CA . ILE A 1 292 ? -13.375 -7.358 32.305 1.00 96.69 292 ILE A CA 1
ATOM 2274 C C . ILE A 1 292 ? -14.824 -7.451 32.780 1.00 96.69 292 ILE A C 1
ATOM 2276 O O . ILE A 1 292 ? -15.711 -7.721 31.972 1.00 96.69 292 ILE A O 1
ATOM 2280 N N . SER A 1 293 ? -15.104 -7.156 34.053 1.00 97.75 293 SER A N 1
ATOM 2281 C CA . SER A 1 293 ? -16.478 -7.118 34.569 1.00 97.75 293 SER A CA 1
ATOM 2282 C C . SER A 1 293 ? -17.348 -6.119 33.803 1.00 97.75 293 SER A C 1
ATOM 2284 O O . SER A 1 293 ? -18.484 -6.443 33.447 1.00 97.75 293 SER A O 1
ATOM 2286 N N . ALA A 1 294 ? -16.833 -4.917 33.527 1.00 97.50 294 ALA A N 1
ATOM 2287 C CA . ALA A 1 294 ? -17.550 -3.880 32.790 1.00 97.50 294 ALA A CA 1
ATOM 2288 C C . ALA A 1 294 ? -17.789 -4.283 31.325 1.00 97.50 294 ALA A C 1
ATOM 2290 O O . ALA A 1 294 ? -18.933 -4.264 30.864 1.00 97.50 294 ALA A O 1
ATOM 2291 N N . LYS A 1 295 ? -16.759 -4.748 30.613 1.00 96.88 295 LYS A N 1
ATOM 2292 C CA . LYS A 1 295 ? -16.857 -5.204 29.216 1.00 96.88 295 LYS A CA 1
ATOM 2293 C C . LYS A 1 295 ? -17.814 -6.390 29.076 1.00 96.88 295 LYS A C 1
ATOM 2295 O O . LYS A 1 295 ? -18.714 -6.360 28.240 1.00 96.88 295 LYS A O 1
ATOM 2300 N N . VAL A 1 296 ? -17.709 -7.394 29.951 1.00 96.62 296 VAL A N 1
ATOM 2301 C CA . VAL A 1 296 ? -18.612 -8.559 29.969 1.00 96.62 296 VAL A CA 1
ATOM 2302 C C . VAL A 1 296 ? -20.058 -8.146 30.257 1.00 96.62 296 VAL A C 1
ATOM 2304 O O . VAL A 1 296 ? -20.981 -8.674 29.633 1.00 96.62 296 VAL A O 1
ATOM 2307 N N . SER A 1 297 ? -20.281 -7.171 31.146 1.00 94.94 297 SER A N 1
ATOM 2308 C CA . SER A 1 297 ? -21.633 -6.674 31.434 1.00 94.94 297 SER A CA 1
ATOM 2309 C C . SER A 1 297 ? -22.318 -6.049 30.209 1.00 94.94 297 SER A C 1
ATOM 2311 O O . SER A 1 297 ? -23.530 -6.212 30.043 1.00 94.94 297 SER A O 1
ATOM 2313 N N . ALA A 1 298 ? -21.548 -5.407 29.323 1.00 93.19 298 ALA A N 1
ATOM 2314 C CA . ALA A 1 298 ? -22.052 -4.815 28.086 1.00 93.19 298 ALA A CA 1
ATOM 2315 C C . ALA A 1 298 ? -22.498 -5.877 27.065 1.00 93.19 298 ALA A C 1
ATOM 2317 O O . ALA A 1 298 ? -23.509 -5.707 26.384 1.00 93.19 298 ALA A O 1
ATOM 2318 N N . VAL A 1 299 ? -21.789 -7.008 26.987 1.00 92.94 299 VAL A N 1
ATOM 2319 C CA . VAL A 1 299 ? -22.014 -8.001 25.924 1.00 92.94 299 VAL A CA 1
ATOM 2320 C C . VAL A 1 299 ? -22.845 -9.214 26.339 1.00 92.94 299 VAL A C 1
ATOM 2322 O O . VAL A 1 299 ? -23.585 -9.728 25.500 1.00 92.94 299 VAL A O 1
ATOM 2325 N N . ALA A 1 300 ? -22.745 -9.669 27.593 1.00 91.38 300 ALA A N 1
ATOM 2326 C CA . ALA A 1 300 ? -23.237 -10.982 28.028 1.00 91.38 300 ALA A CA 1
ATOM 2327 C C . ALA A 1 300 ? -23.880 -10.984 29.432 1.00 91.38 300 ALA A C 1
ATOM 2329 O O . ALA A 1 300 ? -23.990 -12.034 30.067 1.00 91.38 300 ALA A O 1
ATOM 2330 N N . SER A 1 301 ? -24.346 -9.833 29.934 1.00 90.56 301 SER A N 1
ATOM 2331 C CA . SER A 1 301 ? -24.952 -9.752 31.277 1.00 90.56 301 SER A CA 1
ATOM 2332 C C . SER A 1 301 ? -26.205 -10.614 31.468 1.00 90.56 301 SER A C 1
ATOM 2334 O O . SER A 1 301 ? -26.564 -10.904 32.607 1.00 90.56 301 SER A O 1
ATOM 2336 N N . ASP A 1 302 ? -26.881 -11.032 30.395 1.00 88.31 302 ASP A N 1
ATOM 2337 C CA . ASP A 1 302 ? -28.070 -11.894 30.462 1.00 88.31 302 ASP A CA 1
ATOM 2338 C C . ASP A 1 302 ? -27.780 -13.307 30.990 1.00 88.31 302 ASP A C 1
ATOM 2340 O O . ASP A 1 302 ? -28.688 -13.957 31.505 1.00 88.31 302 ASP A O 1
ATOM 2344 N N . GLN A 1 303 ? -26.527 -13.765 30.918 1.00 86.75 303 GLN A N 1
ATOM 2345 C CA . GLN A 1 303 ? -26.102 -15.087 31.394 1.00 86.75 303 GLN A CA 1
ATOM 2346 C C . GLN A 1 303 ? -25.475 -15.042 32.806 1.00 86.75 303 GLN A C 1
ATOM 2348 O O . GLN A 1 303 ? -24.928 -16.036 33.276 1.00 86.75 303 GLN A O 1
ATOM 2353 N N . LEU A 1 304 ? -25.530 -13.890 33.488 1.00 92.31 304 LEU A N 1
ATOM 2354 C CA . LEU A 1 304 ? -24.841 -13.631 34.760 1.00 92.31 304 LEU A CA 1
ATOM 2355 C C . LEU A 1 304 ? -25.801 -13.109 35.838 1.00 92.31 304 LEU A C 1
ATOM 2357 O O . LEU A 1 304 ? -26.872 -12.569 35.545 1.00 92.31 304 LEU A O 1
ATOM 2361 N N . ASP A 1 305 ? -25.398 -13.188 37.111 1.00 95.88 305 ASP A N 1
ATOM 2362 C CA . ASP A 1 305 ? -26.122 -12.512 38.191 1.00 95.88 305 ASP A CA 1
ATOM 2363 C C . ASP A 1 305 ? -25.856 -10.998 38.135 1.00 95.88 305 ASP A C 1
ATOM 2365 O O . ASP A 1 305 ? -24.879 -10.475 38.686 1.00 95.88 305 ASP A O 1
ATOM 2369 N N . LYS A 1 306 ? -26.770 -10.277 37.477 1.00 96.06 306 LYS A N 1
ATOM 2370 C CA . LYS A 1 306 ? -26.743 -8.812 37.342 1.00 96.06 306 LYS A CA 1
ATOM 2371 C C . LYS A 1 306 ? -26.767 -8.079 38.687 1.00 96.06 306 LYS A C 1
ATOM 2373 O O . LYS A 1 306 ? -26.213 -6.986 38.798 1.00 96.06 306 LYS A O 1
ATOM 2378 N N . ASN A 1 307 ? -27.404 -8.642 39.718 1.00 96.56 307 ASN A N 1
ATOM 2379 C CA . ASN A 1 307 ? -27.443 -8.009 41.038 1.00 96.56 307 ASN A CA 1
ATOM 2380 C C . ASN A 1 307 ? -26.099 -8.143 41.753 1.00 96.56 307 ASN A C 1
ATOM 2382 O O . ASN A 1 307 ? -25.690 -7.209 42.445 1.00 96.56 307 ASN A O 1
ATOM 2386 N N . ALA A 1 308 ? -25.416 -9.277 41.593 1.00 97.25 308 ALA A N 1
ATOM 2387 C CA . ALA A 1 308 ? -24.070 -9.463 42.116 1.00 97.25 308 ALA A CA 1
ATOM 2388 C C . ALA A 1 308 ? -23.064 -8.535 41.410 1.00 97.25 308 ALA A C 1
ATOM 2390 O O . ALA A 1 308 ? -22.326 -7.837 42.100 1.00 97.25 308 ALA A O 1
ATOM 2391 N N . LEU A 1 309 ? -23.121 -8.411 40.076 1.00 97.44 309 LEU A N 1
ATOM 2392 C CA . LEU A 1 309 ? -22.312 -7.434 39.322 1.00 97.44 309 LEU A CA 1
ATOM 2393 C C . LEU A 1 309 ? -22.552 -5.994 39.791 1.00 97.44 309 LEU A C 1
ATOM 2395 O O . LEU A 1 309 ? -21.610 -5.253 40.058 1.00 97.44 309 LEU A O 1
ATOM 2399 N N . ARG A 1 310 ? -23.819 -5.599 39.968 1.00 97.81 310 ARG A N 1
ATOM 2400 C CA . ARG A 1 310 ? -24.158 -4.268 40.492 1.00 97.81 310 ARG A CA 1
ATOM 2401 C C . ARG A 1 310 ? -23.538 -4.025 41.869 1.00 97.81 310 ARG A C 1
ATOM 2403 O O . ARG A 1 310 ? -22.989 -2.955 42.110 1.00 97.81 310 ARG A O 1
ATOM 2410 N N . LYS A 1 311 ? -23.633 -4.999 42.781 1.00 97.75 311 LYS A N 1
ATOM 2411 C CA . LYS A 1 311 ? -23.026 -4.898 44.119 1.00 97.75 311 LYS A CA 1
ATOM 2412 C C . LYS A 1 311 ? -21.506 -4.804 44.046 1.00 97.75 311 LYS A C 1
ATOM 2414 O O . LYS A 1 311 ? -20.936 -4.047 44.821 1.00 97.75 311 LYS A O 1
ATOM 2419 N N . TYR A 1 312 ? -20.880 -5.537 43.128 1.00 98.12 312 TYR A N 1
ATOM 2420 C CA . TYR A 1 312 ? -19.443 -5.468 42.896 1.00 98.12 312 TYR A CA 1
ATOM 2421 C C . TYR A 1 312 ? -19.012 -4.052 42.499 1.00 98.12 312 TYR A C 1
ATOM 2423 O O . TYR A 1 312 ? -18.189 -3.464 43.197 1.00 98.12 312 TYR A O 1
ATOM 2431 N N . PHE A 1 313 ? -19.629 -3.458 41.471 1.00 98.38 313 PHE A N 1
ATOM 2432 C CA . PHE A 1 313 ? -19.289 -2.096 41.043 1.00 98.38 313 PHE A CA 1
ATOM 2433 C C . PHE A 1 313 ? -19.566 -1.045 42.124 1.00 98.38 313 PHE A C 1
ATOM 2435 O O . PHE A 1 313 ? -18.715 -0.204 42.382 1.00 98.38 313 PHE A O 1
ATOM 2442 N N . LEU A 1 314 ? -20.705 -1.116 42.824 1.00 97.56 314 LEU A N 1
ATOM 2443 C CA . LEU A 1 314 ? -20.979 -0.211 43.951 1.00 97.56 314 LEU A CA 1
ATOM 2444 C C . LEU A 1 314 ? -19.966 -0.381 45.094 1.00 97.56 314 LEU A C 1
ATOM 2446 O O . LEU A 1 314 ? -19.618 0.592 45.753 1.00 97.56 314 LEU A O 1
ATOM 2450 N N . GLY A 1 315 ? -19.491 -1.607 45.326 1.00 96.50 315 GLY A N 1
ATOM 2451 C CA . GLY A 1 315 ? -18.429 -1.888 46.287 1.00 96.50 315 GLY A CA 1
ATOM 2452 C C . GLY A 1 315 ? -17.101 -1.250 45.879 1.00 96.50 315 GLY A C 1
ATOM 2453 O O . GLY A 1 315 ? -16.440 -0.651 46.724 1.00 96.50 31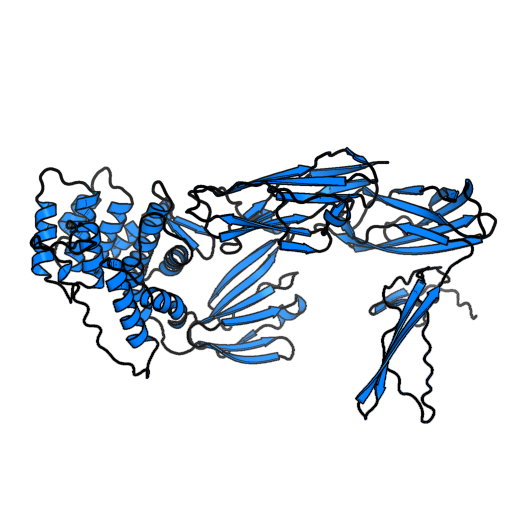5 GLY A O 1
ATOM 2454 N N . VAL A 1 316 ? -16.744 -1.308 44.591 1.00 95.56 316 VAL A N 1
ATOM 2455 C CA . VAL A 1 316 ? -15.568 -0.608 44.041 1.00 95.56 316 VAL A CA 1
ATOM 2456 C C . VAL A 1 316 ? -15.679 0.897 44.284 1.00 95.56 316 VAL A C 1
ATOM 2458 O O . VAL A 1 316 ? -14.764 1.472 44.860 1.00 95.56 316 VAL A O 1
ATOM 2461 N N . LEU A 1 317 ? -16.824 1.509 43.962 1.00 95.62 317 LEU A N 1
ATOM 2462 C CA . LEU A 1 317 ? -17.066 2.947 44.156 1.00 95.62 317 LEU A CA 1
ATOM 2463 C C . LEU A 1 317 ? -17.082 3.397 45.631 1.00 95.62 317 LEU A C 1
ATOM 2465 O O . LEU A 1 317 ? -17.125 4.590 45.908 1.00 95.62 317 LEU A O 1
ATOM 2469 N N . SER A 1 318 ? -17.075 2.460 46.583 1.00 93.88 318 SER A N 1
ATOM 2470 C CA . SER A 1 318 ? -17.055 2.754 48.023 1.00 93.88 318 SER A CA 1
ATOM 2471 C C . SER A 1 318 ? -15.664 2.697 48.663 1.00 93.88 318 SER A C 1
ATOM 2473 O O . SER A 1 318 ? -15.555 2.885 49.874 1.00 93.88 318 SER A O 1
ATOM 2475 N N . LYS A 1 319 ? -14.613 2.402 47.885 1.00 93.19 319 LYS A N 1
ATOM 2476 C CA . LYS A 1 319 ? -13.225 2.389 48.370 1.00 93.19 319 LYS A CA 1
ATOM 2477 C C . LYS A 1 319 ? -12.739 3.811 48.677 1.00 93.19 319 LYS A C 1
ATOM 2479 O O . LYS A 1 319 ? -13.056 4.744 47.946 1.00 93.19 319 LYS A O 1
ATOM 2484 N N . ASP A 1 320 ? -11.927 3.953 49.724 1.00 84.56 320 ASP A N 1
ATOM 2485 C CA . ASP A 1 320 ? -11.356 5.246 50.135 1.00 84.56 320 ASP A CA 1
ATOM 2486 C C . ASP A 1 320 ? -10.223 5.729 49.199 1.00 84.56 320 ASP A C 1
ATOM 2488 O O . ASP A 1 320 ? -9.905 6.917 49.176 1.00 84.56 320 ASP A O 1
ATOM 2492 N N . ASP A 1 321 ? -9.606 4.820 48.437 1.00 86.31 321 ASP A N 1
ATOM 2493 C CA . ASP A 1 321 ? -8.435 5.032 47.574 1.00 86.31 321 ASP A CA 1
ATOM 2494 C C . ASP A 1 321 ? -8.719 4.737 46.090 1.00 86.31 321 ASP A C 1
ATOM 2496 O O . ASP A 1 321 ? -7.909 4.135 45.388 1.00 86.31 321 ASP A O 1
ATOM 2500 N N . LEU A 1 322 ? -9.889 5.161 45.608 1.00 89.06 322 LEU A N 1
ATOM 2501 C CA . LEU A 1 322 ? -10.342 4.890 44.247 1.00 89.06 322 LEU A CA 1
ATOM 2502 C C . LEU A 1 322 ? -9.551 5.678 43.189 1.00 89.06 322 LEU A C 1
ATOM 2504 O O . LEU A 1 322 ? -9.399 6.897 43.280 1.00 89.06 322 LEU A O 1
ATOM 2508 N N . THR A 1 323 ? -9.082 4.982 42.153 1.00 91.50 323 THR A N 1
ATOM 2509 C CA . THR A 1 323 ? -8.418 5.603 40.994 1.00 91.50 323 THR A CA 1
ATOM 2510 C C . THR A 1 323 ? -9.384 5.804 39.821 1.00 91.50 323 THR A C 1
ATOM 2512 O O . THR A 1 323 ? -10.325 5.029 39.657 1.00 91.50 323 THR A O 1
ATOM 2515 N N . LEU A 1 324 ? -9.118 6.774 38.930 1.00 90.19 324 LEU A N 1
ATOM 2516 C CA . LEU A 1 324 ? -9.918 6.977 37.703 1.00 90.19 324 LEU A CA 1
ATOM 2517 C C . LEU A 1 324 ? -10.005 5.707 36.839 1.00 90.19 324 LEU A C 1
ATOM 2519 O O . LEU A 1 324 ? -11.065 5.381 36.302 1.00 90.19 324 LEU A O 1
ATOM 2523 N N . LYS A 1 325 ? -8.902 4.943 36.783 1.00 88.44 325 LYS A N 1
ATOM 2524 C CA . LYS A 1 325 ? -8.810 3.665 36.062 1.00 88.44 325 LYS A CA 1
ATOM 2525 C C . LYS A 1 325 ? -9.745 2.584 36.615 1.00 88.44 325 LYS A C 1
ATOM 2527 O O . LYS A 1 325 ? -10.053 1.650 35.880 1.00 88.44 325 LYS A O 1
ATOM 2532 N N . GLU A 1 326 ? -10.192 2.703 37.864 1.00 93.50 326 GLU A N 1
ATOM 2533 C CA . GLU A 1 326 ? -11.185 1.820 38.485 1.00 93.50 326 GLU A CA 1
ATOM 2534 C C . GLU A 1 326 ? -12.594 2.430 38.456 1.00 93.50 326 GLU A C 1
ATOM 2536 O O . GLU A 1 326 ? -13.567 1.725 38.185 1.00 93.50 326 GLU A O 1
ATOM 2541 N N . GLU A 1 327 ? -12.710 3.734 38.718 1.00 95.69 327 GLU A N 1
ATOM 2542 C CA . GLU A 1 327 ? -13.986 4.444 38.829 1.00 95.69 327 GLU A CA 1
ATOM 2543 C C . GLU A 1 327 ? -14.745 4.488 37.500 1.00 95.69 327 GLU A C 1
ATOM 2545 O O . GLU A 1 327 ? -15.921 4.118 37.445 1.00 95.69 327 GLU A O 1
ATOM 2550 N N . ALA A 1 328 ? -14.079 4.883 36.409 1.00 97.06 328 ALA A N 1
ATOM 2551 C CA . ALA A 1 328 ? -14.736 5.051 35.116 1.00 97.06 328 ALA A CA 1
ATOM 2552 C C . ALA A 1 328 ? -15.272 3.720 34.540 1.00 97.06 328 ALA A C 1
ATOM 2554 O O . ALA A 1 328 ? -16.453 3.679 34.169 1.00 97.06 328 ALA A O 1
ATOM 2555 N N . PRO A 1 329 ? -14.512 2.601 34.530 1.00 97.38 329 PRO A N 1
ATOM 2556 C CA . PRO A 1 329 ? -15.059 1.308 34.117 1.00 97.38 329 PRO A CA 1
ATOM 2557 C C . PRO A 1 329 ? -16.176 0.798 35.039 1.00 97.38 329 PRO A C 1
ATOM 2559 O O . PRO A 1 329 ? -17.138 0.201 34.553 1.00 97.38 329 PRO A O 1
ATOM 2562 N N . ALA A 1 330 ? -16.114 1.060 36.352 1.00 98.06 330 ALA A N 1
ATOM 2563 C CA . ALA A 1 330 ? -17.186 0.680 37.275 1.00 98.06 330 ALA A CA 1
ATOM 2564 C C . ALA A 1 330 ? -18.492 1.445 36.996 1.00 98.06 330 ALA A C 1
ATOM 2566 O O . ALA A 1 330 ? -19.571 0.845 36.986 1.00 98.06 330 ALA A O 1
ATOM 2567 N N . LEU A 1 331 ? -18.407 2.749 36.711 1.00 98.31 331 LEU A N 1
ATOM 2568 C CA . LEU A 1 331 ? -19.554 3.564 36.297 1.00 98.31 331 LEU A CA 1
ATOM 2569 C C . LEU A 1 331 ? -20.122 3.101 34.950 1.00 98.31 331 LEU A C 1
ATOM 2571 O O . LEU A 1 331 ? -21.342 2.982 34.813 1.00 98.31 331 LEU A O 1
ATOM 2575 N N . TYR A 1 332 ? -19.265 2.755 33.986 1.00 98.25 332 TYR A N 1
ATOM 2576 C CA . TYR A 1 332 ? -19.699 2.153 32.724 1.00 98.25 332 TYR A CA 1
ATOM 2577 C C . TYR A 1 332 ? -20.438 0.823 32.941 1.00 98.25 332 TYR A C 1
ATOM 2579 O O . TYR A 1 332 ? -21.539 0.636 32.418 1.00 98.25 332 TYR A O 1
ATOM 2587 N N . GLY A 1 333 ? -19.898 -0.070 33.775 1.00 97.81 333 GLY A N 1
ATOM 2588 C CA . GLY A 1 333 ? -20.543 -1.337 34.130 1.00 97.81 333 GLY A CA 1
ATOM 2589 C C . GLY A 1 333 ? -21.877 -1.165 34.869 1.00 97.81 333 GLY A C 1
ATOM 2590 O O . GLY A 1 333 ? -22.792 -1.969 34.714 1.00 97.81 333 GLY A O 1
ATOM 2591 N N . LEU A 1 334 ? -22.049 -0.098 35.651 1.00 98.44 334 LEU A N 1
ATOM 2592 C CA . LEU A 1 334 ? -23.349 0.240 36.241 1.00 98.44 334 LEU A CA 1
ATOM 2593 C C . LEU A 1 334 ? -24.339 0.766 35.194 1.00 98.44 334 LEU A C 1
ATOM 2595 O O . LEU A 1 334 ? -25.517 0.392 35.235 1.00 98.44 334 LEU A O 1
ATOM 2599 N N . ALA A 1 335 ? -23.875 1.583 34.245 1.00 97.94 335 ALA A N 1
ATOM 2600 C CA . ALA A 1 335 ? -24.694 2.099 33.151 1.00 97.94 335 ALA A CA 1
ATOM 2601 C C . ALA A 1 335 ? -25.232 0.975 32.251 1.00 97.94 335 ALA A C 1
ATOM 2603 O O . ALA A 1 335 ? -26.418 0.972 31.921 1.00 97.94 335 ALA A O 1
ATOM 2604 N N . THR A 1 336 ? -24.405 -0.018 31.905 1.00 95.75 336 THR A N 1
ATOM 2605 C CA . THR A 1 336 ? -24.817 -1.176 31.081 1.00 95.75 336 THR A CA 1
ATOM 2606 C C . THR A 1 336 ? -25.893 -2.026 31.771 1.00 95.75 336 THR A C 1
ATOM 2608 O O . THR A 1 336 ? -26.749 -2.613 31.112 1.00 95.75 336 THR A O 1
ATOM 2611 N N . LEU A 1 337 ? -25.906 -2.044 33.109 1.00 96.50 337 LEU A N 1
ATOM 2612 C CA . LEU A 1 337 ? -26.913 -2.717 33.937 1.00 96.50 337 LEU A CA 1
ATOM 2613 C C . LEU A 1 337 ? -28.160 -1.853 34.211 1.00 96.50 337 LEU A C 1
ATOM 2615 O O . LEU A 1 337 ? -29.017 -2.250 35.011 1.00 96.50 337 LEU A O 1
ATOM 2619 N N . GLY A 1 338 ? -28.261 -0.676 33.583 1.00 94.94 338 GLY A N 1
ATOM 2620 C CA . GLY A 1 338 ? -29.384 0.254 33.714 1.00 94.94 338 GLY A CA 1
ATOM 2621 C C . GLY A 1 338 ? -29.478 0.929 35.084 1.00 94.94 338 GLY A C 1
ATOM 2622 O O . GLY A 1 338 ? -30.572 1.303 35.511 1.00 94.94 338 GLY A O 1
ATOM 2623 N N . TYR A 1 339 ? -28.368 1.035 35.818 1.00 96.56 339 TYR A N 1
ATOM 2624 C CA . TYR A 1 339 ? -28.342 1.694 37.121 1.00 96.56 339 TYR A CA 1
ATOM 2625 C C . TYR A 1 339 ? -28.234 3.228 36.952 1.00 96.56 339 TYR A C 1
ATOM 2627 O O . TYR A 1 339 ? -27.461 3.688 36.114 1.00 96.56 339 TYR A O 1
ATOM 2635 N N . PRO A 1 340 ? -29.000 4.045 37.702 1.00 95.25 340 PRO A N 1
ATOM 2636 C CA . PRO A 1 340 ? -29.102 5.484 37.450 1.00 95.25 340 PRO A CA 1
ATOM 2637 C C . PRO A 1 340 ? -27.941 6.274 38.081 1.00 95.25 340 PRO A C 1
ATOM 2639 O O . PRO A 1 340 ? -28.102 6.828 39.163 1.00 95.25 340 PRO A O 1
ATOM 2642 N N . ILE A 1 341 ? -26.793 6.341 37.396 1.00 97.00 341 ILE A N 1
ATOM 2643 C CA . ILE A 1 341 ? -25.547 6.995 37.869 1.00 97.00 341 ILE A CA 1
ATOM 2644 C C . ILE A 1 341 ? -25.131 8.232 37.055 1.00 97.00 341 ILE A C 1
ATOM 2646 O O . ILE A 1 341 ? -23.955 8.573 36.946 1.00 97.00 341 ILE A O 1
ATOM 2650 N N . LEU A 1 342 ? -26.102 8.912 36.435 1.00 96.31 342 LEU A N 1
ATOM 2651 C CA . LEU A 1 342 ? -25.833 10.060 35.560 1.00 96.31 342 LEU A CA 1
ATOM 2652 C C . LEU A 1 342 ? -25.121 11.214 36.290 1.00 96.31 342 LEU A C 1
ATOM 2654 O O . LEU A 1 342 ? -24.306 11.912 35.691 1.00 96.31 342 LEU A O 1
ATOM 2658 N N . ASN A 1 343 ? -25.416 11.429 37.575 1.00 95.69 343 ASN A N 1
ATOM 2659 C CA . ASN A 1 343 ? -24.804 12.515 38.345 1.00 95.69 343 ASN A CA 1
ATOM 2660 C C . ASN A 1 343 ? -23.347 12.207 38.693 1.00 95.69 343 ASN A C 1
ATOM 2662 O O . ASN A 1 343 ? -22.513 13.102 38.656 1.00 95.69 343 ASN A O 1
ATOM 2666 N N . GLU A 1 344 ? -23.053 10.953 39.009 1.00 96.00 344 GLU A N 1
ATOM 2667 C CA . GLU A 1 344 ? -21.722 10.444 39.311 1.00 96.00 344 GLU A CA 1
ATOM 2668 C C . GLU A 1 344 ? -20.831 10.535 38.067 1.00 96.00 344 GLU A C 1
ATOM 2670 O O . GLU A 1 344 ? -19.739 11.092 38.135 1.00 96.00 344 GLU A O 1
ATOM 2675 N N . VAL A 1 345 ? -21.346 10.113 36.905 1.00 97.19 345 VAL A N 1
ATOM 2676 C CA . VAL A 1 345 ? -20.650 10.242 35.613 1.00 97.19 345 VAL A CA 1
ATOM 2677 C C . VAL A 1 345 ? -20.348 11.705 35.283 1.00 97.19 345 VAL A C 1
ATOM 2679 O O . VAL A 1 345 ? -19.209 12.040 34.967 1.00 97.19 345 VAL A O 1
ATOM 2682 N N . ASN A 1 346 ? -21.338 12.595 35.400 1.00 95.44 346 ASN A N 1
ATOM 2683 C CA . ASN A 1 346 ? -21.132 14.025 35.157 1.00 95.44 346 ASN A CA 1
ATOM 2684 C C . ASN A 1 346 ? -20.202 14.668 36.194 1.00 95.44 346 ASN A C 1
ATOM 2686 O O . ASN A 1 346 ? -19.454 15.583 35.861 1.00 95.44 346 ASN A O 1
ATOM 2690 N N . GLY A 1 347 ? -20.239 14.217 37.447 1.00 93.38 347 GLY A N 1
ATOM 2691 C CA . GLY A 1 347 ? -19.329 14.676 38.492 1.00 93.38 347 GLY A CA 1
ATOM 2692 C C . GLY A 1 347 ? -17.878 14.373 38.135 1.00 93.38 347 GLY A C 1
ATOM 2693 O O . GLY A 1 347 ? -17.041 15.270 38.206 1.00 93.38 347 GLY A O 1
ATOM 2694 N N . LEU A 1 348 ? -17.611 13.148 37.674 1.00 93.81 348 LEU A N 1
ATOM 2695 C CA . LEU A 1 348 ? -16.269 12.718 37.294 1.00 93.81 348 LEU A CA 1
ATOM 2696 C C . LEU A 1 348 ? -15.771 13.394 36.011 1.00 93.81 348 LEU A C 1
ATOM 2698 O O . LEU A 1 348 ? -14.616 13.785 35.937 1.00 93.81 348 LEU A O 1
ATOM 2702 N N . LEU A 1 349 ? -16.645 13.627 35.027 1.00 93.88 349 LEU A N 1
ATOM 2703 C CA . LEU A 1 349 ? -16.291 14.365 33.805 1.00 93.88 349 LEU A CA 1
ATOM 2704 C C . LEU A 1 349 ? -15.885 15.829 34.052 1.00 93.88 349 LEU A C 1
ATOM 2706 O O . LEU A 1 349 ? -15.250 16.429 33.191 1.00 93.88 349 LEU A O 1
ATOM 2710 N N . ASN A 1 350 ? -16.256 16.407 35.199 1.00 88.94 350 ASN A N 1
ATOM 2711 C CA . ASN A 1 350 ? -15.921 17.783 35.575 1.00 88.94 350 ASN A CA 1
ATOM 2712 C C . ASN A 1 350 ? -14.653 17.891 36.451 1.00 88.94 350 ASN A C 1
ATOM 2714 O O . ASN A 1 350 ? -14.376 18.975 36.972 1.00 88.94 350 ASN A O 1
ATOM 2718 N N . SER A 1 351 ? -13.898 16.806 36.661 1.00 85.50 351 SER A N 1
ATOM 2719 C CA . SER A 1 351 ? -12.621 16.862 37.387 1.00 85.50 351 SER A CA 1
ATOM 2720 C C . SER A 1 351 ? -11.534 17.576 36.572 1.00 85.50 351 SER A C 1
ATOM 2722 O O . SER A 1 351 ? -11.531 17.520 35.346 1.00 85.50 351 SER A O 1
ATOM 2724 N N . GLU A 1 352 ? -10.593 18.251 37.247 1.00 74.19 352 GLU A N 1
ATOM 2725 C CA . GLU A 1 352 ? -9.565 19.080 36.584 1.00 74.19 352 GLU A CA 1
ATOM 2726 C C . GLU A 1 352 ? -8.581 18.273 35.716 1.00 74.19 352 GLU A C 1
ATOM 2728 O O . GLU A 1 352 ? -8.032 18.811 34.758 1.00 74.19 352 GLU A O 1
ATOM 2733 N N . GLU A 1 353 ? -8.394 16.983 36.006 1.00 82.31 353 GLU A N 1
ATOM 2734 C CA . GLU A 1 353 ? -7.557 16.074 35.221 1.00 82.31 353 GLU A CA 1
ATOM 2735 C C . GLU A 1 353 ? -8.301 14.749 35.015 1.00 82.31 353 GLU A C 1
ATOM 2737 O O . GLU A 1 353 ? -8.578 14.032 35.977 1.00 82.31 353 GLU A O 1
ATOM 2742 N N . ILE A 1 354 ? -8.654 14.430 33.767 1.00 90.69 354 ILE A N 1
ATOM 2743 C CA . ILE A 1 354 ? -9.231 13.139 33.382 1.00 90.69 354 ILE A CA 1
ATOM 2744 C C . ILE A 1 354 ? -8.496 12.598 32.156 1.00 90.69 354 ILE A C 1
ATOM 2746 O O . ILE A 1 354 ? -8.363 13.277 31.136 1.00 90.69 354 ILE A O 1
ATOM 2750 N N . ASP A 1 355 ? -7.996 11.370 32.262 1.00 92.44 355 ASP A N 1
ATOM 2751 C CA . ASP A 1 355 ? -7.270 10.721 31.177 1.00 92.44 355 ASP A CA 1
ATOM 2752 C C . ASP A 1 355 ? -8.209 10.283 30.037 1.00 92.44 355 ASP A C 1
ATOM 2754 O O . ASP A 1 355 ? -9.417 10.102 30.225 1.00 92.44 355 ASP A O 1
ATOM 2758 N N . VAL A 1 356 ? -7.650 10.112 28.834 1.00 94.50 356 VAL A N 1
ATOM 2759 C CA . VAL A 1 356 ? -8.410 9.774 27.618 1.00 94.50 356 VAL A CA 1
ATOM 2760 C C . VAL A 1 356 ? -9.219 8.492 27.800 1.00 94.50 356 VAL A C 1
ATOM 2762 O O . VAL A 1 356 ? -10.400 8.464 27.456 1.00 94.50 356 VAL A O 1
ATOM 2765 N N . ARG A 1 357 ? -8.635 7.462 28.417 1.00 95.12 357 ARG A N 1
ATOM 2766 C CA . ARG A 1 357 ? -9.315 6.188 28.668 1.00 95.12 357 ARG A CA 1
ATOM 2767 C C . ARG A 1 357 ? -10.554 6.388 29.536 1.00 95.12 357 ARG A C 1
ATOM 2769 O O . ARG A 1 357 ? -11.648 5.957 29.169 1.00 95.12 357 ARG A O 1
ATOM 2776 N N . SER A 1 358 ? -10.410 7.094 30.654 1.00 95.62 358 SER A N 1
ATOM 2777 C CA . SER A 1 358 ? -11.521 7.409 31.556 1.00 95.62 358 SER A CA 1
ATOM 2778 C C . SER A 1 358 ? -12.603 8.252 30.867 1.00 95.62 358 SER A C 1
ATOM 2780 O O . SER A 1 358 ? -13.789 7.956 31.023 1.00 95.62 358 SER A O 1
ATOM 2782 N N . ARG A 1 359 ? -12.230 9.235 30.028 1.00 96.50 359 ARG A N 1
ATOM 2783 C CA . ARG A 1 359 ? -13.185 10.015 29.207 1.00 96.50 359 ARG A CA 1
ATOM 2784 C C . ARG A 1 359 ? -14.020 9.111 28.297 1.00 96.50 359 ARG A C 1
ATOM 2786 O O . ARG A 1 359 ? -15.237 9.286 28.229 1.00 96.50 359 ARG A O 1
ATOM 2793 N N . ILE A 1 360 ? -13.394 8.137 27.631 1.00 97.75 360 ILE A N 1
ATOM 2794 C CA . ILE A 1 360 ? -14.086 7.205 26.728 1.00 97.75 360 ILE A CA 1
ATOM 2795 C C . ILE A 1 360 ? -15.081 6.329 27.506 1.00 97.75 360 ILE A C 1
ATOM 2797 O O . ILE A 1 360 ? -16.245 6.233 27.111 1.00 97.75 360 ILE A O 1
ATOM 2801 N N . TYR A 1 361 ? -14.673 5.739 28.636 1.00 98.12 361 TYR A N 1
ATOM 2802 C CA . TYR A 1 361 ? -15.564 4.915 29.468 1.00 98.12 361 TYR A CA 1
ATOM 2803 C C . TYR A 1 361 ? -16.776 5.697 29.990 1.00 98.12 361 TYR A C 1
ATOM 2805 O O . TYR A 1 361 ? -17.902 5.193 29.968 1.00 98.12 361 TYR A O 1
ATOM 2813 N N . LEU A 1 362 ? -16.580 6.945 30.416 1.00 98.12 362 LEU A N 1
ATOM 2814 C CA . LEU A 1 362 ? -17.679 7.801 30.866 1.00 98.12 362 LEU A CA 1
ATOM 2815 C C . LEU A 1 362 ? -18.598 8.218 29.713 1.00 98.12 362 LEU A C 1
ATOM 2817 O O . LEU A 1 362 ? -19.815 8.246 29.890 1.00 98.12 362 LEU A O 1
ATOM 2821 N N . ALA A 1 363 ? -18.062 8.465 28.517 1.00 98.25 363 ALA A N 1
ATOM 2822 C CA . ALA A 1 363 ? -18.877 8.730 27.333 1.00 98.25 363 ALA A CA 1
ATOM 2823 C C . ALA A 1 363 ? -19.702 7.500 26.906 1.00 98.25 363 ALA A C 1
ATOM 2825 O O . ALA A 1 363 ? -20.879 7.631 26.557 1.00 98.25 363 ALA A O 1
ATOM 2826 N N . LEU A 1 364 ? -19.143 6.290 27.013 1.00 97.94 364 LEU A N 1
ATOM 2827 C CA . LEU A 1 364 ? -19.905 5.049 26.865 1.00 97.94 364 LEU A CA 1
ATOM 2828 C C . LEU A 1 364 ? -21.006 4.926 27.928 1.00 97.94 364 LEU A C 1
ATOM 2830 O O . LEU A 1 364 ? -22.135 4.556 27.595 1.00 97.94 364 LEU A O 1
ATOM 2834 N N . ALA A 1 365 ? -20.718 5.275 29.185 1.00 98.31 365 ALA A N 1
ATOM 2835 C CA . ALA A 1 365 ? -21.711 5.282 30.258 1.00 98.31 365 ALA A CA 1
ATOM 2836 C C . ALA A 1 365 ? -22.867 6.252 29.953 1.00 98.31 365 ALA A C 1
ATOM 2838 O O . ALA A 1 365 ? -24.030 5.850 30.010 1.00 98.31 365 ALA A O 1
ATOM 2839 N N . LEU A 1 366 ? -22.568 7.492 29.544 1.00 98.44 366 LEU A N 1
ATOM 2840 C CA . LEU A 1 366 ? -23.563 8.478 29.099 1.00 98.44 366 LEU A CA 1
ATOM 2841 C C . LEU A 1 366 ? -24.423 7.938 27.952 1.00 98.44 366 LEU A C 1
ATOM 2843 O O . LEU A 1 366 ? -25.652 8.029 27.997 1.00 98.44 366 LEU A O 1
ATOM 2847 N N . SER A 1 367 ? -23.790 7.313 26.957 1.00 97.00 367 SER A N 1
ATOM 2848 C CA . SER A 1 367 ? -24.479 6.715 25.812 1.00 97.00 367 SER A CA 1
ATOM 2849 C C . SER A 1 367 ? -25.463 5.617 26.237 1.00 97.00 367 SER A C 1
ATOM 2851 O O . SER A 1 367 ? -26.617 5.618 25.796 1.00 97.00 367 SER A O 1
ATOM 2853 N N . ARG A 1 368 ? -25.062 4.731 27.164 1.00 95.12 368 ARG A N 1
ATOM 2854 C CA . ARG A 1 368 ? -25.928 3.674 27.726 1.00 95.12 368 ARG A CA 1
ATOM 2855 C C . ARG A 1 368 ? -27.051 4.228 28.611 1.00 95.12 368 ARG A C 1
ATOM 2857 O O . ARG A 1 368 ? -28.141 3.662 28.621 1.00 95.12 368 ARG A O 1
ATOM 2864 N N . LEU A 1 369 ? -26.826 5.349 29.298 1.00 96.88 369 LEU A N 1
ATOM 2865 C CA . LEU A 1 369 ? -27.848 6.064 30.079 1.00 96.88 369 LEU A CA 1
ATOM 2866 C C . LEU A 1 369 ? -28.814 6.894 29.214 1.00 96.88 369 LEU A C 1
ATOM 2868 O O . LEU A 1 369 ? -29.823 7.382 29.723 1.00 96.88 369 LEU A O 1
ATOM 2872 N N . GLY A 1 370 ? -28.528 7.043 27.918 1.00 95.88 370 GLY A N 1
ATOM 2873 C CA . GLY A 1 370 ? -29.354 7.779 26.962 1.00 95.88 370 GLY A CA 1
ATOM 2874 C C . GLY A 1 370 ? -28.987 9.255 26.786 1.00 95.88 370 GLY A C 1
ATOM 2875 O O . GLY A 1 370 ? -29.615 9.925 25.966 1.00 95.88 370 GLY A O 1
ATOM 2876 N N . ASP A 1 371 ? -27.958 9.762 27.473 1.00 97.56 371 ASP A N 1
ATOM 2877 C CA . ASP A 1 371 ? -27.423 11.117 27.276 1.00 97.56 371 ASP A CA 1
ATOM 2878 C C . ASP A 1 371 ? -26.462 11.154 26.076 1.00 97.56 371 ASP A C 1
ATOM 2880 O O . ASP A 1 371 ? -25.248 11.346 26.181 1.00 97.56 371 ASP A O 1
ATOM 2884 N N . LYS A 1 372 ? -27.027 10.902 24.891 1.00 97.00 372 LYS A N 1
ATOM 2885 C CA . LYS A 1 372 ? -26.257 10.803 23.646 1.00 97.00 372 LYS A CA 1
ATOM 2886 C C . LYS A 1 372 ? -25.638 12.131 23.213 1.00 97.00 372 LYS A C 1
ATOM 2888 O O . LYS A 1 372 ? -24.658 12.104 22.482 1.00 97.00 372 LYS A O 1
ATOM 2893 N N . SER A 1 373 ? -26.189 13.269 23.646 1.00 97.56 373 SER A N 1
ATOM 2894 C CA . SER A 1 373 ? -25.658 14.588 23.281 1.00 97.56 373 SER A CA 1
ATOM 2895 C C . SER A 1 373 ? -24.313 14.837 23.955 1.00 97.56 373 SER A C 1
ATOM 2897 O O . SER A 1 373 ? -23.344 15.134 23.268 1.00 97.56 373 SER A O 1
ATOM 2899 N N . HIS A 1 374 ? -24.214 14.640 25.273 1.00 97.62 374 HIS A N 1
ATOM 2900 C CA . HIS A 1 374 ? -22.932 14.793 25.962 1.00 97.62 374 HIS A CA 1
ATOM 2901 C C . HIS A 1 374 ? -21.918 13.727 25.539 1.00 97.62 374 HIS A C 1
ATOM 2903 O O . HIS A 1 374 ? -20.742 14.033 25.349 1.00 97.62 374 HIS A O 1
ATOM 2909 N N . ALA A 1 375 ? -22.367 12.483 25.335 1.00 98.31 375 ALA A N 1
ATOM 2910 C CA . ALA A 1 375 ? -21.506 11.430 24.801 1.00 98.31 375 ALA A CA 1
ATOM 2911 C C . ALA A 1 375 ? -20.929 11.809 23.422 1.00 98.31 375 ALA A C 1
ATOM 2913 O O . ALA A 1 375 ? -19.751 11.566 23.166 1.00 98.31 375 ALA A O 1
ATOM 2914 N N . TRP A 1 376 ? -21.735 12.440 22.559 1.00 98.38 376 TRP A N 1
ATOM 2915 C CA . TRP A 1 376 ? -21.304 12.956 21.259 1.00 98.38 376 TRP A CA 1
ATOM 2916 C C . TRP A 1 376 ? -20.268 14.073 21.380 1.00 98.38 376 TRP A C 1
ATOM 2918 O O . TRP A 1 376 ? -19.267 14.045 20.667 1.00 98.38 376 TRP A O 1
ATOM 2928 N N . ASP A 1 377 ? -20.472 15.029 22.287 1.00 98.06 377 ASP A N 1
ATOM 2929 C CA . ASP A 1 377 ? -19.532 16.137 22.485 1.00 98.06 377 ASP A CA 1
ATOM 2930 C C . ASP A 1 377 ? -18.149 15.626 22.925 1.00 98.06 377 ASP A C 1
ATOM 2932 O O . ASP A 1 377 ? -17.124 16.064 22.395 1.00 98.06 377 ASP A O 1
ATOM 2936 N N . ILE A 1 378 ? -18.108 14.633 23.822 1.00 97.94 378 ILE A N 1
ATOM 2937 C CA . ILE A 1 378 ? -16.857 13.987 24.249 1.00 97.94 378 ILE A CA 1
ATOM 2938 C C . ILE A 1 378 ? -16.238 13.184 23.101 1.00 97.94 378 ILE A C 1
ATOM 2940 O O . ILE A 1 378 ? -15.046 13.333 22.835 1.00 97.94 378 ILE A O 1
ATOM 2944 N N . TYR A 1 379 ? -17.035 12.366 22.404 1.00 98.50 379 TYR A N 1
ATOM 2945 C CA . TYR A 1 379 ? -16.593 11.576 21.251 1.00 98.50 379 TYR A CA 1
ATOM 2946 C C . TYR A 1 379 ? -15.929 12.463 20.190 1.00 98.50 379 TYR A C 1
ATOM 2948 O O . TYR A 1 379 ? -14.809 12.203 19.750 1.00 98.50 379 TYR A O 1
ATOM 2956 N N . LYS A 1 380 ? -16.590 13.564 19.828 1.00 98.25 380 LYS A N 1
ATOM 2957 C CA . LYS A 1 380 ? -16.077 14.531 18.862 1.00 98.25 380 LYS A CA 1
ATOM 2958 C C . LYS A 1 380 ? -14.792 15.198 19.355 1.00 98.25 380 LYS A C 1
ATOM 2960 O O . LYS A 1 380 ? -13.843 15.282 18.586 1.00 98.25 380 LYS A O 1
ATOM 2965 N N . SER A 1 381 ? -14.742 15.623 20.618 1.00 97.50 381 SER A N 1
ATOM 2966 C CA . SER A 1 381 ? -13.542 16.245 21.189 1.00 97.50 381 SER A CA 1
ATOM 2967 C C . SER A 1 381 ? -12.332 15.308 21.169 1.00 97.50 381 SER A C 1
ATOM 2969 O O . SER A 1 381 ? -11.238 15.761 20.856 1.00 97.50 381 SER A O 1
ATOM 2971 N N . ILE A 1 382 ? -12.509 14.016 21.465 1.00 98.00 382 ILE A N 1
ATOM 2972 C CA . ILE A 1 382 ? -11.409 13.040 21.424 1.00 98.00 382 ILE A CA 1
ATOM 2973 C C . ILE A 1 382 ? -10.937 12.816 19.985 1.00 98.00 382 ILE A C 1
ATOM 2975 O O . ILE A 1 382 ? -9.734 12.759 19.750 1.00 98.00 382 ILE A O 1
ATOM 2979 N N . LEU A 1 383 ? -11.858 12.724 19.020 1.00 97.88 383 LEU A N 1
ATOM 2980 C CA . LEU A 1 383 ? -11.496 12.617 17.605 1.00 97.88 383 LEU A CA 1
ATOM 2981 C C . LEU A 1 383 ? -10.725 13.841 17.102 1.00 97.88 383 LEU A C 1
ATOM 2983 O O . LEU A 1 383 ? -9.774 13.683 16.353 1.00 97.88 383 LEU A O 1
ATOM 2987 N N . GLU A 1 384 ? -11.117 15.048 17.504 1.00 97.19 384 GLU A N 1
ATOM 2988 C CA . GLU A 1 384 ? -10.418 16.277 17.104 1.00 97.19 384 GLU A CA 1
ATOM 2989 C C . GLU A 1 384 ? -9.024 16.400 17.737 1.00 97.19 384 GLU A C 1
ATOM 2991 O O . GLU A 1 384 ? -8.125 16.974 17.130 1.00 97.19 384 GLU A O 1
ATOM 2996 N N . GLU A 1 385 ? -8.847 15.885 18.955 1.00 96.31 385 GLU A N 1
ATOM 2997 C CA . GLU A 1 385 ? -7.604 16.017 19.723 1.00 96.31 385 GLU A CA 1
ATOM 2998 C C . GLU A 1 385 ? -6.591 14.899 19.424 1.00 96.31 385 GLU A C 1
ATOM 3000 O O . GLU A 1 385 ? -5.392 15.163 19.372 1.00 96.31 385 GLU A O 1
ATOM 3005 N N . TYR A 1 386 ? -7.064 13.667 19.211 1.00 96.56 386 TYR A N 1
ATOM 3006 C CA . TYR A 1 386 ? -6.228 12.462 19.108 1.00 96.56 386 TYR A CA 1
ATOM 3007 C C . TYR A 1 386 ? -6.513 11.606 17.866 1.00 96.56 386 TYR A C 1
ATOM 3009 O O . TYR A 1 386 ? -5.869 10.574 17.677 1.00 96.56 386 TYR A O 1
ATOM 3017 N N . GLY A 1 387 ? -7.505 11.969 17.050 1.00 95.62 387 GLY A N 1
ATOM 3018 C CA . GLY A 1 387 ? -7.849 11.227 15.843 1.00 95.62 387 GLY A CA 1
ATOM 3019 C C . GLY A 1 387 ? -6.814 11.435 14.743 1.00 95.62 387 GLY A C 1
ATOM 3020 O O . GLY A 1 387 ? -6.582 12.557 14.302 1.00 95.62 387 GLY A O 1
ATOM 3021 N N . GLU A 1 388 ? -6.230 10.341 14.266 1.00 93.50 388 GLU A N 1
ATOM 3022 C CA . GLU A 1 388 ? -5.387 10.320 13.073 1.00 93.50 388 GLU A CA 1
ATOM 3023 C C . GLU A 1 388 ? -6.094 9.558 11.958 1.00 93.50 388 GLU A C 1
ATOM 3025 O O . GLU A 1 388 ? -6.523 8.416 12.150 1.00 93.50 388 GLU A O 1
ATOM 3030 N N . GLU A 1 389 ? -6.205 10.189 10.790 1.00 91.75 389 GLU A N 1
ATOM 3031 C CA . GLU A 1 389 ? -6.828 9.597 9.610 1.00 91.75 389 GLU A CA 1
ATOM 3032 C C . GLU A 1 389 ? -5.760 9.136 8.616 1.00 91.75 389 GLU A C 1
ATOM 3034 O O . GLU A 1 389 ? -4.927 9.919 8.161 1.00 91.75 389 GLU A O 1
ATOM 3039 N N . ALA A 1 390 ? -5.822 7.862 8.244 1.00 89.56 390 ALA A N 1
ATOM 3040 C CA . ALA A 1 390 ? -4.997 7.259 7.210 1.00 89.56 390 ALA A CA 1
ATOM 3041 C C . ALA A 1 390 ? -5.853 6.261 6.431 1.00 89.56 390 ALA A C 1
ATOM 3043 O O . ALA A 1 390 ? -5.908 5.078 6.770 1.00 89.56 390 ALA A O 1
ATOM 3044 N N . SER A 1 391 ? -6.577 6.757 5.425 1.00 87.12 391 SER A N 1
ATOM 3045 C CA . SER A 1 391 ? -7.612 6.000 4.714 1.00 87.12 391 SER A CA 1
ATOM 3046 C C . SER A 1 391 ? -7.130 4.591 4.318 1.00 87.12 391 SER A C 1
ATOM 3048 O O . SER A 1 391 ? -6.086 4.467 3.667 1.00 87.12 391 SER A O 1
ATOM 3050 N N . PRO A 1 392 ? -7.857 3.522 4.710 1.00 90.12 392 PRO A N 1
ATOM 3051 C CA . PRO A 1 392 ? -9.241 3.518 5.214 1.00 90.12 392 PRO A CA 1
ATOM 3052 C C . PRO A 1 392 ? -9.395 3.643 6.745 1.00 90.12 392 PRO A C 1
ATOM 3054 O O . PRO A 1 392 ? -10.502 3.479 7.265 1.00 90.12 392 PRO A O 1
ATOM 3057 N N . TYR A 1 393 ? -8.311 3.883 7.479 1.00 93.50 393 TYR A N 1
ATOM 3058 C CA . TYR A 1 393 ? -8.271 3.849 8.938 1.00 93.50 393 TYR A CA 1
ATOM 3059 C C . TYR A 1 393 ? -8.503 5.211 9.584 1.00 93.50 393 TYR A C 1
ATOM 3061 O O . TYR A 1 393 ? -8.089 6.252 9.075 1.00 93.50 393 TYR A O 1
ATOM 3069 N N . ILE A 1 394 ? -9.102 5.157 10.771 1.00 95.31 394 ILE A N 1
ATOM 3070 C CA . ILE A 1 394 ? -8.974 6.195 11.788 1.00 95.31 394 ILE A CA 1
ATOM 3071 C C . ILE A 1 394 ? -8.451 5.493 13.036 1.00 95.31 394 ILE A C 1
ATOM 3073 O O . ILE A 1 394 ? -8.942 4.417 13.380 1.00 95.31 394 ILE A O 1
ATOM 3077 N N . ARG A 1 395 ? -7.479 6.090 13.721 1.00 94.62 395 ARG A N 1
ATOM 3078 C CA . ARG A 1 395 ? -7.028 5.632 15.039 1.00 94.62 395 ARG A CA 1
ATOM 3079 C C . ARG A 1 395 ? -7.031 6.772 16.041 1.00 94.62 395 ARG A C 1
ATOM 3081 O O . ARG A 1 395 ? -6.946 7.936 15.666 1.00 94.62 395 ARG A O 1
ATOM 3088 N N . ILE A 1 396 ? -7.101 6.423 17.316 1.00 96.31 396 ILE A N 1
ATOM 3089 C CA . ILE A 1 396 ? -6.934 7.358 18.425 1.00 96.31 396 ILE A CA 1
ATOM 3090 C C . ILE A 1 396 ? -5.491 7.239 18.895 1.00 96.31 396 ILE A C 1
ATOM 3092 O O . ILE A 1 396 ? -5.169 6.342 19.672 1.00 96.31 396 ILE A O 1
ATOM 3096 N N . ASN A 1 397 ? -4.614 8.106 18.388 1.00 91.75 397 ASN A N 1
ATOM 3097 C CA . ASN A 1 397 ? -3.194 8.090 18.725 1.00 91.75 397 ASN A CA 1
ATOM 3098 C C . ASN A 1 397 ? -2.960 8.765 20.086 1.00 91.75 397 ASN A C 1
ATOM 3100 O O . ASN A 1 397 ? -2.521 9.909 20.192 1.00 91.75 397 ASN A O 1
ATOM 3104 N N . SER A 1 398 ? -3.336 8.053 21.144 1.00 90.00 398 SER A N 1
ATOM 3105 C CA . SER A 1 398 ? -3.106 8.423 22.535 1.00 90.00 398 SER A CA 1
ATOM 3106 C C . SER A 1 398 ? -2.671 7.185 23.313 1.00 90.00 398 SER A C 1
ATOM 3108 O O . SER A 1 398 ? -3.039 6.072 22.947 1.00 90.00 398 SER A O 1
ATOM 3110 N N . GLY A 1 399 ? -1.913 7.382 24.392 1.00 85.38 399 GLY A N 1
ATOM 3111 C CA . GLY A 1 399 ? -1.339 6.296 25.186 1.00 85.38 399 GLY A CA 1
ATOM 3112 C C . GLY A 1 399 ? 0.177 6.204 25.062 1.00 85.38 399 GLY A C 1
ATOM 3113 O O . GLY A 1 399 ? 0.841 7.160 24.655 1.00 85.38 399 GLY A O 1
ATOM 3114 N N . THR A 1 400 ? 0.723 5.071 25.490 1.00 83.81 400 THR A N 1
ATOM 3115 C CA . THR A 1 400 ? 2.167 4.814 25.559 1.00 83.81 400 THR A CA 1
ATOM 3116 C C . THR A 1 400 ? 2.653 3.754 24.580 1.00 83.81 400 THR A C 1
ATOM 3118 O O . THR A 1 400 ? 3.838 3.757 24.248 1.00 83.81 400 THR A O 1
ATOM 3121 N N . ASP A 1 401 ? 1.760 2.891 24.101 1.00 83.12 401 ASP A N 1
ATOM 3122 C CA . ASP A 1 401 ? 2.064 1.812 23.166 1.00 83.12 401 ASP A CA 1
ATOM 3123 C C . ASP A 1 401 ? 0.878 1.506 22.230 1.00 83.12 401 ASP A C 1
ATOM 3125 O O . ASP A 1 401 ? -0.168 2.162 22.254 1.00 83.12 401 ASP A O 1
ATOM 3129 N N . ILE A 1 402 ? 1.064 0.505 21.365 1.00 84.19 402 ILE A N 1
ATOM 3130 C CA . ILE A 1 402 ? 0.062 0.078 20.386 1.00 84.19 402 ILE A CA 1
ATOM 3131 C C . ILE A 1 402 ? -1.206 -0.497 21.030 1.00 84.19 402 ILE A C 1
ATOM 3133 O O . ILE A 1 402 ? -2.280 -0.391 20.436 1.00 84.19 402 ILE A O 1
ATOM 3137 N N . ASP A 1 403 ? -1.112 -1.073 22.230 1.00 88.00 403 ASP A N 1
ATOM 3138 C CA . ASP A 1 403 ? -2.255 -1.668 22.918 1.00 88.00 403 ASP A CA 1
ATOM 3139 C C . ASP A 1 403 ? -3.185 -0.582 23.459 1.00 88.00 403 ASP A C 1
ATOM 3141 O O . ASP A 1 403 ? -4.399 -0.693 23.275 1.00 88.00 403 ASP A O 1
ATOM 3145 N N . ASP A 1 404 ? -2.634 0.506 24.009 1.00 90.75 404 ASP A N 1
ATOM 3146 C CA . ASP A 1 404 ? -3.412 1.691 24.389 1.00 90.75 404 ASP A CA 1
ATOM 3147 C C . ASP A 1 404 ? -4.152 2.278 23.169 1.00 90.75 404 ASP A C 1
ATOM 3149 O O . ASP A 1 404 ? -5.368 2.493 23.208 1.00 90.75 404 ASP A O 1
ATOM 3153 N N . ILE A 1 405 ? -3.440 2.483 22.050 1.00 92.19 405 ILE A N 1
ATOM 3154 C CA . ILE A 1 405 ? -4.020 3.013 20.802 1.00 92.19 405 ILE A CA 1
ATOM 3155 C C . ILE A 1 405 ? -5.156 2.105 20.324 1.00 92.19 405 ILE A C 1
ATOM 3157 O O . ILE A 1 405 ? -6.216 2.586 19.908 1.00 92.19 405 ILE A O 1
ATOM 3161 N N . LEU A 1 406 ? -4.958 0.788 20.369 1.00 92.75 406 LEU A N 1
ATOM 3162 C CA . LEU A 1 406 ? -5.931 -0.190 19.900 1.00 92.75 406 LEU A CA 1
ATOM 3163 C C . LEU A 1 406 ? -7.157 -0.252 20.826 1.00 92.75 406 LEU A C 1
ATOM 3165 O O . LEU A 1 406 ? -8.279 -0.220 20.314 1.00 92.75 406 LEU A O 1
ATOM 3169 N N . GLU A 1 407 ? -6.972 -0.246 22.153 1.00 94.62 407 GLU A N 1
ATOM 3170 C CA . GLU A 1 407 ? -8.053 -0.168 23.149 1.00 94.62 407 GLU A CA 1
ATOM 3171 C C . GLU A 1 407 ? -8.878 1.114 22.965 1.00 94.62 407 GLU A C 1
ATOM 3173 O O . GLU A 1 407 ? -10.110 1.064 22.888 1.00 94.62 407 GLU A O 1
ATOM 3178 N N . PHE A 1 408 ? -8.235 2.275 22.840 1.00 96.69 408 PHE A N 1
ATOM 3179 C CA . PHE A 1 408 ? -8.952 3.542 22.677 1.00 96.69 408 PHE A CA 1
ATOM 3180 C C . PHE A 1 408 ? -9.695 3.588 21.348 1.00 96.69 408 PHE A C 1
ATOM 3182 O O . PHE A 1 408 ? -10.847 4.024 21.298 1.00 96.69 408 PHE A O 1
ATOM 3189 N N . THR A 1 409 ? -9.077 3.081 20.281 1.00 97.44 409 THR A N 1
ATOM 3190 C CA . THR A 1 409 ? -9.673 3.058 18.944 1.00 97.44 409 THR A CA 1
ATOM 3191 C C . THR A 1 409 ? -10.902 2.152 18.885 1.00 97.44 409 THR A C 1
ATOM 3193 O O . THR A 1 409 ? -11.949 2.595 18.407 1.00 97.44 409 THR A O 1
ATOM 3196 N N . ILE A 1 410 ? -10.840 0.920 19.409 1.00 97.69 410 ILE A N 1
ATOM 3197 C CA . ILE A 1 410 ? -12.007 0.020 19.405 1.00 97.69 410 ILE A CA 1
ATOM 3198 C C . ILE A 1 410 ? -13.128 0.546 20.305 1.00 97.69 410 ILE A C 1
ATOM 3200 O O . ILE A 1 410 ? -14.303 0.474 19.940 1.00 97.69 410 ILE A O 1
ATOM 3204 N N . THR A 1 411 ? -12.780 1.149 21.442 1.00 97.62 411 THR A N 1
ATOM 3205 C CA . THR A 1 411 ? -13.770 1.674 22.386 1.00 97.62 411 THR A CA 1
ATOM 3206 C C . THR A 1 411 ? -14.461 2.919 21.826 1.00 97.62 411 THR A C 1
ATOM 3208 O O . THR A 1 411 ? -15.678 3.090 21.951 1.00 97.62 411 THR A O 1
ATOM 3211 N N . MET A 1 412 ? -13.722 3.747 21.085 1.00 98.50 412 MET A N 1
ATOM 3212 C CA . MET A 1 412 ? -14.289 4.830 20.283 1.00 98.50 412 MET A CA 1
ATOM 3213 C C . MET A 1 412 ? -15.126 4.310 19.109 1.00 98.50 412 MET A C 1
ATOM 3215 O O . MET A 1 412 ? -16.154 4.911 18.802 1.00 98.50 412 MET A O 1
ATOM 3219 N N . ALA A 1 413 ? -14.773 3.179 18.489 1.00 98.50 413 ALA A N 1
ATOM 3220 C CA . ALA A 1 413 ? -15.622 2.545 17.479 1.00 98.50 413 ALA A CA 1
ATOM 3221 C C . ALA A 1 413 ? -16.971 2.105 18.077 1.00 98.50 413 ALA A C 1
ATOM 3223 O O . ALA A 1 413 ? -18.016 2.388 17.490 1.00 98.50 413 ALA A O 1
ATOM 3224 N N . GLN A 1 414 ? -16.979 1.480 19.264 1.00 97.56 414 GLN A N 1
ATOM 3225 C CA . GLN A 1 414 ? -18.211 1.123 19.989 1.00 97.56 414 GLN A CA 1
ATOM 3226 C C . GLN A 1 414 ? -19.065 2.359 20.295 1.00 97.56 414 GLN A C 1
ATOM 3228 O O . GLN A 1 414 ? -20.281 2.360 20.083 1.00 97.56 414 GLN A O 1
ATOM 3233 N N . LEU A 1 415 ? -18.440 3.427 20.796 1.00 98.00 415 LEU A N 1
ATOM 3234 C CA . LEU A 1 415 ? -19.133 4.676 21.094 1.00 98.00 415 LEU A CA 1
ATOM 3235 C C . LEU A 1 415 ? -19.728 5.293 19.821 1.00 98.00 415 LEU A C 1
ATOM 3237 O O . LEU A 1 415 ? -20.915 5.618 19.802 1.00 98.00 415 LEU A O 1
ATOM 3241 N N . GLY A 1 416 ? -18.948 5.362 18.741 1.00 98.06 416 GLY A N 1
ATOM 3242 C CA . GLY A 1 416 ? -19.396 5.823 17.428 1.00 98.06 416 GLY A CA 1
ATOM 3243 C C . GLY A 1 416 ? -20.562 4.996 16.881 1.00 98.06 416 GLY A C 1
ATOM 3244 O O . GLY A 1 416 ? -21.542 5.568 16.411 1.00 98.06 416 GLY A O 1
ATOM 3245 N N . ALA A 1 417 ? -20.535 3.668 17.032 1.00 96.88 417 ALA A N 1
ATOM 3246 C CA . ALA A 1 417 ? -21.645 2.793 16.648 1.00 96.88 417 ALA A CA 1
ATOM 3247 C C . ALA A 1 417 ? -22.931 3.108 17.433 1.00 96.88 417 ALA A C 1
ATOM 3249 O O . ALA A 1 417 ? -23.995 3.293 16.838 1.00 96.88 417 ALA A O 1
ATOM 3250 N N . ASN A 1 418 ? -22.830 3.270 18.758 1.00 94.81 418 ASN A N 1
ATOM 3251 C CA . ASN A 1 418 ? -23.959 3.652 19.617 1.00 94.81 418 ASN A CA 1
ATOM 3252 C C . ASN A 1 418 ? -24.537 5.041 19.273 1.00 94.81 418 ASN A C 1
ATOM 3254 O O . ASN A 1 418 ? -25.743 5.296 19.435 1.00 94.81 418 ASN A O 1
ATOM 3258 N N . LEU A 1 419 ? -23.670 5.946 18.814 1.00 96.75 419 LEU A N 1
ATOM 3259 C CA . LEU A 1 419 ? -23.993 7.305 18.383 1.00 96.75 419 LEU A CA 1
ATOM 3260 C C . LEU A 1 419 ? -24.406 7.400 16.905 1.00 96.75 419 LEU A C 1
ATOM 3262 O O . LEU A 1 419 ? -24.950 8.427 16.506 1.00 96.75 419 LEU A O 1
ATOM 3266 N N . LYS A 1 420 ? -24.241 6.320 16.129 1.00 94.94 420 LYS A N 1
ATOM 3267 C CA . LYS A 1 420 ? -24.479 6.244 14.678 1.00 94.94 420 LYS A CA 1
ATOM 3268 C C . LYS A 1 420 ? -23.589 7.185 13.854 1.00 94.94 420 LYS A C 1
ATOM 3270 O O . LYS A 1 420 ? -24.045 7.741 12.858 1.00 94.94 420 LYS A O 1
ATOM 3275 N N . ASP A 1 421 ? -22.338 7.354 14.271 1.00 95.88 421 ASP A N 1
ATOM 3276 C CA . ASP A 1 421 ? -21.315 8.050 13.488 1.00 95.88 421 ASP A CA 1
ATOM 3277 C C . ASP A 1 421 ? -20.724 7.113 12.421 1.00 95.88 421 ASP A C 1
ATOM 3279 O O . ASP A 1 421 ? -20.422 5.952 12.701 1.00 95.88 421 ASP A O 1
ATOM 3283 N N . GLU A 1 422 ? -20.546 7.604 11.195 1.00 92.50 422 GLU A N 1
ATOM 3284 C CA . GLU A 1 422 ? -20.001 6.816 10.083 1.00 92.50 422 GLU A CA 1
ATOM 3285 C C . GLU A 1 422 ? -18.508 6.487 10.240 1.00 92.50 422 GLU A C 1
ATOM 3287 O O . GLU A 1 422 ? -18.064 5.425 9.799 1.00 92.50 422 GLU A O 1
ATOM 3292 N N . ARG A 1 423 ? -17.747 7.324 10.955 1.00 95.50 423 ARG A N 1
ATOM 3293 C CA . ARG A 1 423 ? -16.314 7.121 11.240 1.00 95.50 423 ARG A CA 1
ATOM 3294 C C . ARG A 1 423 ? -16.057 5.915 12.137 1.00 95.50 423 ARG A C 1
ATOM 3296 O O . ARG A 1 423 ? -14.940 5.400 12.176 1.00 95.50 423 ARG A O 1
ATOM 3303 N N . ALA A 1 424 ? -17.091 5.418 12.819 1.00 96.81 424 ALA A N 1
ATOM 3304 C CA . ALA A 1 424 ? -17.031 4.192 13.608 1.00 96.81 424 ALA A CA 1
ATOM 3305 C C . ALA A 1 424 ? -16.565 2.982 12.778 1.00 96.81 424 ALA A C 1
ATOM 3307 O O . ALA A 1 424 ? -15.948 2.069 13.317 1.00 96.81 424 ALA A O 1
ATOM 3308 N N . GLU A 1 425 ? -16.842 2.969 11.471 1.00 94.31 425 GLU A N 1
ATOM 3309 C CA . GLU A 1 425 ? -16.355 1.941 10.548 1.00 94.31 425 GLU A CA 1
ATOM 3310 C C . GLU A 1 425 ? -14.836 1.979 10.374 1.00 94.31 425 GLU A C 1
ATOM 3312 O O . GLU A 1 425 ? -14.193 0.943 10.514 1.00 94.31 425 GLU A O 1
ATOM 3317 N N . SER A 1 426 ? -14.254 3.154 10.129 1.00 95.31 426 SER A N 1
ATOM 3318 C CA . SER A 1 426 ? -12.804 3.309 9.962 1.00 95.31 426 SER A CA 1
ATOM 3319 C C . SER A 1 426 ? -12.030 3.052 11.257 1.00 95.31 426 SER A C 1
ATOM 3321 O O . SER A 1 426 ? -10.958 2.448 11.209 1.00 95.31 426 SER A O 1
ATOM 3323 N N . LEU A 1 427 ? -12.602 3.430 12.408 1.00 97.88 427 LEU A N 1
ATOM 3324 C CA . LEU A 1 427 ? -12.079 3.075 13.734 1.00 97.88 427 LEU A CA 1
ATOM 3325 C C . LEU A 1 427 ? -12.081 1.552 13.939 1.00 97.88 427 LEU A C 1
ATOM 3327 O O . LEU A 1 427 ? -11.065 0.962 14.297 1.00 97.88 427 LEU A O 1
ATOM 3331 N N . PHE A 1 428 ? -13.204 0.883 13.659 1.00 97.44 428 PHE A N 1
ATOM 3332 C CA . PHE A 1 428 ? -13.287 -0.575 13.761 1.00 97.44 428 PHE A CA 1
ATOM 3333 C C . PHE A 1 428 ? -12.307 -1.262 12.803 1.00 97.44 428 PHE A C 1
ATOM 3335 O O . PHE A 1 428 ? -11.586 -2.174 13.205 1.00 97.44 428 PHE A O 1
ATOM 3342 N N . LYS A 1 429 ? -12.221 -0.791 11.554 1.00 94.12 429 LYS A N 1
ATOM 3343 C CA . LYS A 1 429 ? -11.370 -1.377 10.516 1.00 94.12 429 LYS A CA 1
ATOM 3344 C C . LYS A 1 429 ? -9.886 -1.362 10.894 1.00 94.12 429 LYS A C 1
ATOM 3346 O O . LYS A 1 429 ? -9.201 -2.348 10.632 1.00 94.12 429 LYS A O 1
ATOM 3351 N N . TYR A 1 430 ? -9.408 -0.312 11.566 1.00 93.69 430 TYR A N 1
ATOM 3352 C CA . TYR A 1 430 ? -8.047 -0.272 12.117 1.00 93.69 430 TYR A CA 1
ATOM 3353 C C . TYR A 1 430 ? -7.784 -1.463 13.051 1.00 93.69 430 TYR A C 1
ATOM 3355 O O . TYR A 1 430 ? -6.815 -2.197 12.887 1.00 93.69 430 TYR A O 1
ATOM 3363 N N . THR A 1 431 ? -8.709 -1.727 13.972 1.00 92.94 431 THR A N 1
ATOM 3364 C CA . THR A 1 431 ? -8.560 -2.776 14.997 1.00 92.94 431 THR A CA 1
ATOM 3365 C C . THR A 1 431 ? -8.642 -4.196 14.432 1.00 92.94 431 THR A C 1
ATOM 3367 O O . THR A 1 431 ? -8.189 -5.142 15.069 1.00 92.94 431 THR A O 1
ATOM 3370 N N . GLU A 1 432 ? -9.224 -4.373 13.241 1.00 91.19 432 GLU A N 1
ATOM 3371 C CA . GLU A 1 432 ? -9.260 -5.675 12.570 1.00 91.19 432 GLU A CA 1
ATOM 3372 C C . GLU A 1 432 ? -7.926 -6.054 11.924 1.00 91.19 432 GLU A C 1
ATOM 3374 O O . GLU A 1 432 ? -7.647 -7.245 11.757 1.00 91.19 432 GLU A O 1
ATOM 3379 N N . ASP A 1 433 ? -7.144 -5.050 11.528 1.00 87.88 433 ASP A N 1
ATOM 3380 C CA . ASP A 1 433 ? -5.959 -5.217 10.688 1.00 87.88 433 ASP A CA 1
ATOM 3381 C C . ASP A 1 433 ? -4.639 -5.035 11.458 1.00 87.88 433 ASP A C 1
ATOM 3383 O O . ASP A 1 433 ? -3.584 -5.365 10.900 1.00 87.88 433 ASP A O 1
ATOM 3387 N N . VAL A 1 434 ? -4.707 -4.540 12.702 1.00 84.25 434 VAL A N 1
ATOM 3388 C CA . VAL A 1 434 ? -3.588 -4.329 13.638 1.00 84.25 434 VAL A CA 1
ATOM 3389 C C . VAL A 1 434 ? -3.591 -5.409 14.722 1.00 84.25 434 VAL A C 1
ATOM 3391 O O . VAL A 1 434 ? -4.646 -5.833 15.197 1.00 84.25 434 VAL A O 1
ATOM 3394 N N . ARG A 1 435 ? -2.406 -5.891 15.103 1.00 78.38 435 ARG A N 1
ATOM 3395 C CA . ARG A 1 435 ? -2.232 -6.907 16.149 1.00 78.38 435 ARG A CA 1
ATOM 3396 C C . ARG A 1 435 ? -2.046 -6.266 17.521 1.00 78.38 435 ARG A C 1
ATOM 3398 O O . ARG A 1 435 ? -1.379 -5.249 17.642 1.00 78.38 435 ARG A O 1
ATOM 3405 N N . THR A 1 436 ? -2.594 -6.915 18.546 1.00 78.31 436 THR A N 1
ATOM 3406 C CA . THR A 1 436 ? -2.302 -6.596 19.948 1.00 78.31 436 THR A CA 1
ATOM 3407 C C . THR A 1 436 ? -1.007 -7.270 20.406 1.00 78.31 436 THR A C 1
ATOM 3409 O O . THR A 1 436 ? -0.582 -8.286 19.835 1.00 78.31 436 THR A O 1
ATOM 3412 N N . THR A 1 437 ? -0.404 -6.728 21.459 1.00 74.12 437 THR A N 1
ATOM 3413 C CA . THR A 1 437 ? 0.804 -7.262 22.098 1.00 74.12 437 THR A CA 1
ATOM 3414 C C . THR A 1 437 ? 0.453 -8.048 23.359 1.00 74.12 437 THR A C 1
ATOM 3416 O O . THR A 1 437 ? 0.728 -9.248 23.428 1.00 74.12 437 THR A O 1
ATOM 3419 N N . ASP A 1 438 ? -0.237 -7.411 24.303 1.00 83.56 438 ASP A N 1
ATOM 3420 C CA . ASP A 1 438 ? -0.552 -7.919 25.641 1.00 83.56 438 ASP A CA 1
ATOM 3421 C C . ASP A 1 438 ? -2.065 -8.066 25.888 1.00 83.56 438 ASP A C 1
ATOM 3423 O O . ASP A 1 438 ? -2.493 -8.886 26.715 1.00 83.56 438 ASP A O 1
ATOM 3427 N N . ILE A 1 439 ? -2.900 -7.321 25.156 1.00 88.75 439 ILE A N 1
ATOM 3428 C CA . ILE A 1 439 ? -4.358 -7.307 25.357 1.00 88.75 439 ILE A CA 1
ATOM 3429 C C . ILE A 1 439 ? -5.144 -8.121 24.317 1.00 88.75 439 ILE A C 1
ATOM 3431 O O . ILE A 1 439 ? -4.632 -8.578 23.297 1.00 88.75 439 ILE A O 1
ATOM 3435 N N . LEU A 1 440 ? -6.441 -8.305 24.581 1.00 92.00 440 LEU A N 1
ATOM 3436 C CA . LEU A 1 440 ? -7.437 -8.749 23.605 1.00 92.00 440 LEU A CA 1
ATOM 3437 C C . LEU A 1 440 ? -8.588 -7.745 23.598 1.00 92.00 440 LEU A C 1
ATOM 3439 O O . LEU A 1 440 ? -9.083 -7.394 24.663 1.00 92.00 440 LEU A O 1
ATOM 3443 N N . VAL A 1 441 ? -9.067 -7.378 22.410 1.00 94.12 441 VAL A N 1
ATOM 3444 C CA . VAL A 1 441 ? -10.199 -6.444 22.234 1.00 94.12 441 VAL A CA 1
ATOM 3445 C C . VAL A 1 441 ? -11.460 -7.109 21.672 1.00 94.12 441 VAL A C 1
ATOM 3447 O O . VAL A 1 441 ? -12.313 -6.501 21.024 1.00 94.12 441 VAL A O 1
ATOM 3450 N N . VAL A 1 442 ? -11.555 -8.426 21.847 1.00 94.94 442 VAL A N 1
ATOM 3451 C CA . VAL A 1 442 ? -12.601 -9.241 21.216 1.00 94.94 442 VAL A CA 1
ATOM 3452 C C . VAL A 1 442 ? -13.996 -8.960 21.778 1.00 94.94 442 VAL A C 1
ATOM 3454 O O . VAL A 1 442 ? -14.980 -9.144 21.063 1.00 94.94 442 VAL A O 1
ATOM 3457 N N . LEU A 1 443 ? -14.107 -8.498 23.029 1.00 96.12 443 LEU A N 1
ATOM 3458 C CA . LEU A 1 443 ? -15.398 -8.145 23.628 1.00 96.12 443 LEU A CA 1
ATOM 3459 C C . LEU A 1 443 ? -15.941 -6.851 23.021 1.00 96.12 443 LEU A C 1
ATOM 3461 O O . LEU A 1 443 ? -17.125 -6.751 22.713 1.00 96.12 443 LEU A O 1
ATOM 3465 N N . GLU A 1 444 ? -15.059 -5.890 22.800 1.00 96.81 444 GLU A N 1
ATOM 3466 C CA . GLU A 1 444 ? -15.342 -4.594 22.212 1.00 96.81 444 GLU A CA 1
ATOM 3467 C C . GLU A 1 444 ? -15.713 -4.739 20.734 1.00 96.81 444 GLU A C 1
ATOM 3469 O O . GLU A 1 444 ? -16.689 -4.141 20.277 1.00 96.81 444 GLU A O 1
ATOM 3474 N N . MET A 1 445 ? -15.019 -5.626 20.008 1.00 97.19 445 MET A N 1
ATOM 3475 C CA . MET A 1 445 ? -15.409 -6.015 18.650 1.00 97.19 445 MET A CA 1
ATOM 3476 C C . MET A 1 445 ? -16.818 -6.619 18.608 1.00 97.19 445 MET A C 1
ATOM 3478 O O . MET A 1 445 ? -17.609 -6.273 17.731 1.00 97.19 445 MET A O 1
ATOM 3482 N N . ILE A 1 446 ? -17.161 -7.507 19.549 1.00 96.81 446 ILE A N 1
ATOM 3483 C CA . ILE A 1 446 ? -18.513 -8.074 19.638 1.00 96.81 446 ILE A CA 1
ATOM 3484 C C . ILE A 1 446 ? -19.551 -6.994 19.930 1.00 96.81 446 ILE A C 1
ATOM 3486 O O . ILE A 1 446 ? -20.597 -6.982 19.284 1.00 96.81 446 ILE A O 1
ATOM 3490 N N . ASP A 1 447 ? -19.289 -6.095 20.877 1.00 95.88 447 ASP A N 1
ATOM 3491 C CA . ASP A 1 447 ? -20.216 -5.017 21.223 1.00 95.88 447 ASP A CA 1
ATOM 3492 C C . ASP A 1 447 ? -20.478 -4.095 20.022 1.00 95.88 447 ASP A C 1
ATOM 3494 O O . ASP A 1 447 ? -21.633 -3.838 19.688 1.00 95.88 447 ASP A O 1
ATOM 3498 N N . TYR A 1 448 ? -19.428 -3.699 19.292 1.00 97.81 448 TYR A N 1
ATOM 3499 C CA . TYR A 1 448 ? -19.555 -2.942 18.043 1.00 97.81 448 TYR A CA 1
ATOM 3500 C C . TYR A 1 448 ? -20.442 -3.668 17.017 1.00 97.81 448 TYR A C 1
ATOM 3502 O O . TYR A 1 448 ? -21.397 -3.099 16.480 1.00 97.81 448 TYR A O 1
ATOM 3510 N N . LEU A 1 449 ? -20.157 -4.948 16.753 1.00 97.19 449 LEU A N 1
ATOM 3511 C CA . LEU A 1 449 ? -20.879 -5.733 15.749 1.00 97.19 449 LEU A CA 1
ATOM 3512 C C . LEU A 1 449 ? -22.344 -5.973 16.142 1.00 97.19 449 LEU A C 1
ATOM 3514 O O . LEU A 1 449 ? -23.215 -5.965 15.269 1.00 97.19 449 LEU A O 1
ATOM 3518 N N . LYS A 1 450 ? -22.633 -6.145 17.439 1.00 94.56 450 LYS A N 1
ATOM 3519 C CA . LYS A 1 450 ? -24.001 -6.275 17.967 1.00 94.56 450 LYS A CA 1
ATOM 3520 C C . LYS A 1 450 ? -24.837 -5.018 17.740 1.00 94.56 450 LYS A C 1
ATOM 3522 O O . LYS A 1 450 ? -26.040 -5.154 17.545 1.00 94.56 450 LYS A O 1
ATOM 3527 N N . GLU A 1 451 ? -24.229 -3.836 17.741 1.00 94.81 451 GLU A N 1
ATOM 3528 C CA . GLU A 1 451 ? -24.932 -2.573 17.479 1.00 94.81 451 GLU A CA 1
ATOM 3529 C C . GLU A 1 451 ? -25.120 -2.318 15.970 1.00 94.81 451 GLU A C 1
ATOM 3531 O O . GLU A 1 451 ? -26.188 -1.876 15.541 1.00 94.81 451 GLU A O 1
ATOM 3536 N N . ILE A 1 452 ? -24.119 -2.636 15.136 1.00 95.25 452 ILE A N 1
ATOM 3537 C CA . ILE A 1 452 ? -24.127 -2.295 13.701 1.00 95.25 452 ILE A CA 1
ATOM 3538 C C . ILE A 1 452 ? -24.839 -3.330 12.817 1.00 95.25 452 ILE A C 1
ATOM 3540 O O . ILE A 1 452 ? -25.617 -2.955 11.938 1.00 95.25 452 ILE A O 1
ATOM 3544 N N . ILE A 1 453 ? -24.610 -4.633 13.008 1.00 94.44 453 ILE A N 1
ATOM 3545 C CA . ILE A 1 453 ? -25.170 -5.670 12.119 1.00 94.44 453 ILE A CA 1
ATOM 3546 C C . ILE A 1 453 ? -26.710 -5.628 12.037 1.00 94.44 453 ILE A C 1
ATOM 3548 O O . ILE A 1 453 ? -27.230 -5.721 10.919 1.00 94.44 453 ILE A O 1
ATOM 3552 N N . PRO A 1 454 ? -27.469 -5.462 13.143 1.00 93.31 454 PRO A N 1
ATOM 3553 C CA . PRO A 1 454 ? -28.931 -5.511 13.091 1.00 93.31 454 PRO A CA 1
ATOM 3554 C C . PRO A 1 454 ? -29.565 -4.374 12.282 1.00 93.31 454 PRO A C 1
ATOM 3556 O O . PRO A 1 454 ? -30.669 -4.538 11.763 1.00 93.31 454 PRO A O 1
ATOM 3559 N N . ILE A 1 455 ? -28.889 -3.223 12.188 1.00 92.31 455 ILE A N 1
ATOM 3560 C CA . ILE A 1 455 ? -29.414 -2.025 11.517 1.00 92.31 455 ILE A CA 1
ATOM 3561 C C . ILE A 1 455 ? -29.029 -1.944 10.036 1.00 92.31 455 ILE A C 1
ATOM 3563 O O . ILE A 1 455 ? -29.584 -1.118 9.312 1.00 92.31 455 ILE A O 1
ATOM 3567 N N . LEU A 1 456 ? -28.103 -2.786 9.571 1.00 90.88 456 LEU A N 1
ATOM 3568 C CA . LEU A 1 456 ? -27.682 -2.813 8.173 1.00 90.88 456 LEU A CA 1
ATOM 3569 C C . LEU A 1 456 ? -28.615 -3.672 7.312 1.00 90.88 456 LEU A C 1
ATOM 3571 O O . LEU A 1 456 ? -29.114 -4.694 7.792 1.00 90.88 456 LEU A O 1
ATOM 3575 N N . PRO A 1 457 ? -28.826 -3.328 6.028 1.00 90.69 457 PRO A N 1
ATOM 3576 C CA . PRO A 1 457 ? -29.636 -4.148 5.128 1.00 90.69 457 PRO A CA 1
ATOM 3577 C C . PRO A 1 457 ? -29.123 -5.596 5.035 1.00 90.69 457 PRO A C 1
ATOM 3579 O O . PRO A 1 457 ? -27.923 -5.845 5.167 1.00 90.69 457 PRO A O 1
ATOM 3582 N N . SER A 1 458 ? -30.034 -6.560 4.862 1.00 87.44 458 SER A N 1
ATOM 3583 C CA . SER A 1 458 ? -29.712 -7.990 4.688 1.00 87.44 458 SER A CA 1
ATOM 3584 C C . SER A 1 458 ? -29.551 -8.412 3.241 1.00 87.44 458 SER A C 1
ATOM 3586 O O . SER A 1 458 ? -28.898 -9.418 2.975 1.00 87.44 458 SER A O 1
ATOM 3588 N N . ASP A 1 459 ? -30.207 -7.697 2.332 1.00 87.56 459 ASP A N 1
ATOM 3589 C CA . ASP A 1 459 ? -30.273 -8.105 0.941 1.00 87.56 459 ASP A CA 1
ATOM 3590 C C . ASP A 1 459 ? -28.910 -7.909 0.261 1.00 87.56 459 ASP A C 1
ATOM 3592 O O . ASP A 1 459 ? -28.196 -6.948 0.585 1.00 87.56 459 ASP A O 1
ATOM 3596 N N . PRO A 1 460 ? -28.536 -8.803 -0.672 1.00 89.56 460 PRO A N 1
ATOM 3597 C CA . PRO A 1 460 ? -27.392 -8.595 -1.548 1.00 89.56 460 PRO A CA 1
ATOM 3598 C C . PRO A 1 460 ? -27.458 -7.232 -2.233 1.00 89.56 460 PRO A C 1
ATOM 3600 O O . PRO A 1 460 ? -28.542 -6.754 -2.578 1.00 89.56 460 PRO A O 1
ATOM 3603 N N . VAL A 1 461 ? -26.299 -6.625 -2.470 1.00 93.81 461 VAL A N 1
ATOM 3604 C CA . VAL A 1 461 ? -26.238 -5.423 -3.303 1.00 93.81 461 VAL A CA 1
ATOM 3605 C C . VAL A 1 461 ? -26.208 -5.827 -4.770 1.00 93.81 461 VAL A C 1
ATOM 3607 O O . VAL A 1 461 ? -25.622 -6.851 -5.128 1.00 93.81 461 VAL A O 1
ATOM 3610 N N . SER A 1 462 ? -26.812 -5.020 -5.634 1.00 95.50 462 SER A N 1
ATOM 3611 C CA . SER A 1 462 ? -26.748 -5.236 -7.077 1.00 95.50 462 SER A CA 1
ATOM 3612 C C . SER A 1 462 ? -26.587 -3.930 -7.827 1.00 95.50 462 SER A C 1
ATOM 3614 O O . SER A 1 462 ? -27.074 -2.893 -7.385 1.00 95.50 462 SER A O 1
ATOM 3616 N N . PHE A 1 463 ? -25.940 -3.979 -8.980 1.00 96.38 463 PHE A N 1
ATOM 3617 C CA . PHE A 1 463 ? -25.753 -2.831 -9.861 1.00 96.38 463 PHE A CA 1
ATOM 3618 C C . PHE A 1 463 ? -25.527 -3.316 -11.292 1.00 96.38 463 PHE A C 1
ATOM 3620 O O . PHE A 1 463 ? -25.179 -4.469 -11.533 1.00 96.38 463 PHE A O 1
ATOM 3627 N N . THR A 1 464 ? -25.742 -2.436 -12.258 1.00 96.12 464 THR A N 1
ATOM 3628 C CA . THR A 1 464 ? -25.332 -2.627 -13.651 1.00 96.12 464 THR A CA 1
ATOM 3629 C C . THR A 1 464 ? -24.230 -1.631 -13.951 1.00 96.12 464 THR A C 1
ATOM 3631 O O . THR A 1 464 ? -24.415 -0.443 -13.691 1.00 96.12 464 THR A O 1
ATOM 3634 N N . TYR A 1 465 ? -23.107 -2.101 -14.483 1.00 93.94 465 TYR A N 1
ATOM 3635 C CA . TYR A 1 465 ? -22.055 -1.233 -15.004 1.00 93.94 465 TYR A CA 1
ATOM 3636 C C . TYR A 1 465 ? -22.028 -1.334 -16.528 1.00 93.94 465 TYR A C 1
ATOM 3638 O O . TYR A 1 465 ? -22.379 -2.372 -17.097 1.00 93.94 465 TYR A O 1
ATOM 3646 N N . ALA A 1 466 ? -21.637 -0.251 -17.185 1.00 91.94 466 ALA A N 1
ATOM 3647 C CA . ALA A 1 466 ? -21.399 -0.235 -18.618 1.00 91.94 466 ALA A CA 1
ATOM 3648 C C . ALA A 1 466 ? -20.200 0.651 -18.943 1.00 91.94 466 ALA A C 1
ATOM 3650 O O . ALA A 1 466 ? -20.092 1.734 -18.379 1.00 91.94 466 ALA A O 1
ATOM 3651 N 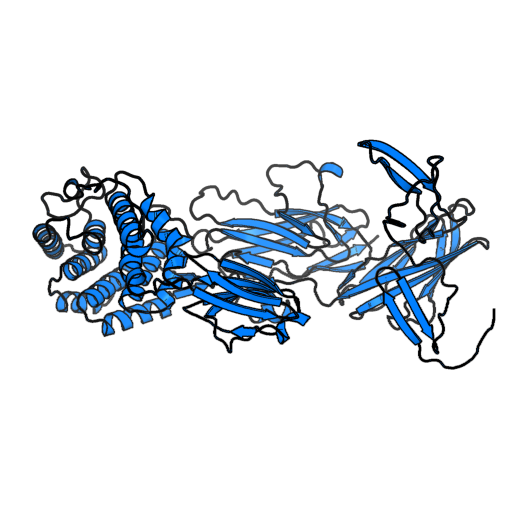N . TYR A 1 467 ? -19.326 0.182 -19.830 1.00 90.19 467 TYR A N 1
ATOM 3652 C CA . TYR A 1 467 ? -18.257 0.953 -20.468 1.00 90.19 467 TYR A CA 1
ATOM 3653 C C . TYR A 1 467 ? -17.913 0.285 -21.805 1.00 90.19 467 TYR A C 1
ATOM 3655 O O . TYR A 1 467 ? -17.926 -0.947 -21.910 1.00 90.19 467 TYR A O 1
ATOM 3663 N N . ASN A 1 468 ? -17.612 1.076 -22.836 1.00 85.81 468 ASN A N 1
ATOM 3664 C CA . ASN A 1 468 ? -17.465 0.593 -24.215 1.00 85.81 468 ASN A CA 1
ATOM 3665 C C . ASN A 1 468 ? -18.690 -0.257 -24.650 1.00 85.81 468 ASN A C 1
ATOM 3667 O O . ASN A 1 468 ? -19.833 0.159 -24.476 1.00 85.81 468 ASN A O 1
ATOM 3671 N N . ASP A 1 469 ? -18.456 -1.462 -25.186 1.00 86.75 469 ASP A N 1
ATOM 3672 C CA . ASP A 1 469 ? -19.491 -2.429 -25.586 1.00 86.75 469 ASP A CA 1
ATOM 3673 C C . ASP A 1 469 ? -19.901 -3.402 -24.455 1.00 86.75 469 ASP A C 1
ATOM 3675 O O . ASP A 1 469 ? -20.684 -4.328 -24.684 1.00 86.75 469 ASP A O 1
ATOM 3679 N N . ILE A 1 470 ? -19.364 -3.239 -23.239 1.00 87.94 470 ILE A N 1
ATOM 3680 C CA . ILE A 1 470 ? -19.650 -4.110 -22.090 1.00 87.94 470 ILE A CA 1
ATOM 3681 C C . ILE A 1 470 ? -20.809 -3.521 -21.290 1.00 87.94 470 ILE A C 1
ATOM 3683 O O . ILE A 1 470 ? -20.798 -2.343 -20.937 1.00 87.94 470 ILE A O 1
ATOM 3687 N N . SER A 1 471 ? -21.798 -4.354 -20.962 1.00 94.25 471 SER A N 1
ATOM 3688 C CA . SER A 1 471 ? -22.854 -4.020 -20.010 1.00 94.25 471 SER A CA 1
ATOM 3689 C C . SER A 1 471 ? -23.309 -5.277 -19.279 1.00 94.25 471 SER A C 1
ATOM 3691 O O . SER A 1 471 ? -23.890 -6.170 -19.893 1.00 94.25 471 SER A O 1
ATOM 3693 N N . ASP A 1 472 ? -23.061 -5.329 -17.971 1.00 95.44 472 ASP A N 1
ATOM 3694 C CA . ASP A 1 472 ? -23.369 -6.489 -17.136 1.00 95.44 472 ASP A CA 1
ATOM 3695 C C . ASP A 1 472 ? -24.039 -6.069 -15.827 1.00 95.44 472 ASP A C 1
ATOM 3697 O O . ASP A 1 472 ? -23.719 -5.042 -15.222 1.00 95.44 472 ASP A O 1
ATOM 3701 N N . THR A 1 473 ? -24.979 -6.898 -15.372 1.00 96.56 473 THR A N 1
ATOM 3702 C CA . THR A 1 473 ? -25.616 -6.768 -14.060 1.00 96.56 473 THR A CA 1
ATOM 3703 C C . THR A 1 473 ? -24.963 -7.731 -13.079 1.00 96.56 473 THR A C 1
ATOM 3705 O O . THR A 1 473 ? -24.916 -8.938 -13.315 1.00 96.56 473 THR A O 1
ATOM 3708 N N . VAL A 1 474 ? -24.506 -7.197 -11.951 1.00 96.50 474 VAL A N 1
ATOM 3709 C CA . VAL A 1 474 ? -23.787 -7.933 -10.912 1.00 96.50 474 VAL A CA 1
ATOM 3710 C C . VAL A 1 474 ? -24.569 -7.886 -9.609 1.00 96.50 474 VAL A C 1
ATOM 3712 O O . VAL A 1 474 ? -25.132 -6.858 -9.239 1.00 96.50 474 VAL A O 1
ATOM 3715 N N . GLU A 1 475 ? -24.588 -9.018 -8.910 1.00 95.81 475 GLU A N 1
ATOM 3716 C CA . GLU A 1 475 ? -25.135 -9.170 -7.565 1.00 95.81 475 GLU A CA 1
ATOM 3717 C C . GLU A 1 475 ? -24.013 -9.658 -6.639 1.00 95.81 475 GLU A C 1
ATOM 3719 O O . GLU A 1 475 ? -23.423 -10.717 -6.869 1.00 95.81 475 GLU A O 1
ATOM 3724 N N . LEU A 1 476 ? -23.712 -8.895 -5.587 1.00 93.94 476 LEU A N 1
ATOM 3725 C CA . LEU A 1 476 ? -22.690 -9.230 -4.598 1.00 93.94 476 LEU A CA 1
ATOM 3726 C C . LEU A 1 476 ? -23.363 -9.715 -3.312 1.00 93.94 476 LEU A C 1
ATOM 3728 O O . LEU A 1 476 ? -24.144 -9.000 -2.685 1.00 93.94 476 LEU A O 1
ATOM 3732 N N . LYS A 1 477 ? -23.049 -10.952 -2.918 1.00 88.12 477 LYS A N 1
ATOM 3733 C CA . LYS A 1 477 ? -23.563 -11.598 -1.701 1.00 88.12 477 LYS A CA 1
ATOM 3734 C C . LYS A 1 477 ? -22.467 -11.710 -0.665 1.00 88.12 477 LYS A C 1
ATOM 3736 O O . LYS A 1 477 ? -21.338 -12.030 -1.025 1.00 88.12 477 LYS A O 1
ATOM 3741 N N . ASN A 1 478 ? -22.832 -11.593 0.611 1.00 81.38 478 ASN A N 1
ATOM 3742 C CA . ASN A 1 478 ? -21.988 -12.023 1.727 1.00 81.38 478 ASN A CA 1
ATOM 3743 C C . ASN A 1 478 ? -20.579 -11.396 1.713 1.00 81.38 478 ASN A C 1
ATOM 3745 O O . ASN A 1 478 ? -19.599 -12.088 1.983 1.00 81.38 478 ASN A O 1
ATOM 3749 N N . GLY A 1 479 ? -20.469 -10.107 1.370 1.00 80.81 479 GLY A N 1
ATOM 3750 C CA . GLY A 1 479 ? -19.172 -9.425 1.316 1.00 80.81 479 GLY A CA 1
ATOM 3751 C C . GLY A 1 479 ? -18.326 -9.734 0.074 1.00 80.81 479 GLY A C 1
ATOM 3752 O O . GLY A 1 479 ? -17.156 -9.359 0.043 1.00 80.81 479 GLY A O 1
ATOM 3753 N N . ASN A 1 480 ? -18.880 -10.405 -0.945 1.00 89.06 480 ASN A N 1
ATOM 3754 C CA . ASN A 1 480 ? -18.201 -10.570 -2.230 1.00 89.06 480 ASN A CA 1
ATOM 3755 C C . ASN A 1 480 ? -17.862 -9.214 -2.857 1.00 89.06 480 ASN A C 1
ATOM 3757 O O . ASN A 1 480 ? -18.560 -8.217 -2.663 1.00 89.06 480 ASN A O 1
ATOM 3761 N N . VAL A 1 481 ? -16.810 -9.224 -3.668 1.00 93.62 481 VAL A N 1
ATOM 3762 C CA . VAL A 1 481 ? -16.321 -8.057 -4.397 1.00 93.62 481 VAL A CA 1
ATOM 3763 C C . VAL A 1 481 ? -16.234 -8.360 -5.887 1.00 93.62 481 VAL A C 1
ATOM 3765 O O . VAL A 1 481 ? -16.039 -9.508 -6.289 1.00 93.62 481 VAL A O 1
ATOM 3768 N N . MET A 1 482 ? -16.370 -7.322 -6.700 1.00 94.88 482 MET A N 1
ATOM 3769 C CA . MET A 1 482 ? -16.057 -7.335 -8.123 1.00 94.88 482 MET A CA 1
ATOM 3770 C C . MET A 1 482 ? -14.855 -6.427 -8.359 1.00 94.88 482 MET A C 1
ATOM 3772 O O . MET A 1 482 ? -14.799 -5.334 -7.803 1.00 94.88 482 MET A O 1
ATOM 3776 N N . MET A 1 483 ? -13.920 -6.872 -9.194 1.00 95.38 483 MET A N 1
ATOM 3777 C CA . MET A 1 483 ? -12.747 -6.095 -9.582 1.00 95.38 483 MET A CA 1
ATOM 3778 C C . MET A 1 483 ? -12.640 -6.034 -11.101 1.00 95.38 483 MET A C 1
ATOM 3780 O O . MET A 1 483 ? -12.921 -7.030 -11.771 1.00 95.38 483 MET A O 1
ATOM 3784 N N . PHE A 1 484 ? -12.248 -4.880 -11.628 1.00 92.44 484 PHE A N 1
ATOM 3785 C CA . PHE A 1 484 ? -11.911 -4.696 -13.037 1.00 92.44 484 PHE A CA 1
ATOM 3786 C C . PHE A 1 484 ? -11.016 -3.468 -13.221 1.00 92.44 484 PHE A C 1
ATOM 3788 O O . PHE A 1 484 ? -11.004 -2.563 -12.383 1.00 92.44 484 PHE A O 1
ATOM 3795 N N . ASP A 1 485 ? -10.310 -3.441 -14.348 1.00 92.00 485 ASP A N 1
ATOM 3796 C CA . ASP A 1 485 ? -9.338 -2.401 -14.674 1.00 92.00 485 ASP A CA 1
ATOM 3797 C C . ASP A 1 485 ? -9.875 -1.537 -15.816 1.00 92.00 485 ASP A C 1
ATOM 3799 O O . ASP A 1 485 ? -10.488 -2.056 -16.755 1.00 92.00 485 ASP A O 1
ATOM 3803 N N . LEU A 1 486 ? -9.632 -0.227 -15.749 1.00 89.31 486 LEU A N 1
ATOM 3804 C CA . LEU A 1 486 ? -10.006 0.725 -16.796 1.00 89.31 486 LEU A CA 1
ATOM 3805 C C . LEU A 1 486 ? -8.793 1.515 -17.283 1.00 89.31 486 LEU A C 1
ATOM 3807 O O . LEU A 1 486 ? -8.087 2.146 -16.493 1.00 89.31 486 LEU A O 1
ATOM 3811 N N . GLY A 1 487 ? -8.577 1.519 -18.597 1.00 88.44 487 GLY A N 1
ATOM 3812 C CA . GLY A 1 487 ? -7.631 2.415 -19.259 1.00 88.44 487 GLY A CA 1
ATOM 3813 C C . GLY A 1 487 ? -8.191 3.837 -19.426 1.00 88.44 487 GLY A C 1
ATOM 3814 O O . GLY A 1 487 ? -9.412 4.000 -19.411 1.00 88.44 487 GLY A O 1
ATOM 3815 N N . PRO A 1 488 ? -7.332 4.859 -19.631 1.00 85.69 488 PRO A N 1
ATOM 3816 C CA . PRO A 1 488 ? -7.733 6.274 -19.721 1.00 85.69 488 PRO A CA 1
ATOM 3817 C C . PRO A 1 488 ? -8.884 6.561 -20.700 1.00 85.69 488 PRO A C 1
ATOM 3819 O O . PRO A 1 488 ? -9.775 7.350 -20.418 1.00 85.69 488 PRO A O 1
ATOM 3822 N N . GLU A 1 489 ? -8.935 5.866 -21.835 1.00 84.25 489 GLU A N 1
ATOM 3823 C CA . GLU A 1 489 ? -9.991 6.083 -22.836 1.00 84.25 489 GLU A CA 1
ATOM 3824 C C . GLU A 1 489 ? -11.365 5.524 -22.423 1.00 84.25 489 GLU A C 1
ATOM 3826 O O . GLU A 1 489 ? -12.370 5.852 -23.042 1.00 84.25 489 GLU A O 1
ATOM 3831 N N . GLN A 1 490 ? -11.435 4.681 -21.387 1.00 86.62 490 GLN A N 1
ATOM 3832 C CA . GLN A 1 490 ? -12.662 3.980 -20.987 1.00 86.62 490 GLN A CA 1
ATOM 3833 C C . GLN A 1 490 ? -13.458 4.726 -19.904 1.00 86.62 490 GLN A C 1
ATOM 3835 O O . GLN A 1 490 ? -14.604 4.367 -19.631 1.00 86.62 490 GLN A O 1
ATOM 3840 N N . TYR A 1 491 ? -12.884 5.760 -19.274 1.00 82.50 491 TYR A N 1
ATOM 3841 C CA . TYR A 1 491 ? -13.522 6.459 -18.150 1.00 82.50 491 TYR A CA 1
ATOM 3842 C C . TYR A 1 491 ? -14.725 7.293 -18.552 1.00 82.50 491 TYR A C 1
ATOM 3844 O O . TYR A 1 491 ? -15.718 7.309 -17.825 1.00 82.50 491 TYR A O 1
ATOM 3852 N N . SER A 1 492 ? -14.659 7.970 -19.703 1.00 80.62 492 SER A N 1
ATOM 3853 C CA . SER A 1 492 ? -15.765 8.796 -20.202 1.00 80.62 492 SER A CA 1
ATOM 3854 C C . SER A 1 492 ? -17.044 8.000 -20.431 1.00 80.62 492 SER A C 1
ATOM 3856 O O . SER A 1 492 ? -18.137 8.567 -20.373 1.00 80.62 492 SER A O 1
ATOM 3858 N N . ASP A 1 493 ? -16.891 6.699 -20.669 1.00 86.19 493 ASP A N 1
ATOM 3859 C CA . ASP A 1 493 ? -17.964 5.802 -21.071 1.00 86.19 493 ASP A CA 1
ATOM 3860 C C . ASP A 1 493 ? -18.467 4.954 -19.894 1.00 86.19 493 ASP A C 1
ATOM 3862 O O . ASP A 1 493 ? -19.496 4.286 -20.017 1.00 86.19 493 ASP A O 1
ATOM 3866 N N . LEU A 1 494 ? -17.780 4.996 -18.743 1.00 90.44 494 LEU A N 1
ATOM 3867 C CA . LEU A 1 494 ? -18.188 4.274 -17.547 1.00 90.44 494 LEU A CA 1
ATOM 3868 C C . LEU A 1 494 ? -19.460 4.882 -16.950 1.00 90.44 494 LEU A C 1
ATOM 3870 O O . LEU A 1 494 ? -19.521 6.060 -16.598 1.00 90.44 494 LEU A O 1
ATOM 3874 N N . SER A 1 495 ? -20.470 4.041 -16.761 1.00 91.69 495 SER A N 1
ATOM 3875 C CA . SER A 1 495 ? -21.717 4.410 -16.100 1.00 91.69 495 SER A CA 1
ATOM 3876 C C . SER A 1 495 ? -22.245 3.290 -15.216 1.00 91.69 495 SER A C 1
ATOM 3878 O O . SER A 1 495 ? -22.030 2.103 -15.477 1.00 91.69 495 SER A O 1
ATOM 3880 N N . PHE A 1 496 ? -22.973 3.684 -14.172 1.00 94.56 496 PHE A N 1
ATOM 3881 C CA . PHE A 1 496 ? -23.616 2.772 -13.237 1.00 94.56 496 PHE A CA 1
ATOM 3882 C C . PHE A 1 496 ? -25.124 3.011 -13.205 1.00 94.56 496 PHE A C 1
ATOM 3884 O O . PHE A 1 496 ? -25.601 4.143 -13.225 1.00 94.56 496 PHE A O 1
ATOM 3891 N N . SER A 1 497 ? -25.902 1.935 -13.157 1.00 94.94 497 SER A N 1
ATOM 3892 C CA . SER A 1 497 ? -27.366 1.989 -13.116 1.00 94.94 497 SER A CA 1
ATOM 3893 C C . SER A 1 497 ? -27.950 0.806 -12.342 1.00 94.94 497 SER A C 1
ATOM 3895 O O . SER A 1 497 ? -27.224 -0.098 -11.931 1.00 94.94 497 SER A O 1
ATOM 3897 N N . ASN A 1 498 ? -29.269 0.811 -12.112 1.00 95.06 498 ASN A N 1
ATOM 3898 C CA . ASN A 1 498 ? -29.990 -0.256 -11.399 1.00 95.06 498 ASN A CA 1
ATOM 3899 C C . ASN A 1 498 ? -29.367 -0.625 -10.036 1.00 95.06 498 ASN A C 1
ATOM 3901 O O . ASN A 1 498 ? -29.332 -1.796 -9.653 1.00 95.06 498 ASN A O 1
ATOM 3905 N N . ILE A 1 499 ? -28.854 0.378 -9.320 1.00 95.50 499 ILE A N 1
ATOM 3906 C CA . ILE A 1 499 ? -28.180 0.187 -8.035 1.00 95.50 499 ILE A CA 1
ATOM 3907 C C . ILE A 1 499 ? -29.226 -0.125 -6.961 1.00 95.50 499 ILE A C 1
ATOM 3909 O O . ILE A 1 499 ? -30.187 0.621 -6.775 1.00 95.50 499 ILE A O 1
ATOM 3913 N N . THR A 1 500 ? -29.030 -1.234 -6.255 1.00 94.19 500 THR A N 1
ATOM 3914 C CA . THR A 1 500 ? -29.845 -1.678 -5.121 1.00 94.19 500 THR A CA 1
ATOM 3915 C C . THR A 1 500 ? -28.931 -1.969 -3.934 1.00 94.19 500 THR A C 1
ATOM 3917 O O . THR A 1 500 ? -27.940 -2.685 -4.072 1.00 94.19 500 THR A O 1
ATOM 3920 N N . GLY A 1 501 ? -29.280 -1.435 -2.761 1.00 91.06 501 GLY A N 1
ATOM 3921 C CA . GLY A 1 501 ? -28.438 -1.500 -1.563 1.00 91.06 501 GLY A CA 1
ATOM 3922 C C . GLY A 1 501 ? -27.258 -0.521 -1.606 1.00 91.06 501 GLY A C 1
ATOM 3923 O O . GLY A 1 501 ? -27.185 0.334 -2.487 1.00 91.06 501 GLY A O 1
ATOM 3924 N N . ASN A 1 502 ? -26.346 -0.629 -0.637 1.00 91.94 502 ASN A N 1
ATOM 3925 C CA . ASN A 1 502 ? -25.171 0.237 -0.555 1.00 91.94 502 ASN A CA 1
ATOM 3926 C C . ASN A 1 502 ? -23.964 -0.463 -1.185 1.00 91.94 502 ASN A C 1
ATOM 3928 O O . ASN A 1 502 ? -23.374 -1.349 -0.572 1.00 91.94 502 ASN A O 1
ATOM 3932 N N . VAL A 1 503 ? -23.584 -0.069 -2.398 1.00 94.88 503 VAL A N 1
ATOM 3933 C CA . VAL A 1 503 ? -22.382 -0.591 -3.064 1.00 94.88 503 VAL A CA 1
ATOM 3934 C C . VAL A 1 503 ? -21.212 0.331 -2.731 1.00 94.88 503 VAL A C 1
ATOM 3936 O O . VAL A 1 503 ? -21.263 1.516 -3.043 1.00 94.88 503 VAL A O 1
ATOM 3939 N N . GLY A 1 504 ? -20.172 -0.183 -2.080 1.00 93.31 504 GLY A N 1
ATOM 3940 C CA . GLY A 1 504 ? -18.922 0.555 -1.892 1.00 93.31 504 GLY A CA 1
ATOM 3941 C C . GLY A 1 504 ? -18.078 0.496 -3.161 1.00 93.31 504 GLY A C 1
ATOM 3942 O O . GLY A 1 504 ? -17.999 -0.563 -3.783 1.00 93.31 504 GLY A O 1
ATOM 3943 N N . ILE A 1 505 ? -17.434 1.600 -3.528 1.00 93.75 505 ILE A N 1
ATOM 3944 C CA . ILE A 1 505 ? -16.470 1.671 -4.628 1.00 93.75 505 ILE A CA 1
ATOM 3945 C C . ILE A 1 505 ? -15.109 2.108 -4.083 1.00 93.75 505 ILE A C 1
ATOM 3947 O O . ILE A 1 505 ? -15.018 3.080 -3.339 1.00 93.75 505 ILE A O 1
ATOM 3951 N N . ALA A 1 506 ? -14.056 1.376 -4.437 1.00 93.12 506 ALA A N 1
ATOM 3952 C CA . ALA A 1 506 ? -12.673 1.762 -4.199 1.00 93.12 506 ALA A CA 1
ATOM 3953 C C . ALA A 1 506 ? -11.943 1.864 -5.538 1.00 93.12 506 ALA A C 1
ATOM 3955 O O . ALA A 1 506 ? -12.073 0.969 -6.376 1.00 93.12 506 ALA A O 1
ATOM 3956 N N . ILE A 1 507 ? -11.192 2.943 -5.745 1.00 91.38 507 ILE A N 1
ATOM 3957 C CA . ILE A 1 507 ? -10.489 3.210 -7.003 1.00 91.38 507 ILE A CA 1
ATOM 3958 C C . ILE A 1 507 ? -9.028 3.460 -6.685 1.00 91.38 507 ILE A C 1
ATOM 3960 O O . ILE A 1 507 ? -8.695 4.480 -6.086 1.00 91.38 507 ILE A O 1
ATOM 3964 N N . THR A 1 508 ? -8.160 2.537 -7.089 1.00 91.38 508 THR A N 1
ATOM 3965 C CA . THR A 1 508 ? -6.710 2.724 -7.010 1.00 91.38 508 THR A CA 1
ATOM 3966 C C . THR A 1 508 ? -6.189 3.202 -8.356 1.00 91.38 508 THR A C 1
ATOM 3968 O O . THR A 1 508 ? -6.366 2.512 -9.355 1.00 91.38 508 THR A O 1
ATOM 3971 N N . ARG A 1 509 ? -5.520 4.355 -8.381 1.00 88.62 509 ARG A N 1
ATOM 3972 C CA . ARG A 1 509 ? -4.920 4.946 -9.586 1.00 88.62 509 ARG A CA 1
ATOM 3973 C C . ARG A 1 509 ? -3.506 5.427 -9.320 1.00 88.62 509 ARG A C 1
ATOM 3975 O O . ARG A 1 509 ? -3.190 5.819 -8.200 1.00 88.62 509 ARG A O 1
ATOM 3982 N N . GLU A 1 510 ? -2.676 5.446 -10.349 1.00 87.38 510 GLU A N 1
ATOM 3983 C CA . GLU A 1 510 ? -1.349 6.053 -10.277 1.00 87.38 510 GLU A CA 1
ATOM 3984 C C . GLU A 1 510 ? -1.447 7.573 -10.435 1.00 87.38 510 GLU A C 1
ATOM 3986 O O . GLU A 1 510 ? -1.975 8.055 -11.440 1.00 87.38 510 GLU A O 1
ATOM 3991 N N . VAL A 1 511 ? -0.914 8.323 -9.468 1.00 84.38 511 VAL A N 1
ATOM 3992 C CA . VAL A 1 511 ? -0.794 9.788 -9.533 1.00 84.38 511 VAL A CA 1
ATOM 3993 C C . VAL A 1 511 ? 0.643 10.214 -9.827 1.00 84.38 511 VAL A C 1
ATOM 3995 O O . VAL A 1 511 ? 1.596 9.505 -9.490 1.00 84.38 511 VAL A O 1
ATOM 3998 N N . SER A 1 512 ? 0.791 11.379 -10.461 1.00 81.38 512 SER A N 1
ATOM 3999 C CA . SER A 1 512 ? 2.094 11.946 -10.815 1.00 81.38 512 SER A CA 1
ATOM 4000 C C . SER A 1 512 ? 2.840 12.491 -9.592 1.00 81.38 512 SER A C 1
ATOM 4002 O O . SER A 1 512 ? 2.228 12.856 -8.585 1.00 81.38 512 SER A O 1
ATOM 4004 N N . LEU A 1 513 ? 4.165 12.639 -9.695 1.00 77.75 513 LEU A N 1
ATOM 4005 C CA . LEU A 1 513 ? 4.978 13.274 -8.650 1.00 77.75 513 LEU A CA 1
ATOM 4006 C C . LEU A 1 513 ? 4.500 14.694 -8.292 1.00 77.75 513 LEU A C 1
ATOM 4008 O O . LEU A 1 513 ? 4.504 15.076 -7.122 1.00 77.75 513 LEU A O 1
ATOM 4012 N N . SER A 1 514 ? 4.065 15.484 -9.279 1.00 76.12 514 SER A N 1
ATOM 4013 C CA . SER A 1 514 ? 3.527 16.829 -9.037 1.00 76.12 514 SER A CA 1
ATOM 4014 C C . SER A 1 514 ? 2.264 16.811 -8.182 1.00 76.12 514 SER A C 1
ATOM 4016 O O . SER A 1 514 ? 2.100 17.691 -7.337 1.00 76.12 514 SER A O 1
ATOM 4018 N N . ASP A 1 515 ? 1.409 15.804 -8.358 1.00 77.50 515 ASP A N 1
ATOM 4019 C CA . ASP A 1 515 ? 0.187 15.664 -7.567 1.00 77.50 515 ASP A CA 1
ATOM 4020 C C . ASP A 1 515 ? 0.506 15.235 -6.133 1.00 77.50 515 ASP A C 1
ATOM 4022 O O . ASP A 1 515 ? -0.127 15.722 -5.196 1.00 77.50 515 ASP A O 1
ATOM 4026 N N . LEU A 1 516 ? 1.526 14.388 -5.947 1.00 75.06 516 LEU A N 1
ATOM 4027 C CA . LEU A 1 516 ? 1.948 13.892 -4.632 1.00 75.06 516 LEU A CA 1
ATOM 4028 C C . LEU A 1 516 ? 2.420 14.984 -3.683 1.00 75.06 516 LEU A C 1
ATOM 4030 O O . LEU A 1 516 ? 2.172 14.890 -2.484 1.00 75.06 516 LEU A O 1
ATOM 4034 N N . ASN A 1 517 ? 3.047 16.038 -4.204 1.00 75.81 517 ASN A N 1
ATOM 4035 C CA . ASN A 1 517 ? 3.488 17.168 -3.384 1.00 75.81 517 ASN A CA 1
ATOM 4036 C C . ASN A 1 517 ? 2.328 17.899 -2.683 1.00 75.81 517 ASN A C 1
ATOM 4038 O O . ASN A 1 517 ? 2.574 18.684 -1.768 1.00 75.81 517 ASN A O 1
ATOM 4042 N N . ASN A 1 518 ? 1.077 17.649 -3.086 1.00 77.62 518 ASN A N 1
ATOM 4043 C CA . ASN A 1 518 ? -0.109 18.217 -2.445 1.00 77.62 518 ASN A CA 1
ATOM 4044 C C . ASN A 1 518 ? -0.615 17.394 -1.250 1.00 77.62 518 ASN A C 1
ATOM 4046 O O . ASN A 1 518 ? -1.516 17.854 -0.549 1.00 77.62 518 ASN A O 1
ATOM 4050 N N . PHE A 1 519 ? -0.069 16.200 -1.009 1.00 79.69 519 PHE A N 1
ATOM 4051 C CA . PHE A 1 519 ? -0.481 15.336 0.094 1.00 79.69 519 PHE A CA 1
ATOM 4052 C C . PHE A 1 519 ? 0.522 15.410 1.256 1.00 79.69 519 PHE A C 1
ATOM 4054 O O . PHE A 1 519 ? 1.731 15.522 1.028 1.00 79.69 519 PHE A O 1
ATOM 4061 N N . PRO A 1 520 ? 0.047 15.356 2.515 1.00 85.81 520 PRO A N 1
ATOM 4062 C CA . PRO A 1 520 ? 0.931 15.328 3.673 1.00 85.81 520 PRO A CA 1
ATOM 4063 C C . PRO A 1 520 ? 1.769 14.044 3.668 1.00 85.81 520 PRO A C 1
ATOM 4065 O O . PRO A 1 520 ? 1.247 12.957 3.438 1.00 85.81 520 PRO A O 1
ATOM 4068 N N . GLN A 1 521 ? 3.068 14.176 3.934 1.00 90.25 521 GLN A N 1
ATOM 4069 C CA . GLN A 1 521 ? 3.961 13.026 4.076 1.00 90.25 521 GLN A CA 1
ATOM 4070 C C . GLN A 1 521 ? 3.929 12.498 5.511 1.00 90.25 521 GLN A C 1
ATOM 4072 O O . GLN A 1 521 ? 3.844 13.278 6.462 1.00 90.25 521 GLN A O 1
ATOM 4077 N N . SER A 1 522 ? 4.045 11.181 5.663 1.00 91.38 522 SER A N 1
ATOM 4078 C CA . SER A 1 522 ? 4.004 10.525 6.966 1.00 91.38 522 SER A CA 1
ATOM 4079 C C . SER A 1 522 ? 5.230 10.861 7.825 1.00 91.38 522 SER A C 1
ATOM 4081 O O . SER A 1 522 ? 6.374 10.927 7.354 1.00 91.38 522 SER A O 1
ATOM 4083 N N . SER A 1 523 ? 4.984 11.042 9.122 1.00 90.38 523 SER A N 1
ATOM 4084 C CA . SER A 1 523 ? 6.004 11.120 10.173 1.00 90.38 523 SER A CA 1
ATOM 4085 C C . SER A 1 523 ? 6.214 9.789 10.898 1.00 90.38 523 SER A C 1
ATOM 4087 O O . SER A 1 523 ? 7.029 9.722 11.813 1.00 90.38 523 SER A O 1
ATOM 4089 N N . ASN A 1 524 ? 5.486 8.733 10.518 1.00 89.00 524 ASN A N 1
ATOM 4090 C CA . ASN A 1 524 ? 5.564 7.419 11.164 1.00 89.00 524 ASN A CA 1
ATOM 4091 C C . ASN A 1 524 ? 6.784 6.600 10.717 1.00 89.00 524 ASN A C 1
ATOM 4093 O O . ASN A 1 524 ? 7.032 5.523 11.254 1.00 89.00 524 ASN A O 1
ATOM 4097 N N . PHE A 1 525 ? 7.532 7.082 9.727 1.00 92.06 525 PHE A N 1
ATOM 4098 C CA . PHE A 1 525 ? 8.741 6.434 9.241 1.00 92.06 525 PHE A CA 1
ATOM 4099 C C . PHE A 1 525 ? 9.688 7.419 8.554 1.00 92.06 525 PHE A C 1
ATOM 4101 O O . PHE A 1 525 ? 9.294 8.488 8.073 1.00 92.06 525 PHE A O 1
ATOM 4108 N N . GLU A 1 526 ? 10.955 7.032 8.498 1.00 93.94 526 GLU A N 1
ATOM 4109 C CA . GLU A 1 526 ? 12.037 7.732 7.813 1.00 93.94 526 GLU A CA 1
ATOM 4110 C C . GLU A 1 526 ? 12.807 6.750 6.934 1.00 93.94 526 GLU A C 1
ATOM 4112 O O . GLU A 1 526 ? 12.883 5.560 7.233 1.00 93.94 526 GLU A O 1
ATOM 4117 N N . PHE A 1 527 ? 13.394 7.233 5.842 1.00 95.31 527 PHE A N 1
ATOM 4118 C CA . PHE A 1 527 ? 14.298 6.423 5.033 1.00 95.31 527 PHE A CA 1
ATOM 4119 C C . PHE A 1 527 ? 15.236 7.291 4.200 1.00 95.31 527 PHE A C 1
ATOM 4121 O O . PHE A 1 527 ? 14.945 8.448 3.890 1.00 95.31 527 PHE A O 1
ATOM 4128 N N . THR A 1 528 ? 16.378 6.727 3.814 1.00 95.75 528 THR A N 1
ATOM 4129 C CA . THR A 1 528 ? 17.366 7.403 2.973 1.00 95.75 528 THR A CA 1
ATOM 4130 C C . THR A 1 528 ? 17.953 6.448 1.946 1.00 95.75 528 THR A C 1
ATOM 4132 O O . THR A 1 528 ? 18.298 5.313 2.260 1.00 95.75 528 THR A O 1
ATOM 4135 N N . ARG A 1 529 ? 18.090 6.918 0.703 1.00 95.44 529 ARG A N 1
ATOM 4136 C CA . ARG A 1 529 ? 18.805 6.202 -0.359 1.00 95.44 529 ARG A CA 1
ATOM 4137 C C . ARG A 1 529 ? 20.233 6.723 -0.455 1.00 95.44 529 ARG A C 1
ATOM 4139 O O . ARG A 1 529 ? 20.456 7.933 -0.477 1.00 95.44 529 ARG A O 1
ATOM 4146 N N . SER A 1 530 ? 21.189 5.816 -0.605 1.00 94.19 530 SER A N 1
ATOM 4147 C CA . SER A 1 530 ? 22.592 6.136 -0.851 1.00 94.19 530 SER A CA 1
ATOM 4148 C C . SER A 1 530 ? 23.201 5.240 -1.929 1.00 94.19 530 SER A C 1
ATOM 4150 O O . SER A 1 530 ? 22.764 4.112 -2.151 1.00 94.19 530 SER A O 1
ATOM 4152 N N . TYR A 1 531 ? 24.222 5.773 -2.597 1.00 93.00 531 TYR A N 1
ATOM 4153 C CA . TYR A 1 531 ? 25.053 5.065 -3.566 1.00 93.00 531 TYR A CA 1
ATOM 4154 C C . TYR A 1 531 ? 26.456 4.913 -2.976 1.00 93.00 531 TYR A C 1
ATOM 4156 O O . TYR A 1 531 ? 26.931 5.816 -2.283 1.00 93.00 531 TYR A O 1
ATOM 4164 N N . ASN A 1 532 ? 27.149 3.816 -3.280 1.00 90.44 532 ASN A N 1
ATOM 4165 C CA . ASN A 1 532 ? 28.546 3.624 -2.864 1.00 90.44 532 ASN A CA 1
ATOM 4166 C C . ASN A 1 532 ? 29.507 4.710 -3.399 1.00 90.44 532 ASN A C 1
ATOM 4168 O O . ASN A 1 532 ? 30.520 4.992 -2.761 1.00 90.44 532 ASN A O 1
ATOM 4172 N N . SER A 1 533 ? 29.194 5.322 -4.545 1.00 84.50 533 SER A N 1
ATOM 4173 C CA . SER A 1 533 ? 29.873 6.499 -5.101 1.00 84.50 533 SER A CA 1
ATOM 4174 C C . SER A 1 533 ? 28.901 7.329 -5.944 1.00 84.50 533 SER A C 1
ATOM 4176 O O . SER A 1 533 ? 28.000 6.781 -6.574 1.00 84.50 533 SER A O 1
ATOM 4178 N N . THR A 1 534 ? 29.097 8.649 -5.989 1.00 78.31 534 THR A N 1
ATOM 4179 C CA . THR A 1 534 ? 28.383 9.559 -6.908 1.00 78.31 534 THR A CA 1
ATOM 4180 C C . THR A 1 534 ? 29.190 9.913 -8.162 1.00 78.31 534 THR A C 1
ATOM 4182 O O . THR A 1 534 ? 28.610 10.401 -9.133 1.00 78.31 534 THR A O 1
ATOM 4185 N N . ASP A 1 535 ? 30.502 9.640 -8.165 1.00 84.56 535 ASP A N 1
ATOM 4186 C CA . ASP A 1 535 ? 31.364 9.662 -9.354 1.00 84.56 535 ASP A CA 1
ATOM 4187 C C . ASP A 1 535 ? 31.630 8.213 -9.767 1.00 84.56 535 ASP A C 1
ATOM 4189 O O . ASP A 1 535 ? 32.475 7.526 -9.185 1.00 84.56 535 ASP A O 1
ATOM 4193 N N . ILE A 1 536 ? 30.815 7.723 -10.695 1.00 94.31 536 ILE A N 1
ATOM 4194 C CA . ILE A 1 536 ? 30.772 6.323 -11.118 1.00 94.31 536 ILE A CA 1
ATOM 4195 C C . ILE A 1 536 ? 31.541 6.199 -12.432 1.00 94.31 536 ILE A C 1
ATOM 4197 O O . ILE A 1 536 ? 31.402 7.045 -13.321 1.00 94.31 536 ILE A O 1
ATOM 4201 N N . LYS A 1 537 ? 32.363 5.161 -12.572 1.00 94.31 537 LYS A N 1
ATOM 4202 C CA . LYS A 1 537 ? 33.084 4.862 -13.812 1.00 94.31 537 LYS A CA 1
ATOM 4203 C C . LYS A 1 537 ? 32.331 3.858 -14.661 1.00 94.31 537 LYS A C 1
ATOM 4205 O O . LYS A 1 537 ? 31.613 3.005 -14.146 1.00 94.31 537 LYS A O 1
ATOM 4210 N N . ASP A 1 538 ? 32.477 3.957 -15.976 1.00 91.81 538 ASP A N 1
ATOM 4211 C CA . ASP A 1 538 ? 31.903 2.956 -16.868 1.00 91.81 538 ASP A CA 1
ATOM 4212 C C . ASP A 1 538 ? 32.464 1.562 -16.558 1.00 91.81 538 ASP A C 1
ATOM 4214 O O . ASP A 1 538 ? 33.673 1.369 -16.426 1.00 91.81 538 ASP A O 1
ATOM 4218 N N . GLY A 1 539 ? 31.569 0.585 -16.428 1.00 89.38 539 GLY A N 1
ATOM 4219 C CA . GLY A 1 539 ? 31.893 -0.772 -16.000 1.00 89.38 539 GLY A CA 1
ATOM 4220 C C . GLY A 1 539 ? 31.875 -0.983 -14.485 1.00 89.38 539 GLY A C 1
ATOM 4221 O O . GLY A 1 539 ? 31.982 -2.135 -14.059 1.00 89.38 539 GLY A O 1
ATOM 4222 N N . ASP A 1 540 ? 31.695 0.068 -13.677 1.00 91.62 540 ASP A N 1
ATOM 4223 C CA . ASP A 1 540 ? 31.561 -0.079 -12.229 1.00 91.62 540 ASP A CA 1
ATOM 4224 C C . ASP A 1 540 ? 30.286 -0.840 -11.852 1.00 91.62 540 ASP A C 1
ATOM 4226 O O . ASP A 1 540 ? 29.211 -0.699 -12.451 1.00 91.62 540 ASP A O 1
ATOM 4230 N N . LEU A 1 541 ? 30.416 -1.618 -10.779 1.00 91.25 541 LEU A N 1
ATOM 4231 C CA . LEU A 1 541 ? 29.289 -2.145 -10.032 1.00 91.25 541 LEU A CA 1
ATOM 4232 C C . LEU A 1 541 ? 28.862 -1.108 -8.988 1.00 91.25 541 LEU A C 1
ATOM 4234 O O . LEU A 1 541 ? 29.643 -0.715 -8.116 1.00 91.25 541 LEU A O 1
ATOM 4238 N N . VAL A 1 542 ? 27.606 -0.693 -9.061 1.00 93.00 542 VAL A N 1
ATOM 4239 C CA . VAL A 1 542 ? 27.014 0.299 -8.166 1.00 93.00 542 VAL A CA 1
ATOM 4240 C C . VAL A 1 542 ? 26.186 -0.427 -7.120 1.00 93.00 542 VAL A C 1
ATOM 4242 O O . VAL A 1 542 ? 25.309 -1.218 -7.464 1.00 93.00 542 VAL A O 1
ATOM 4245 N N . THR A 1 543 ? 26.447 -0.147 -5.848 1.00 92.75 543 THR A N 1
ATOM 4246 C CA . THR A 1 543 ? 25.607 -0.621 -4.744 1.00 92.75 543 THR A CA 1
ATOM 4247 C C . THR A 1 543 ? 24.671 0.504 -4.342 1.00 92.75 543 THR A C 1
ATOM 4249 O O . THR A 1 543 ? 25.136 1.610 -4.051 1.00 92.75 543 THR A O 1
ATOM 4252 N N . VAL A 1 544 ? 23.375 0.212 -4.320 1.00 94.25 544 VAL A N 1
ATOM 4253 C CA . VAL A 1 544 ? 22.341 1.113 -3.817 1.00 94.25 544 VAL A CA 1
ATOM 4254 C C . VAL A 1 544 ? 21.840 0.566 -2.489 1.00 94.25 544 VAL A C 1
ATOM 4256 O O . VAL A 1 544 ? 21.446 -0.599 -2.405 1.00 94.25 544 VAL A O 1
ATOM 4259 N N . THR A 1 545 ? 21.869 1.413 -1.465 1.00 94.12 545 THR A N 1
ATOM 4260 C CA . THR A 1 545 ? 21.429 1.080 -0.110 1.00 94.12 545 THR A CA 1
ATOM 4261 C C . THR A 1 545 ? 20.292 2.005 0.290 1.00 94.12 545 THR A C 1
ATOM 4263 O O . THR A 1 545 ? 20.447 3.228 0.231 1.00 94.12 545 THR A O 1
ATOM 4266 N N . ILE A 1 546 ? 19.172 1.430 0.724 1.00 95.06 546 ILE A N 1
ATOM 4267 C CA . ILE A 1 546 ? 18.049 2.152 1.317 1.00 95.06 546 ILE A CA 1
ATOM 4268 C C . ILE A 1 546 ? 17.988 1.802 2.803 1.00 95.06 546 ILE A C 1
ATOM 4270 O O . ILE A 1 546 ? 17.642 0.685 3.189 1.00 95.06 546 ILE A O 1
ATOM 4274 N N . ASP A 1 547 ? 18.367 2.776 3.617 1.00 94.19 547 ASP A N 1
ATOM 4275 C CA . ASP A 1 547 ? 18.268 2.750 5.072 1.00 94.19 547 ASP A CA 1
ATOM 4276 C C . ASP A 1 547 ? 16.860 3.197 5.479 1.00 94.19 547 ASP A C 1
ATOM 4278 O O . ASP A 1 547 ? 16.327 4.112 4.848 1.00 94.19 547 ASP A O 1
ATOM 4282 N N . TYR A 1 548 ? 16.246 2.575 6.483 1.00 93.25 548 TYR A N 1
ATOM 4283 C CA . TYR A 1 548 ? 14.879 2.890 6.897 1.00 93.25 548 TYR A CA 1
ATOM 4284 C C . TYR A 1 548 ? 14.641 2.718 8.398 1.00 93.25 548 TYR A C 1
ATOM 4286 O O . TYR A 1 548 ? 15.227 1.860 9.045 1.00 93.25 548 TYR A O 1
ATOM 4294 N N . ASP A 1 549 ? 13.705 3.490 8.934 1.00 91.25 549 ASP A N 1
ATOM 4295 C CA . ASP A 1 549 ? 13.225 3.387 10.306 1.00 91.25 549 ASP A CA 1
ATOM 4296 C C . ASP A 1 549 ? 11.695 3.457 10.299 1.00 91.25 549 ASP A C 1
ATOM 4298 O O . ASP A 1 549 ? 11.113 4.472 9.912 1.00 91.25 549 ASP A O 1
ATOM 4302 N N . LEU A 1 550 ? 11.043 2.354 10.673 1.00 89.44 550 LEU A N 1
ATOM 4303 C CA . LEU A 1 550 ? 9.595 2.295 10.865 1.00 89.44 550 LEU A CA 1
ATOM 4304 C C . LEU A 1 550 ? 9.326 2.479 12.355 1.00 89.44 550 LEU A C 1
ATOM 4306 O O . LEU A 1 550 ? 9.750 1.647 13.158 1.00 89.44 550 LEU A O 1
ATOM 4310 N N . ASN A 1 551 ? 8.595 3.531 12.731 1.00 85.56 551 ASN A N 1
ATOM 4311 C CA . ASN A 1 551 ? 8.300 3.781 14.136 1.00 85.56 551 ASN A CA 1
ATOM 4312 C C . ASN A 1 551 ? 7.542 2.585 14.726 1.00 85.56 551 ASN A C 1
ATOM 4314 O O . ASN A 1 551 ? 6.421 2.280 14.324 1.00 85.56 551 ASN A O 1
ATOM 4318 N N . LYS A 1 552 ? 8.157 1.912 15.700 1.00 80.31 552 LYS A N 1
ATOM 4319 C CA . LYS A 1 552 ? 7.596 0.702 16.308 1.00 80.31 552 LYS A CA 1
ATOM 4320 C C . LYS A 1 552 ? 6.212 0.914 16.934 1.00 80.31 552 LYS A C 1
ATOM 4322 O O . LYS A 1 552 ? 5.413 -0.015 16.891 1.00 80.31 552 LYS A O 1
ATOM 4327 N N . ASP A 1 553 ? 5.932 2.112 17.445 1.00 77.69 553 ASP A N 1
ATOM 4328 C CA . ASP A 1 553 ? 4.728 2.424 18.214 1.00 77.69 553 ASP A CA 1
ATOM 4329 C C . ASP A 1 553 ? 3.649 3.087 17.337 1.00 77.69 553 ASP A C 1
ATOM 4331 O O . ASP A 1 553 ? 2.458 2.887 17.567 1.00 77.69 553 ASP A O 1
ATOM 4335 N N . THR A 1 554 ? 4.044 3.859 16.314 1.00 80.88 554 THR A N 1
ATOM 4336 C CA . THR A 1 554 ? 3.108 4.660 15.502 1.00 80.88 554 THR A CA 1
ATOM 4337 C C . THR A 1 554 ? 3.010 4.252 14.033 1.00 80.88 554 THR A C 1
ATOM 4339 O O . THR A 1 554 ? 2.104 4.730 13.349 1.00 80.88 554 THR A O 1
ATOM 4342 N N . ALA A 1 555 ? 3.870 3.384 13.498 1.00 86.94 555 ALA A N 1
ATOM 4343 C CA . ALA A 1 555 ? 3.663 2.844 12.154 1.00 86.94 555 ALA A CA 1
ATOM 4344 C C . ALA A 1 555 ? 2.458 1.886 12.125 1.00 86.94 555 ALA A C 1
ATOM 4346 O O . ALA A 1 555 ? 2.124 1.231 13.110 1.00 86.94 555 ALA A O 1
ATOM 4347 N N . TYR A 1 556 ? 1.768 1.841 10.988 1.00 87.38 556 TYR A N 1
ATOM 4348 C CA . TYR A 1 556 ? 0.639 0.946 10.762 1.00 87.38 556 TYR A CA 1
ATOM 4349 C C . TYR A 1 556 ? 1.143 -0.462 10.429 1.00 87.38 556 TYR A C 1
ATOM 4351 O O . TYR A 1 556 ? 1.992 -0.632 9.556 1.00 87.38 556 TYR A O 1
ATOM 4359 N N . ASP A 1 557 ? 0.546 -1.480 11.047 1.00 85.62 557 ASP A N 1
ATOM 4360 C CA . ASP A 1 557 ? 0.892 -2.882 10.798 1.00 85.62 557 ASP A CA 1
ATOM 4361 C C . ASP A 1 557 ? 0.712 -3.282 9.324 1.00 85.62 557 ASP A C 1
ATOM 4363 O O . ASP A 1 557 ? -0.389 -3.226 8.754 1.00 85.62 557 ASP A O 1
ATOM 4367 N N . GLY A 1 558 ? 1.758 -3.845 8.726 1.00 88.00 558 GLY A N 1
ATOM 4368 C CA . GLY A 1 558 ? 1.716 -4.394 7.378 1.00 88.00 558 GLY A CA 1
ATOM 4369 C C . GLY A 1 558 ? 2.970 -4.118 6.564 1.00 88.00 558 GLY A C 1
ATOM 4370 O O . GLY A 1 558 ? 4.021 -3.753 7.081 1.00 88.00 558 GLY A O 1
ATOM 4371 N N . CYS A 1 559 ? 2.843 -4.349 5.261 1.00 91.38 559 CYS A N 1
ATOM 4372 C CA . CYS A 1 559 ? 3.902 -4.076 4.305 1.00 91.38 559 CYS A CA 1
ATOM 4373 C C . CYS A 1 559 ? 3.925 -2.590 3.939 1.00 91.38 559 CYS A C 1
ATOM 4375 O O . CYS A 1 559 ? 2.905 -2.042 3.504 1.00 91.38 559 CYS A O 1
ATOM 4377 N N . TYR A 1 560 ? 5.106 -1.994 4.034 1.00 93.75 560 TYR A N 1
ATOM 4378 C CA . TYR A 1 560 ? 5.463 -0.751 3.377 1.00 93.75 560 TYR A CA 1
ATOM 4379 C C . TYR A 1 560 ? 6.245 -1.087 2.107 1.00 93.75 560 TYR A C 1
ATOM 4381 O O . TYR A 1 560 ? 7.324 -1.682 2.161 1.00 93.75 560 TYR A O 1
ATOM 4389 N N . GLU A 1 561 ? 5.677 -0.744 0.956 1.00 95.06 561 GLU A N 1
ATOM 4390 C CA . GLU A 1 561 ? 6.344 -0.890 -0.331 1.00 95.06 561 GLU A CA 1
ATOM 4391 C C . GLU A 1 561 ? 7.375 0.232 -0.475 1.00 95.06 561 GLU A C 1
ATOM 4393 O O . GLU A 1 561 ? 7.031 1.412 -0.374 1.00 95.06 561 GLU A O 1
ATOM 4398 N N . VAL A 1 562 ? 8.639 -0.139 -0.681 1.00 95.38 562 VAL A N 1
ATOM 4399 C CA . VAL A 1 562 ? 9.733 0.792 -0.976 1.00 95.38 562 VAL A CA 1
ATOM 4400 C C . VAL A 1 562 ? 10.053 0.679 -2.453 1.00 95.38 562 VAL A C 1
ATOM 4402 O O . VAL A 1 562 ? 10.511 -0.373 -2.892 1.00 95.38 562 VAL A O 1
ATOM 4405 N N . VAL A 1 563 ? 9.818 1.746 -3.208 1.00 94.69 563 VAL A N 1
ATOM 4406 C CA . VAL A 1 563 ? 10.039 1.806 -4.654 1.00 94.69 563 VAL A CA 1
ATOM 4407 C C . VAL A 1 563 ? 11.202 2.746 -4.943 1.00 94.69 563 VAL A C 1
ATOM 4409 O O . VAL A 1 563 ? 11.176 3.921 -4.572 1.00 94.69 563 VAL A O 1
ATOM 4412 N N . ASP A 1 564 ? 12.226 2.227 -5.615 1.00 95.12 564 ASP A N 1
ATOM 4413 C CA . ASP A 1 564 ? 13.346 3.004 -6.136 1.00 95.12 564 ASP A CA 1
ATOM 4414 C C . ASP A 1 564 ? 13.382 2.915 -7.655 1.00 95.12 564 ASP A C 1
ATOM 4416 O O . ASP A 1 564 ? 13.361 1.824 -8.228 1.00 95.12 564 ASP A O 1
ATOM 4420 N N . VAL A 1 565 ? 13.453 4.071 -8.309 1.00 93.69 565 VAL A N 1
ATOM 4421 C CA . VAL A 1 565 ? 13.568 4.156 -9.761 1.00 93.69 565 VAL A CA 1
ATOM 4422 C C . VAL A 1 565 ? 14.965 4.634 -10.118 1.00 93.69 565 VAL A C 1
ATOM 4424 O O . VAL A 1 565 ? 15.347 5.778 -9.856 1.00 93.69 565 VAL A O 1
ATOM 4427 N N . LEU A 1 566 ? 15.744 3.748 -10.738 1.00 93.62 566 LEU A N 1
ATOM 4428 C CA . LEU A 1 566 ? 17.129 4.041 -11.068 1.00 93.62 566 LEU A CA 1
ATOM 4429 C C . LEU A 1 566 ? 17.236 5.124 -12.152 1.00 93.62 566 LEU A C 1
ATOM 4431 O O . LEU A 1 566 ? 16.485 5.107 -13.138 1.00 93.62 566 LEU A O 1
ATOM 4435 N N . PRO A 1 567 ? 18.253 6.002 -12.054 1.00 95.38 567 PRO A N 1
ATOM 4436 C CA . PRO A 1 567 ? 18.567 6.966 -13.103 1.00 95.38 567 PRO A CA 1
ATOM 4437 C C . PRO A 1 567 ? 18.835 6.267 -14.441 1.00 95.38 567 PRO A C 1
ATOM 4439 O O . PRO A 1 567 ? 19.389 5.167 -14.474 1.00 95.38 567 PRO A O 1
ATOM 4442 N N . SER A 1 568 ? 18.515 6.925 -15.561 1.00 95.94 568 SER A N 1
ATOM 4443 C CA . SER A 1 568 ? 18.551 6.328 -16.911 1.00 95.94 568 SER A CA 1
ATOM 4444 C C . SER A 1 568 ? 19.915 5.742 -17.312 1.00 95.94 568 SER A C 1
ATOM 4446 O O . SER A 1 568 ? 19.969 4.848 -18.161 1.00 95.94 568 SER A O 1
ATOM 4448 N N . GLY A 1 569 ? 21.005 6.205 -16.692 1.00 95.00 569 GLY A N 1
ATOM 4449 C CA . GLY A 1 569 ? 22.371 5.714 -16.889 1.00 95.00 569 GLY A CA 1
ATOM 4450 C C . GLY A 1 569 ? 22.731 4.443 -16.116 1.00 95.00 569 GLY A C 1
ATOM 4451 O O . GLY A 1 569 ? 23.805 3.893 -16.347 1.00 95.00 569 GLY A O 1
ATOM 4452 N N . LEU A 1 570 ? 21.867 3.952 -15.226 1.00 95.12 570 LEU A N 1
ATOM 4453 C CA . LEU A 1 570 ? 22.058 2.712 -14.468 1.00 95.12 570 LEU A CA 1
ATOM 4454 C C . LEU A 1 570 ? 21.000 1.672 -14.837 1.00 95.12 570 LEU A C 1
ATOM 4456 O O . LEU A 1 570 ? 19.887 2.018 -15.227 1.00 95.12 570 LEU A O 1
ATOM 4460 N N . ARG A 1 571 ? 21.332 0.386 -14.699 1.00 93.94 571 ARG A N 1
ATOM 4461 C CA . ARG A 1 571 ? 20.393 -0.737 -14.862 1.00 93.94 571 ARG A CA 1
ATOM 4462 C C . ARG A 1 571 ? 20.453 -1.651 -13.641 1.00 93.94 571 ARG A C 1
ATOM 4464 O O . ARG A 1 571 ? 21.566 -2.056 -13.291 1.00 93.94 571 ARG A O 1
ATOM 4471 N N . PRO A 1 572 ? 19.311 -2.019 -13.035 1.00 93.75 572 PRO A N 1
ATOM 4472 C CA . PRO A 1 572 ? 19.306 -2.927 -11.897 1.00 93.75 572 PRO A CA 1
ATOM 4473 C C . PRO A 1 572 ? 19.783 -4.328 -12.302 1.00 93.75 572 PRO A C 1
ATOM 4475 O O . PRO A 1 572 ? 19.582 -4.784 -13.432 1.00 93.75 572 PRO A O 1
ATOM 4478 N N . ILE A 1 573 ? 20.426 -5.021 -11.365 1.00 90.50 573 ILE A N 1
ATOM 4479 C CA . ILE A 1 573 ? 20.877 -6.406 -11.511 1.00 90.50 573 ILE A CA 1
ATOM 4480 C C . ILE A 1 573 ? 19.919 -7.305 -10.725 1.00 90.50 573 ILE A C 1
ATOM 4482 O O . ILE A 1 573 ? 19.967 -7.365 -9.500 1.00 90.50 573 ILE A O 1
ATOM 4486 N N . SER A 1 574 ? 19.068 -8.046 -11.437 1.00 84.94 574 SER A N 1
ATOM 4487 C CA . SER A 1 574 ? 18.072 -8.953 -10.837 1.00 84.94 574 SER A CA 1
ATOM 4488 C C . SER A 1 574 ? 18.642 -10.305 -10.382 1.00 84.94 574 SER A C 1
ATOM 4490 O O . SER A 1 574 ? 17.994 -11.046 -9.637 1.00 84.94 574 SER A O 1
ATOM 4492 N N . ARG A 1 575 ? 19.857 -10.651 -10.831 1.00 83.88 575 ARG A N 1
ATOM 4493 C CA . ARG A 1 575 ? 20.554 -11.913 -10.522 1.00 83.88 575 ARG A CA 1
ATOM 4494 C C . ARG A 1 575 ? 22.016 -11.669 -10.135 1.00 83.88 575 ARG A C 1
ATOM 4496 O O . ARG A 1 575 ? 22.919 -12.013 -10.895 1.00 83.88 575 ARG A O 1
ATOM 4503 N N . PRO A 1 576 ? 22.278 -11.065 -8.967 1.00 82.44 576 PRO A N 1
ATOM 4504 C CA . PRO A 1 576 ? 23.638 -10.706 -8.553 1.00 82.44 576 PRO A CA 1
ATOM 4505 C C . PRO A 1 576 ? 24.584 -11.917 -8.426 1.00 82.44 576 PRO A C 1
ATOM 4507 O O . PRO A 1 576 ? 25.776 -11.781 -8.692 1.00 82.44 576 PRO A O 1
ATOM 4510 N N . TYR A 1 577 ? 24.072 -13.123 -8.154 1.00 81.75 577 TYR A N 1
ATOM 4511 C CA . TYR A 1 577 ? 24.882 -14.353 -8.140 1.00 81.75 577 TYR A CA 1
ATOM 4512 C C . TYR A 1 577 ? 25.505 -14.700 -9.503 1.00 81.75 577 TYR A C 1
ATOM 4514 O O . TYR A 1 577 ? 26.572 -15.308 -9.544 1.00 81.75 577 TYR A O 1
ATOM 4522 N N . GLU A 1 578 ? 24.899 -14.293 -10.628 1.00 81.81 578 GLU A N 1
ATOM 4523 C CA . GLU A 1 578 ? 25.512 -14.460 -11.960 1.00 81.81 578 GLU A CA 1
ATOM 4524 C C . GLU A 1 578 ? 26.757 -13.565 -12.131 1.00 81.81 578 GLU A C 1
ATOM 4526 O O . GLU A 1 578 ? 27.596 -13.825 -12.991 1.00 81.81 578 GLU A O 1
ATOM 4531 N N . TYR A 1 579 ? 26.911 -12.556 -11.268 1.00 75.50 579 TYR A N 1
ATOM 4532 C CA . TYR A 1 579 ? 28.060 -11.654 -11.189 1.00 75.50 579 TYR A CA 1
ATOM 4533 C C . TYR A 1 579 ? 29.047 -12.039 -10.072 1.00 75.50 579 TYR A C 1
ATOM 4535 O O . TYR A 1 579 ? 29.971 -11.281 -9.784 1.00 75.50 579 TYR A O 1
ATOM 4543 N N . GLY A 1 580 ? 28.880 -13.211 -9.446 1.00 80.19 580 GLY A N 1
ATOM 4544 C CA . GLY A 1 580 ? 29.746 -13.680 -8.357 1.00 80.19 580 GLY A CA 1
ATOM 4545 C C . GLY A 1 580 ? 29.543 -12.937 -7.034 1.00 80.19 580 GLY A C 1
ATOM 4546 O O . GLY A 1 580 ? 30.427 -12.961 -6.182 1.00 80.19 580 GLY A O 1
ATOM 4547 N N . ILE A 1 581 ? 28.404 -12.260 -6.876 1.00 80.62 581 ILE A N 1
ATOM 4548 C CA . ILE A 1 581 ? 28.008 -11.610 -5.629 1.00 80.62 581 ILE A CA 1
ATOM 4549 C C . ILE A 1 581 ? 27.186 -12.623 -4.832 1.00 80.62 581 ILE A C 1
ATOM 4551 O O . ILE A 1 581 ? 26.048 -12.934 -5.197 1.00 80.62 581 ILE A O 1
ATOM 4555 N N . ASP A 1 582 ? 27.786 -13.159 -3.772 1.00 72.94 582 ASP A N 1
ATOM 4556 C CA . ASP A 1 582 ? 27.114 -14.082 -2.863 1.00 72.94 582 ASP A CA 1
ATOM 4557 C C . ASP A 1 582 ? 26.116 -13.342 -1.966 1.00 72.94 582 ASP A C 1
ATOM 4559 O O . ASP A 1 582 ? 26.349 -12.215 -1.527 1.00 72.94 582 ASP A O 1
ATOM 4563 N N . TYR A 1 583 ? 25.002 -14.008 -1.671 1.00 68.50 583 TYR A N 1
ATOM 4564 C CA . TYR A 1 583 ? 24.008 -13.523 -0.724 1.00 68.50 583 TYR A CA 1
ATOM 4565 C C . TYR A 1 583 ? 24.509 -13.729 0.709 1.00 68.50 583 TYR A C 1
ATOM 4567 O O . TYR A 1 583 ? 24.702 -14.870 1.135 1.00 68.50 583 TYR A O 1
ATOM 4575 N N . ASP A 1 584 ? 24.705 -12.646 1.459 1.00 66.50 584 ASP A N 1
ATOM 4576 C CA . ASP A 1 584 ? 24.836 -12.717 2.915 1.00 66.50 584 ASP A CA 1
ATOM 4577 C C . ASP A 1 584 ? 23.474 -12.487 3.597 1.00 66.50 584 ASP A C 1
ATOM 4579 O O . ASP A 1 584 ? 22.444 -12.318 2.942 1.00 66.50 584 ASP A O 1
ATOM 4583 N N . SER A 1 585 ? 23.452 -12.499 4.932 1.00 60.91 585 SER A N 1
ATOM 4584 C CA . SER A 1 585 ? 22.223 -12.299 5.709 1.00 60.91 585 SER A CA 1
ATOM 4585 C C . SER A 1 585 ? 21.615 -10.896 5.586 1.00 60.91 585 SER A C 1
ATOM 4587 O O . SER A 1 585 ? 20.516 -10.692 6.090 1.00 60.91 585 SER A O 1
ATOM 4589 N N . SER A 1 586 ? 22.313 -9.937 4.967 1.00 59.03 586 SER A N 1
ATOM 4590 C CA . SER A 1 586 ? 21.846 -8.562 4.764 1.00 59.03 586 SER A CA 1
ATOM 4591 C C . SER A 1 586 ? 21.155 -8.332 3.415 1.00 59.03 586 SER A C 1
ATOM 4593 O O . SER A 1 586 ? 20.521 -7.300 3.212 1.00 59.03 586 SER A O 1
ATOM 4595 N N . TYR A 1 587 ? 21.230 -9.293 2.488 1.00 65.69 587 TYR A N 1
ATOM 4596 C CA . TYR A 1 587 ? 20.604 -9.162 1.177 1.00 65.69 587 TYR A CA 1
ATOM 4597 C C . TYR A 1 587 ? 19.109 -9.516 1.224 1.00 65.69 587 TYR A C 1
ATOM 4599 O O . TYR A 1 587 ? 18.737 -10.685 1.350 1.00 65.69 587 TYR A O 1
ATOM 4607 N N . GLN A 1 588 ? 18.241 -8.515 1.054 1.00 71.81 588 GLN A N 1
ATOM 4608 C CA . GLN A 1 588 ? 16.810 -8.726 0.828 1.00 71.81 588 GLN A CA 1
ATOM 4609 C C . GLN A 1 588 ? 16.502 -8.751 -0.672 1.00 71.81 588 GLN A C 1
ATOM 4611 O O . GLN A 1 588 ? 16.844 -7.825 -1.405 1.00 71.81 588 GLN A O 1
ATOM 4616 N N . TYR A 1 589 ? 15.855 -9.822 -1.141 1.00 80.44 589 TYR A N 1
ATOM 4617 C CA . TYR A 1 589 ? 15.492 -9.948 -2.552 1.00 80.44 589 TYR A CA 1
ATOM 4618 C C . TYR A 1 589 ? 14.350 -8.970 -2.886 1.00 80.44 589 TYR A C 1
ATOM 4620 O O . TYR A 1 589 ? 13.329 -9.003 -2.190 1.00 80.44 589 TYR A O 1
ATOM 4628 N N . PRO A 1 590 ? 14.481 -8.127 -3.930 1.00 89.88 590 PRO A N 1
ATOM 4629 C CA . PRO A 1 590 ? 13.386 -7.270 -4.371 1.00 89.88 590 PRO A CA 1
ATOM 4630 C C . PRO A 1 590 ? 12.143 -8.100 -4.691 1.00 89.88 590 PRO A C 1
ATOM 4632 O O . PRO A 1 590 ? 12.236 -9.152 -5.327 1.00 89.88 590 PRO A O 1
ATOM 4635 N N . ILE A 1 591 ? 10.966 -7.619 -4.300 1.00 91.06 591 ILE A N 1
ATOM 4636 C CA . ILE A 1 591 ? 9.704 -8.281 -4.651 1.00 91.06 591 ILE A CA 1
ATOM 4637 C C . ILE A 1 591 ? 9.366 -8.094 -6.137 1.00 91.06 591 ILE A C 1
ATOM 4639 O O . ILE A 1 591 ? 8.642 -8.910 -6.706 1.00 91.06 591 ILE A O 1
ATOM 4643 N N . ARG A 1 592 ? 9.903 -7.037 -6.766 1.00 91.88 592 ARG A N 1
ATOM 4644 C CA . ARG A 1 592 ? 9.694 -6.692 -8.176 1.00 91.88 592 ARG A CA 1
ATOM 4645 C C . ARG A 1 592 ? 10.910 -5.937 -8.727 1.00 91.88 592 ARG A C 1
ATOM 4647 O O . ARG A 1 592 ? 11.495 -5.108 -8.034 1.00 91.88 592 ARG A O 1
ATOM 4654 N N . VAL A 1 593 ? 11.300 -6.252 -9.964 1.00 91.75 593 VAL A N 1
ATOM 4655 C CA . VAL A 1 593 ? 12.294 -5.498 -10.748 1.00 91.75 593 VAL A CA 1
ATOM 4656 C C . VAL A 1 593 ? 11.755 -5.360 -12.167 1.00 91.75 593 VAL A C 1
ATOM 4658 O O . VAL A 1 593 ? 11.743 -6.338 -12.919 1.00 91.75 593 VAL A O 1
ATOM 4661 N N . GLU A 1 594 ? 11.312 -4.162 -12.533 1.00 89.81 594 GLU A N 1
ATOM 4662 C CA . GLU A 1 594 ? 10.676 -3.873 -13.821 1.00 89.81 594 GLU A CA 1
ATOM 4663 C C . GLU A 1 594 ? 11.338 -2.667 -14.487 1.00 89.81 594 GLU A C 1
ATOM 4665 O O . GLU A 1 594 ? 11.166 -1.516 -14.092 1.00 89.81 594 GLU A O 1
ATOM 4670 N N . GLY A 1 595 ? 12.144 -2.930 -15.518 1.00 89.75 595 GLY A N 1
ATOM 4671 C CA . GLY A 1 595 ? 12.900 -1.880 -16.197 1.00 89.75 595 GLY A CA 1
ATOM 4672 C C . GLY A 1 595 ? 13.873 -1.173 -15.247 1.00 89.75 595 GLY A C 1
ATOM 4673 O O . GLY A 1 595 ? 14.900 -1.745 -14.886 1.00 89.75 595 GLY A O 1
ATOM 4674 N N . GLN A 1 596 ? 13.558 0.077 -14.901 1.00 92.19 596 GLN A N 1
ATOM 4675 C CA . GLN A 1 596 ? 14.328 0.909 -13.968 1.00 92.19 596 GLN A CA 1
ATOM 4676 C C . GLN A 1 596 ? 13.806 0.846 -12.529 1.00 92.19 596 GLN A C 1
ATOM 4678 O O . GLN A 1 596 ? 14.480 1.354 -11.640 1.00 92.19 596 GLN A O 1
ATOM 4683 N N . GLU A 1 597 ? 12.633 0.263 -12.297 1.00 93.62 597 GLU A N 1
ATOM 4684 C CA . GLU A 1 597 ? 12.017 0.174 -10.977 1.00 93.62 597 GLU A CA 1
ATOM 4685 C C . GLU A 1 597 ? 12.517 -1.060 -10.220 1.00 93.62 597 GLU A C 1
ATOM 4687 O O . GLU A 1 597 ? 12.574 -2.168 -10.764 1.00 93.62 597 GLU A O 1
ATOM 4692 N N . VAL A 1 598 ? 12.855 -0.865 -8.948 1.00 94.75 598 VAL A N 1
ATOM 4693 C CA . VAL A 1 598 ? 13.146 -1.916 -7.974 1.00 94.75 598 VAL A CA 1
ATOM 4694 C C . VAL A 1 598 ? 12.259 -1.685 -6.759 1.00 94.75 598 VAL A C 1
ATOM 4696 O O . VAL A 1 598 ? 12.295 -0.610 -6.160 1.00 94.75 598 VAL A O 1
ATOM 4699 N N . SER A 1 599 ? 11.487 -2.699 -6.381 1.00 94.56 599 SER A N 1
ATOM 4700 C CA . SER A 1 599 ? 10.512 -2.593 -5.296 1.00 94.56 599 SER A CA 1
ATOM 4701 C C . SER A 1 599 ? 10.796 -3.625 -4.208 1.00 94.56 599 SER A C 1
ATOM 4703 O O . SER A 1 599 ? 11.082 -4.794 -4.489 1.00 94.56 599 SER A O 1
ATOM 4705 N N . PHE A 1 600 ? 10.677 -3.205 -2.954 1.00 94.19 600 PHE A N 1
ATOM 4706 C CA . PHE A 1 600 ? 10.821 -4.033 -1.759 1.00 94.19 600 PHE A CA 1
ATOM 4707 C C . PHE A 1 600 ? 9.571 -3.935 -0.897 1.00 94.19 600 PHE A C 1
ATOM 4709 O O . PHE A 1 600 ? 8.787 -3.002 -1.024 1.00 94.19 600 PHE A O 1
ATOM 4716 N N . CYS A 1 60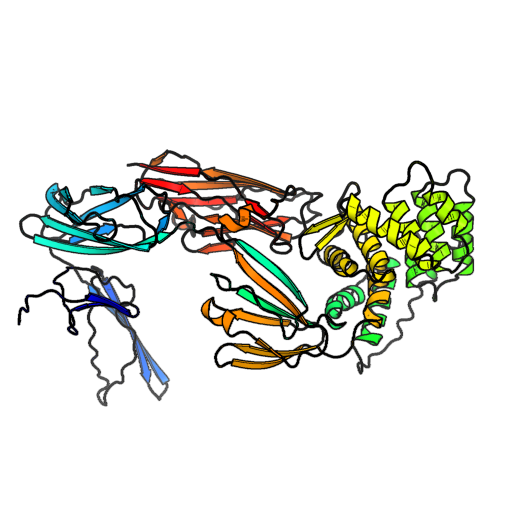1 ? 9.421 -4.885 0.019 1.00 92.06 601 CYS A N 1
ATOM 4717 C CA . CYS A 1 601 ? 8.404 -4.837 1.053 1.00 92.06 601 CYS A CA 1
ATOM 4718 C C . CYS A 1 601 ? 9.082 -4.923 2.418 1.00 92.06 601 CYS A C 1
ATOM 4720 O O . CYS A 1 601 ? 9.640 -5.968 2.759 1.00 92.06 601 CYS A O 1
ATOM 4722 N N . VAL A 1 602 ? 9.022 -3.839 3.190 1.00 91.19 602 VAL A N 1
ATOM 4723 C CA . VAL A 1 602 ? 9.461 -3.824 4.589 1.00 91.19 602 VAL A CA 1
ATOM 4724 C C . VAL A 1 602 ? 8.233 -3.962 5.479 1.00 91.19 602 VAL A C 1
ATOM 4726 O O . VAL A 1 602 ? 7.262 -3.223 5.338 1.00 91.19 602 VAL A O 1
ATOM 4729 N N . TYR A 1 603 ? 8.230 -4.968 6.350 1.00 87.38 603 TYR A N 1
ATOM 4730 C CA . TYR A 1 603 ? 7.085 -5.242 7.211 1.00 87.38 603 TYR A CA 1
ATOM 4731 C C . TYR A 1 603 ? 7.253 -4.555 8.556 1.00 87.38 603 TYR A C 1
ATOM 4733 O O . TYR A 1 603 ? 8.211 -4.832 9.274 1.00 87.38 603 TYR A O 1
ATOM 4741 N N . HIS A 1 604 ? 6.263 -3.750 8.927 1.00 85.69 604 HIS A N 1
ATOM 4742 C CA . HIS A 1 604 ? 6.014 -3.449 10.325 1.00 85.69 604 HIS A CA 1
ATOM 4743 C C . HIS A 1 604 ? 5.056 -4.503 10.882 1.00 85.69 604 HIS A C 1
ATOM 4745 O O . HIS A 1 604 ? 3.999 -4.793 10.312 1.00 85.69 604 HIS A O 1
ATOM 4751 N N . THR A 1 605 ? 5.476 -5.128 11.973 1.00 74.81 605 THR A N 1
ATOM 4752 C CA . THR A 1 605 ? 4.620 -5.956 12.815 1.00 74.81 605 THR A CA 1
ATOM 4753 C C . THR A 1 605 ? 4.844 -5.509 14.246 1.00 74.81 605 THR A C 1
ATOM 4755 O O . THR A 1 605 ? 5.979 -5.625 14.722 1.00 74.81 605 THR A O 1
ATOM 4758 N N . GLY A 1 606 ? 3.797 -5.051 14.928 1.00 59.06 606 GLY A N 1
ATOM 4759 C CA . GLY A 1 606 ? 3.846 -4.471 16.276 1.00 59.06 606 GLY A CA 1
ATOM 4760 C C . GLY A 1 606 ? 4.389 -5.360 17.405 1.00 59.06 606 GLY A C 1
ATOM 4761 O O . GLY A 1 606 ? 4.289 -4.981 18.561 1.00 59.06 606 GLY A O 1
ATOM 4762 N N . ASN A 1 607 ? 4.958 -6.537 17.113 1.00 57.69 607 ASN A N 1
ATOM 4763 C CA . ASN A 1 607 ? 5.361 -7.515 18.125 1.00 57.69 607 ASN A CA 1
ATOM 4764 C C . ASN A 1 607 ? 6.543 -8.418 17.707 1.00 57.69 607 ASN A C 1
ATOM 4766 O O . ASN A 1 607 ? 6.513 -9.633 17.890 1.00 57.69 607 ASN A O 1
ATOM 4770 N N . LEU A 1 608 ? 7.588 -7.867 17.092 1.00 54.56 608 LEU A N 1
ATOM 4771 C CA . LEU A 1 608 ? 8.870 -8.573 17.026 1.00 54.56 608 LEU A CA 1
ATOM 4772 C C . LEU A 1 608 ? 9.923 -7.686 17.689 1.00 54.56 608 LEU A C 1
ATOM 4774 O O . LEU A 1 608 ? 10.341 -6.693 17.101 1.00 54.56 608 LEU A O 1
ATOM 4778 N N . GLU A 1 609 ? 10.353 -8.065 18.903 1.00 50.06 609 GLU A N 1
ATOM 4779 C CA . GLU A 1 609 ? 11.569 -7.523 19.548 1.00 50.06 609 GLU A CA 1
ATOM 4780 C C . GLU A 1 609 ? 12.784 -7.613 18.602 1.00 50.06 609 GLU A C 1
ATOM 4782 O O . GLU A 1 609 ? 13.686 -6.784 18.669 1.00 50.06 609 GLU A O 1
ATOM 4787 N N . ASP A 1 610 ? 12.734 -8.562 17.659 1.00 48.09 610 ASP A N 1
ATOM 4788 C CA . ASP A 1 610 ? 13.659 -8.738 16.546 1.00 48.09 610 ASP A CA 1
ATOM 4789 C C . ASP A 1 610 ? 13.004 -8.368 15.198 1.00 48.09 610 ASP A C 1
ATOM 4791 O O . ASP A 1 610 ? 12.992 -9.172 14.256 1.00 48.09 610 ASP A O 1
ATOM 4795 N N . GLN A 1 611 ? 12.475 -7.148 15.032 1.00 56.47 611 GLN A N 1
ATOM 4796 C CA . GLN A 1 611 ? 12.554 -6.556 13.693 1.00 56.47 611 GLN A CA 1
ATOM 4797 C C . GLN A 1 611 ? 14.047 -6.366 13.422 1.00 56.47 611 GLN A C 1
ATOM 4799 O O . GLN A 1 611 ? 14.626 -5.342 13.776 1.00 56.47 611 GLN A O 1
ATOM 4804 N N . ASN A 1 612 ? 14.692 -7.407 12.879 1.00 60.53 612 ASN A N 1
ATOM 4805 C CA . ASN A 1 612 ? 16.083 -7.370 12.448 1.00 60.53 612 ASN A CA 1
ATOM 4806 C C . ASN A 1 612 ? 16.173 -6.360 11.313 1.00 60.53 612 ASN A C 1
ATOM 4808 O O . ASN A 1 612 ? 16.082 -6.711 10.133 1.00 60.53 612 ASN A O 1
ATOM 4812 N N . TYR A 1 613 ? 16.303 -5.095 11.704 1.00 77.44 613 TYR A N 1
ATOM 4813 C CA . TYR A 1 613 ? 16.583 -3.997 10.818 1.00 77.44 613 TYR A CA 1
ATOM 4814 C C . TYR A 1 613 ? 17.730 -4.431 9.912 1.00 77.44 613 TYR A C 1
ATOM 4816 O O . TYR A 1 613 ? 18.818 -4.796 10.364 1.00 77.44 613 TYR A O 1
ATOM 4824 N N . THR A 1 614 ? 17.427 -4.467 8.625 1.00 83.81 614 THR A N 1
ATOM 4825 C CA . THR A 1 614 ? 18.369 -4.842 7.590 1.00 83.81 614 THR A CA 1
ATOM 4826 C C . THR A 1 614 ? 18.147 -3.850 6.467 1.00 83.81 614 THR A C 1
ATOM 4828 O O . THR A 1 614 ? 17.056 -3.858 5.896 1.00 83.81 614 THR A O 1
ATOM 4831 N N . PRO A 1 615 ? 19.122 -2.982 6.156 1.00 89.81 615 PRO A N 1
ATOM 4832 C CA . PRO A 1 615 ? 18.956 -2.033 5.069 1.00 89.81 615 PRO A CA 1
ATOM 4833 C C . PRO A 1 615 ? 18.694 -2.783 3.761 1.00 89.81 615 PRO A C 1
ATOM 4835 O O . PRO A 1 615 ? 19.210 -3.880 3.537 1.00 89.81 615 PRO A O 1
ATOM 4838 N N . LEU A 1 616 ? 17.906 -2.184 2.875 1.00 92.38 616 LEU A N 1
ATOM 4839 C CA . LEU A 1 616 ? 17.636 -2.769 1.568 1.00 92.38 616 LEU A CA 1
ATOM 4840 C C . LEU A 1 616 ? 18.842 -2.509 0.674 1.00 92.38 616 LEU A C 1
ATOM 4842 O O . LEU A 1 616 ? 19.189 -1.356 0.422 1.00 92.38 616 LEU A O 1
ATOM 4846 N N . VAL A 1 617 ? 19.485 -3.569 0.194 1.00 91.25 617 VAL A N 1
ATOM 4847 C CA . VAL A 1 617 ? 20.669 -3.461 -0.662 1.00 91.25 617 VAL A CA 1
ATOM 4848 C C . VAL A 1 617 ? 20.411 -4.155 -1.987 1.00 91.25 617 VAL A C 1
ATOM 4850 O O . VAL A 1 617 ? 20.063 -5.335 -2.032 1.00 91.25 617 VAL A O 1
ATOM 4853 N N . TYR A 1 618 ? 20.638 -3.438 -3.083 1.00 92.12 618 TYR A N 1
ATOM 4854 C CA . TYR A 1 618 ? 20.649 -4.020 -4.418 1.00 92.12 618 TYR A CA 1
ATOM 4855 C C . TYR A 1 618 ? 21.762 -3.424 -5.278 1.00 92.12 618 TYR A C 1
ATOM 4857 O O . TYR A 1 618 ? 22.422 -2.450 -4.914 1.00 92.12 618 TYR A O 1
ATOM 4865 N N . TYR A 1 619 ? 21.998 -4.054 -6.426 1.00 92.06 619 TYR A N 1
ATOM 4866 C CA . TYR A 1 619 ? 23.111 -3.713 -7.301 1.00 92.06 619 TYR A CA 1
ATOM 4867 C C . TYR A 1 619 ? 22.624 -3.215 -8.651 1.00 92.06 619 TYR A C 1
ATOM 4869 O O . TYR A 1 619 ? 21.607 -3.673 -9.178 1.00 92.06 619 TYR A O 1
ATOM 4877 N N . ALA A 1 620 ? 23.402 -2.316 -9.236 1.00 93.81 620 ALA A N 1
ATOM 4878 C CA . ALA A 1 620 ? 23.194 -1.790 -10.566 1.00 93.81 620 ALA A CA 1
ATOM 4879 C C . ALA A 1 620 ? 24.508 -1.765 -11.350 1.00 93.81 620 ALA A C 1
ATOM 4881 O O . ALA A 1 620 ? 25.599 -1.735 -10.781 1.00 93.81 620 ALA A O 1
ATOM 4882 N N . ARG A 1 621 ? 24.400 -1.766 -12.675 1.00 92.94 621 ARG A N 1
ATOM 4883 C CA . ARG A 1 621 ? 25.528 -1.569 -13.595 1.00 92.94 621 ARG A CA 1
ATOM 4884 C C . ARG A 1 621 ? 25.354 -0.287 -14.391 1.00 92.94 621 ARG A C 1
ATOM 4886 O O . ARG A 1 621 ? 24.218 0.138 -14.625 1.00 92.94 621 ARG A O 1
ATOM 4893 N N . THR A 1 622 ? 26.458 0.276 -14.866 1.00 94.06 622 THR A N 1
ATOM 4894 C CA . THR A 1 622 ? 26.417 1.399 -15.806 1.00 94.06 622 THR A CA 1
ATOM 4895 C C . THR A 1 622 ? 25.827 0.981 -17.153 1.00 94.06 622 THR A C 1
ATOM 4897 O O . THR A 1 622 ? 25.988 -0.153 -17.613 1.00 94.06 622 THR A O 1
ATOM 4900 N N . ALA A 1 623 ? 25.095 1.902 -17.775 1.00 92.19 623 ALA A N 1
ATOM 4901 C CA . ALA A 1 623 ? 24.507 1.747 -19.101 1.00 92.19 623 ALA A CA 1
ATOM 4902 C C . ALA A 1 623 ? 25.134 2.703 -20.123 1.00 92.19 623 ALA A C 1
ATOM 4904 O O . ALA A 1 623 ? 25.397 2.297 -21.255 1.00 92.19 623 ALA A O 1
ATOM 4905 N N . SER A 1 624 ? 25.372 3.958 -19.732 1.00 93.12 624 SER A N 1
ATOM 4906 C CA . SER A 1 624 ? 25.934 4.995 -20.600 1.00 93.12 624 SER A CA 1
ATOM 4907 C C . SER A 1 624 ? 26.563 6.129 -19.792 1.00 93.12 624 SER A C 1
ATOM 4909 O O . SER A 1 624 ? 26.104 6.440 -18.693 1.00 93.12 624 SER A O 1
ATOM 4911 N N . LEU A 1 625 ? 27.590 6.781 -20.352 1.00 96.31 625 LEU A N 1
ATOM 4912 C CA . LEU A 1 625 ? 28.183 7.985 -19.760 1.00 96.31 625 LEU A CA 1
ATOM 4913 C C . LEU A 1 625 ? 27.181 9.136 -19.727 1.00 96.31 625 LEU A C 1
ATOM 4915 O O . LEU A 1 625 ? 26.246 9.177 -20.527 1.00 96.31 625 LEU A O 1
ATOM 4919 N N . GLY A 1 626 ? 27.391 10.089 -18.828 1.00 96.06 626 GLY A N 1
ATOM 4920 C CA . GLY A 1 626 ? 26.571 11.291 -18.734 1.00 96.06 626 GLY A CA 1
ATOM 4921 C C . GLY A 1 626 ? 26.223 11.656 -17.304 1.00 96.06 626 GLY A C 1
ATOM 4922 O O . GLY A 1 626 ? 26.742 11.085 -16.341 1.00 96.06 626 GLY A O 1
ATOM 4923 N N . THR A 1 627 ? 25.326 12.622 -17.184 1.00 96.81 627 THR A N 1
ATOM 4924 C CA . THR A 1 627 ? 24.792 13.064 -15.902 1.00 96.81 627 THR A CA 1
ATOM 4925 C C . THR A 1 627 ? 23.313 12.723 -15.852 1.00 96.81 627 THR A C 1
ATOM 4927 O O . THR A 1 627 ? 22.564 13.115 -16.739 1.00 96.81 627 THR A O 1
ATOM 4930 N N . TYR A 1 628 ? 22.891 11.989 -14.829 1.00 96.19 628 TYR A N 1
ATOM 4931 C CA . TYR A 1 628 ? 21.541 11.452 -14.741 1.00 96.19 628 TYR A CA 1
ATOM 4932 C C . TYR A 1 628 ? 20.862 11.866 -13.450 1.00 96.19 628 TYR A C 1
ATOM 4934 O O . TYR A 1 628 ? 21.480 11.918 -12.382 1.00 96.19 628 TYR A O 1
ATOM 4942 N N . THR A 1 629 ? 19.568 12.122 -13.552 1.00 94.62 629 THR A N 1
ATOM 4943 C CA . THR A 1 629 ? 18.724 12.409 -12.402 1.00 94.62 629 THR A CA 1
ATOM 4944 C C . THR A 1 629 ? 18.262 11.101 -11.778 1.00 94.62 629 THR A C 1
ATOM 4946 O O . THR A 1 629 ? 17.628 10.279 -12.436 1.00 94.62 629 THR A O 1
ATOM 4949 N N . ALA A 1 630 ? 18.582 10.908 -10.502 1.00 94.06 630 ALA A N 1
ATOM 4950 C CA . ALA A 1 630 ? 17.968 9.879 -9.682 1.00 94.06 630 ALA A CA 1
ATOM 4951 C C . ALA A 1 630 ? 16.767 10.512 -8.978 1.00 94.06 630 ALA A C 1
ATOM 4953 O O . ALA A 1 630 ? 16.932 11.330 -8.065 1.00 94.06 630 ALA A O 1
ATOM 4954 N N . GLU A 1 631 ? 15.568 10.168 -9.437 1.00 93.00 631 GLU A N 1
ATOM 4955 C CA . GLU A 1 631 ? 14.317 10.662 -8.858 1.00 93.00 631 GLU A CA 1
ATOM 4956 C C . GLU A 1 631 ? 14.165 10.205 -7.403 1.00 93.00 631 GLU A C 1
ATOM 4958 O O . GLU A 1 631 ? 14.930 9.371 -6.910 1.00 93.00 631 GLU A O 1
ATOM 4963 N N . GLU A 1 632 ? 13.233 10.808 -6.686 1.00 93.00 632 GLU A N 1
ATOM 4964 C CA . GLU A 1 632 ? 12.882 10.475 -5.313 1.00 93.00 632 GLU A CA 1
ATOM 4965 C C . GLU A 1 632 ? 12.532 8.980 -5.170 1.00 93.00 632 GLU A C 1
ATOM 4967 O O . GLU A 1 632 ? 11.825 8.399 -5.984 1.00 93.00 632 GLU A O 1
ATOM 4972 N N . THR A 1 633 ? 13.017 8.331 -4.116 1.00 94.19 633 THR A N 1
ATOM 4973 C CA . THR A 1 633 ? 12.490 7.027 -3.690 1.00 94.19 633 THR A CA 1
ATOM 4974 C C . THR A 1 633 ? 11.136 7.209 -3.007 1.00 94.19 633 THR A C 1
ATOM 4976 O O . THR A 1 633 ? 10.876 8.262 -2.432 1.00 94.19 633 THR A O 1
ATOM 4979 N N . ILE A 1 634 ? 10.275 6.196 -3.013 1.00 94.12 634 ILE A N 1
ATOM 4980 C CA . ILE A 1 634 ? 8.987 6.230 -2.303 1.00 94.12 634 ILE A CA 1
ATOM 4981 C C . ILE A 1 634 ? 8.958 5.109 -1.274 1.00 94.12 634 ILE A C 1
ATOM 4983 O O . ILE A 1 634 ? 9.366 3.991 -1.573 1.00 94.12 634 ILE A O 1
ATOM 4987 N N . MET A 1 635 ? 8.426 5.390 -0.089 1.00 95.44 635 MET A N 1
ATOM 4988 C CA . MET A 1 635 ? 7.960 4.367 0.845 1.00 95.44 635 MET A CA 1
ATOM 4989 C C . MET A 1 635 ? 6.485 4.618 1.150 1.00 95.44 635 MET A C 1
ATOM 4991 O O . MET A 1 635 ? 6.124 5.738 1.512 1.00 95.44 635 MET A O 1
ATOM 4995 N N . GLN A 1 636 ? 5.632 3.604 0.995 1.00 94.62 636 GLN A N 1
ATOM 4996 C CA . GLN A 1 636 ? 4.182 3.727 1.176 1.00 94.62 636 GLN A CA 1
ATOM 4997 C C . GLN A 1 636 ? 3.577 2.470 1.812 1.00 94.62 636 GLN A C 1
ATOM 4999 O O . GLN A 1 636 ? 3.897 1.354 1.413 1.00 94.62 636 GLN A O 1
ATOM 5004 N N . SER A 1 637 ? 2.642 2.634 2.751 1.00 93.56 637 SER A N 1
ATOM 5005 C CA . SER A 1 637 ? 1.848 1.512 3.267 1.00 93.56 637 SER A CA 1
ATOM 5006 C C . SER A 1 637 ? 0.906 0.960 2.193 1.00 93.56 637 SER A C 1
ATOM 5008 O O . SER A 1 637 ? 0.107 1.691 1.606 1.00 93.56 637 SER A O 1
ATOM 5010 N N . ILE A 1 638 ? 0.933 -0.358 1.972 1.00 91.19 638 ILE A N 1
ATOM 5011 C CA . ILE A 1 638 ? 0.025 -1.019 1.016 1.00 91.19 638 ILE A CA 1
ATOM 5012 C C . ILE A 1 638 ? -1.429 -0.982 1.510 1.00 91.19 638 ILE A C 1
ATOM 5014 O O . ILE A 1 638 ? -2.360 -0.942 0.704 1.00 91.19 638 ILE A O 1
ATOM 5018 N N . LYS A 1 639 ? -1.635 -1.003 2.832 1.00 88.69 639 LYS A N 1
ATOM 5019 C CA . LYS A 1 639 ? -2.973 -0.989 3.439 1.00 88.69 639 LYS A CA 1
ATOM 5020 C C . LYS A 1 639 ? -3.556 0.421 3.541 1.00 88.69 639 LYS A C 1
ATOM 5022 O O . LYS A 1 639 ? -4.750 0.587 3.315 1.00 88.69 639 LYS A O 1
ATOM 5027 N N . ALA A 1 640 ? -2.722 1.408 3.866 1.00 90.62 640 ALA A N 1
ATOM 5028 C CA . ALA A 1 640 ? -3.113 2.805 4.022 1.00 90.62 640 ALA A CA 1
ATOM 5029 C C . ALA A 1 640 ? -2.297 3.682 3.068 1.00 90.62 640 ALA A C 1
ATOM 5031 O O . ALA A 1 640 ? -1.287 4.256 3.455 1.00 90.62 640 ALA A O 1
ATOM 5032 N N . ARG A 1 641 ? -2.706 3.780 1.798 1.00 90.12 641 ARG A N 1
ATOM 5033 C CA . ARG A 1 641 ? -1.898 4.452 0.757 1.00 90.12 641 ARG A CA 1
ATOM 5034 C C . ARG A 1 641 ? -1.690 5.957 0.987 1.00 90.12 641 ARG A C 1
ATOM 5036 O O . ARG A 1 641 ? -0.769 6.539 0.412 1.00 90.12 641 ARG A O 1
ATOM 5043 N N . SER A 1 642 ? -2.493 6.580 1.850 1.00 88.19 642 SER A N 1
ATOM 5044 C CA . SER A 1 642 ? -2.241 7.947 2.322 1.00 88.19 642 SER A CA 1
ATOM 5045 C C . SER A 1 642 ? -0.991 8.053 3.206 1.00 88.19 642 SER A C 1
ATOM 5047 O O . SER A 1 642 ? -0.414 9.128 3.304 1.00 88.19 642 SER A O 1
ATOM 5049 N N . GLU A 1 643 ? -0.532 6.951 3.808 1.00 91.38 643 GLU A N 1
ATOM 5050 C CA . GLU A 1 643 ? 0.734 6.872 4.538 1.00 91.38 643 GLU A CA 1
ATOM 5051 C C . GLU A 1 643 ? 1.876 6.615 3.563 1.00 91.38 643 GLU A C 1
ATOM 5053 O O . GLU A 1 643 ? 2.242 5.469 3.279 1.00 91.38 643 GLU A O 1
ATOM 5058 N N . PHE A 1 644 ? 2.450 7.693 3.046 1.00 93.56 644 PHE A N 1
ATOM 5059 C CA . PHE A 1 644 ? 3.622 7.636 2.186 1.00 93.56 644 PHE A CA 1
ATOM 5060 C C . PHE A 1 644 ? 4.634 8.717 2.559 1.00 93.56 644 PHE A C 1
ATOM 5062 O O . PHE A 1 644 ? 4.315 9.701 3.230 1.00 93.56 644 PHE A O 1
ATOM 5069 N N . LYS A 1 645 ? 5.867 8.537 2.098 1.00 93.94 645 LYS A N 1
ATOM 5070 C CA . LYS A 1 645 ? 6.924 9.537 2.196 1.00 93.94 645 LYS A CA 1
ATOM 5071 C C . LYS A 1 645 ? 7.838 9.453 0.984 1.00 93.94 645 LYS A C 1
ATOM 5073 O O . LYS A 1 645 ? 8.082 8.366 0.454 1.00 93.94 645 LYS A O 1
ATOM 5078 N N . LEU A 1 646 ? 8.316 10.613 0.549 1.00 93.38 646 LEU A N 1
ATOM 5079 C CA . LEU A 1 646 ? 9.257 10.749 -0.553 1.00 93.38 646 LEU A CA 1
ATOM 5080 C C . LEU A 1 646 ? 10.674 10.888 0.001 1.00 93.38 646 LEU A C 1
ATOM 5082 O O . LEU A 1 646 ? 10.927 11.619 0.958 1.00 93.38 646 LEU A O 1
ATOM 5086 N N . GLY A 1 647 ? 11.601 10.177 -0.624 1.00 92.62 647 GLY A N 1
ATOM 5087 C CA . GLY A 1 647 ? 13.024 10.287 -0.378 1.00 92.62 647 GLY A CA 1
ATOM 5088 C C . GLY A 1 647 ? 13.605 11.520 -1.059 1.00 92.62 647 GLY A C 1
ATOM 5089 O O . GLY A 1 647 ? 12.904 12.387 -1.578 1.00 92.62 647 GLY A O 1
ATOM 5090 N N . THR A 1 648 ? 14.930 11.595 -1.082 1.00 90.62 648 THR A N 1
ATOM 5091 C CA . THR A 1 648 ? 15.634 12.728 -1.675 1.00 90.62 648 THR A CA 1
ATOM 5092 C C . THR A 1 648 ? 16.048 12.456 -3.116 1.00 90.62 648 THR A C 1
ATOM 5094 O O . THR A 1 648 ? 16.564 11.389 -3.475 1.00 90.62 648 THR A O 1
ATOM 5097 N N . ARG A 1 649 ? 15.866 13.481 -3.951 1.00 91.25 649 ARG A N 1
ATOM 5098 C CA . ARG A 1 649 ? 16.419 13.519 -5.301 1.00 91.25 649 ARG A CA 1
ATOM 5099 C C . ARG A 1 649 ? 17.941 13.576 -5.246 1.00 91.25 649 ARG A C 1
ATOM 5101 O O . ARG A 1 649 ? 18.515 14.287 -4.419 1.00 91.25 649 ARG A O 1
ATOM 5108 N N . ALA A 1 650 ? 18.594 12.871 -6.160 1.00 91.62 650 ALA A N 1
ATOM 5109 C CA . ALA A 1 650 ? 20.043 12.885 -6.299 1.00 91.62 650 ALA A CA 1
ATOM 5110 C C . ALA A 1 650 ? 20.456 13.005 -7.770 1.00 91.62 650 ALA A C 1
ATOM 5112 O O . ALA A 1 650 ? 19.645 12.882 -8.688 1.00 91.62 650 ALA A O 1
ATOM 5113 N N . GLN A 1 651 ? 21.743 13.245 -7.993 1.00 92.81 651 GLN A N 1
ATOM 5114 C CA . GLN A 1 651 ? 22.347 13.240 -9.317 1.00 92.81 651 GLN A CA 1
ATOM 5115 C C . GLN A 1 651 ? 23.464 12.203 -9.339 1.00 92.81 651 GLN A C 1
ATOM 5117 O O . GLN A 1 651 ? 24.272 12.132 -8.412 1.00 92.81 651 GLN A O 1
ATOM 5122 N N . VAL A 1 652 ? 23.507 11.409 -10.403 1.00 94.31 652 VAL A N 1
ATOM 5123 C CA . VAL A 1 652 ? 24.534 10.395 -10.626 1.00 94.31 652 VAL A CA 1
ATOM 5124 C C . VAL A 1 652 ? 25.318 10.776 -11.868 1.00 94.31 652 VAL A C 1
ATOM 5126 O O . VAL A 1 652 ? 24.739 10.992 -12.933 1.00 94.31 652 VAL A O 1
ATOM 5129 N N . LYS A 1 653 ? 26.642 10.854 -11.739 1.00 96.06 653 LYS A N 1
ATOM 5130 C CA . LYS A 1 653 ? 27.528 11.137 -12.862 1.00 96.06 653 LYS A CA 1
ATOM 5131 C C . LYS A 1 653 ? 28.304 9.881 -13.223 1.00 96.06 653 LYS A C 1
ATOM 5133 O O . LYS A 1 653 ? 28.991 9.315 -12.378 1.00 96.06 653 LYS A O 1
ATOM 5138 N N . ILE A 1 654 ? 28.201 9.477 -14.485 1.00 96.38 654 ILE A N 1
ATOM 5139 C CA . ILE A 1 654 ? 28.920 8.331 -15.036 1.00 96.38 654 ILE A CA 1
ATOM 5140 C C . ILE A 1 654 ? 29.966 8.859 -16.010 1.00 96.38 654 ILE A C 1
ATOM 5142 O O . ILE A 1 654 ? 29.642 9.521 -17.001 1.00 96.38 654 ILE A O 1
ATOM 5146 N N . THR A 1 655 ? 31.231 8.592 -15.710 1.00 94.88 655 THR A N 1
ATOM 5147 C CA . THR A 1 655 ? 32.381 9.038 -16.497 1.00 94.88 655 THR A CA 1
ATOM 5148 C C . THR A 1 655 ? 33.198 7.856 -16.999 1.00 94.88 655 THR A C 1
ATOM 5150 O O . THR A 1 655 ? 33.021 6.729 -16.550 1.00 94.88 655 THR A O 1
ATOM 5153 N N . GLN A 1 656 ? 34.063 8.117 -17.978 1.00 90.12 656 GLN A N 1
ATOM 5154 C CA . GLN A 1 656 ? 34.989 7.113 -18.493 1.00 90.12 656 GLN A CA 1
ATOM 5155 C C . GLN A 1 656 ? 36.006 6.671 -17.435 1.00 90.12 656 GLN A C 1
ATOM 5157 O O . GLN A 1 656 ? 36.397 7.513 -16.575 1.00 90.12 656 GLN A O 1
#

pLDDT: mean 88.92, std 11.24, range [39.12, 98.5]

Foldseek 3Di:
DDDDDDDFDWDWDDDPQDTFIQTPNDTDDDPFFAERDDPDQDDDDDDADPVRDDDDDGDGHNDQAWDKDKDKDADPVGDIDIDIDTDGHDDQKEWDKFDFQEAELPFWFKIKIAMDHPNADFFFKKWKWKAWVVQVGHGTDIDIDTHPDIDIGIDDRDDAAKTKMKMWMDTPRDIGIYMDIHGYDNDPDWAKDKDKDWDDQPDADPQFQFKKKKKKKAPFLLQCLVVLVVQLPQDDQFLLSVLSNLLSVVCCVVFPVVPDDDDDPPPDQLALQQDPQRAGDRHSPGDGDLQCRLLCLQRPVVNGDLVSSLSNLVVQVPDPDHDLVRNLSSLSSCLSSVHPCLVVLVVVVPDPDDDLLSLLSSLSSCLSNVVLVVSVVSLVVQCVVQWDDQPPAIWRNDDDFQQVGLLSLLSSLLSCLSSVNPNSVRSLVLNVQADDAPDDCSSSSSSNSVSRNVPGDSAWWKKWKDWDPDIDIDTHHSTDMDMDMDHSVGSVRIGMDPTDGTMMMMMITIDDPVVCVPADEDPQKDKAKDWPDQAAEAFDKIKIWIAMDGNLGPHRFFWKKKKWFAWSFKWWDQCCVVVVDDDDPLEDHFPDDDTRITIHIQGRHNDDPPPVRRIHMTIIHGSGFTKTKGAWMKIAGPNRRSHIDTYDIDMHGYYD